Protein AF-A0A4Q6FX32-F1 (afdb_monomer)

pLDDT: mean 88.82, std 11.63, range [29.03, 98.75]

Nearest PDB structures (foldseek):
  6cxu-assembly2_B  TM=7.961E-01  e=1.896E-13  Homo sapiens
  6pz1-assembly1_A  TM=8.467E-01  e=1.592E-12  Homo sapiens
  2d0t-assembly1_A  TM=7.988E-01  e=9.675E-13  Homo sapiens
  8u5i-assembly1_B  TM=7.504E-01  e=4.906E-13  Homo sapiens
  7p0r-assembly2_B  TM=8.102E-01  e=3.285E-12  Homo sapiens

Solvent-accessible surface area (backbone atoms only — not comparable to full-atom values): 36219 Å² total; per-residue (Å²): 108,48,38,36,46,23,47,50,78,50,21,24,67,67,64,39,33,76,73,74,39,70,58,82,43,77,44,35,24,36,32,69,41,21,34,77,42,21,31,33,70,41,96,49,72,86,49,27,10,39,74,32,56,45,85,27,88,88,34,60,34,72,29,24,40,29,33,32,55,65,80,41,54,66,54,51,40,62,73,55,36,52,85,75,51,20,40,82,46,78,45,68,29,32,30,80,88,69,52,76,44,76,20,38,35,70,30,58,35,81,94,47,59,43,86,92,45,27,24,15,60,52,56,49,50,40,28,44,52,16,32,59,77,48,65,44,55,69,69,57,46,51,55,58,73,67,54,74,54,43,83,80,82,88,74,75,65,65,78,80,55,71,79,32,63,75,39,67,32,45,88,92,64,51,50,68,52,22,31,30,44,70,36,39,24,28,40,43,79,79,38,53,82,88,42,50,68,50,36,76,72,44,37,55,37,70,44,40,59,63,54,54,51,63,42,66,85,43,87,65,76,80,46,70,66,39,52,49,72,50,68,62,50,76,66,55,40,51,52,46,46,54,49,46,57,52,45,58,74,57,29,49,75,71,23,19,40,81,34,76,52,88,56,64,82,72,86,84,84,91,84,88,79,91,79,80,85,72,89,71,65,49,32,47,57,44,36,54,49,34,40,53,48,28,61,72,69,69,36,49,76,54,32,39,38,32,64,80,27,14,71,28,58,83,61,80,48,74,90,73,64,60,81,95,50,34,64,58,52,57,50,38,72,43,27,30,56,26,50,75,69,65,45,43,55,69,55,52,67,70,43,71,68,57,74,47,46,78,89,70,39,60,76,77,47,42,70,49,52,43,23,48,38,32,51,53,52,38,45,54,34,61,60,48,96,63,71,56,92,69,75,48,62,42,43,48,53,31,40,50,44,38,28,56,76,59,71,43,87,71,85,53,51,42,43,51,36,65,33,59,56,30,44,42,64,72,50,79,83,50,97,74,36,68,34,45,88,37,42,44,62,67,66,44,56,74,70,48,61,34,52,47,35,58,35,35,30,53,38,20,39,40,44,56,41,4,60,36,54,43,25,54,23,50,26,50,54,22,58,76,71,67,36,61,68,55,30,42,54,25,43,52,50,34,34,52,32,43,48,46,33,52,77,47,41,57,57,39,65,20,77,48,82,90,42,95,43,32,28,53,43,64,60,28,42,72,60,49,52,59,54,48,43,46,87,47,90,94,54,81,23,48,32,81,67,56,43,65,64,61,58,44,51,37,39,48,74,60,67,82,84,42,86,47,70,60,37,43,49,43,61,55,49,49,77,76,45,38,60,49,54,40,52,32,47,58,20,39,58,72,54,62,54,66,57,51,43,62,76,62,73,40,70,65,52,43,49,53,51,51,51,33,47,34,42,43,70,24,73,86,12,41,48,28,47,49,42,57,52,50,41,58,40,42,50,44,20,24,71,75,69,44,45,66,46,36,81,66,56,66,45,53,53,93,68,45,51,44,57,58,53,56,73,61,98

Sequence (665 aa):
MFYYFGYGSNMNALALKAKGVDPLSAEPAILSGWQLTFNIPDFFLIEGGTGNIVPSVKDEVHGMLYSCREEAAEVLDRLEAVGVNYMRTKVAVTSYSGRMVSAHVYVGLSDKIENGYQPSRRYLNILVRGAEISGISGAYVKKLRALEVKTEPVFRSFDLPAPLKSKTFTESTLPEHHTAIAGAVFNVSEARPHHKYLQRFLAGKDMTLFFLQRMDTSDGRETWDDIREGRLNAGQKRYLTQYLHEFDREYQLVGSMDYALDLSLSKAKSKTTLAQLKPRPSAYTVLETAEATNRYLGHENLGFLSFSHGFVPKLPPKQMMPNAFKIWDEVAADLPRLYRTLQLRQTLEQMPVLDASEEALADVYLLRAAALLAMLSHAYNYVETSAATELPLALSQPWTEVRRRLGREQEVLSYIDLIVYNWRMIDPTIADPLRAENLDLLIPTVGNKEERFFYLTQTEILAQASPILGAIARSQEAVKLGDKAAVEVELLIILKALETIVYDSLLKINPNDASHTYVDAVTWAKTVAPFAVPLKQGVQGPSGTSSPLFNLLDVYFGRVKHESFLGKEIKALRSGYPHFWREFLEAVGQVSLAKFVEDSKDPTLSAVFRETFAMYAGPNGFLGRHRTKVYGYLETAFKVGRSVTIGGFTGLFKERTWEQVDLEL

Structure (mmCIF, N/CA/C/O backbone):
data_AF-A0A4Q6FX32-F1
#
_entry.id   AF-A0A4Q6FX32-F1
#
loop_
_atom_site.group_PDB
_atom_site.id
_atom_site.type_symbol
_atom_site.label_atom_id
_atom_site.label_alt_id
_atom_site.label_comp_id
_atom_site.label_asym_id
_atom_site.label_entity_id
_atom_site.label_seq_id
_atom_site.pdbx_PDB_ins_code
_atom_site.Cartn_x
_atom_site.Cartn_y
_atom_site.Cartn_z
_atom_site.occupancy
_atom_site.B_iso_or_equiv
_atom_site.auth_seq_id
_atom_site.auth_comp_id
_atom_site.auth_asym_id
_atom_site.auth_atom_id
_atom_site.pdbx_PDB_model_num
ATOM 1 N N . MET A 1 1 ? -45.276 -16.936 19.198 1.00 86.94 1 MET A N 1
ATOM 2 C CA . MET A 1 1 ? -44.002 -17.003 18.457 1.00 86.94 1 MET A CA 1
ATOM 3 C C . MET A 1 1 ? -44.328 -17.513 17.074 1.00 86.94 1 MET A C 1
ATOM 5 O O . MET A 1 1 ? -45.024 -18.518 16.964 1.00 86.94 1 MET A O 1
ATOM 9 N N . PHE A 1 2 ? -43.810 -16.855 16.044 1.00 94.62 2 PHE A N 1
ATOM 10 C CA . PHE A 1 2 ? -44.004 -17.256 14.656 1.00 94.62 2 PHE A CA 1
ATOM 11 C C . PHE A 1 2 ? -42.658 -17.413 13.949 1.00 94.62 2 PHE A C 1
ATOM 13 O O . PHE A 1 2 ? -41.633 -16.921 14.422 1.00 94.62 2 PHE A O 1
ATOM 20 N N . TYR A 1 3 ? -42.668 -18.098 12.809 1.00 97.25 3 TYR A N 1
ATOM 21 C CA . TYR A 1 3 ? -41.493 -18.237 11.957 1.00 97.25 3 TYR A CA 1
ATOM 22 C C . TYR A 1 3 ? -41.550 -17.263 10.784 1.00 97.25 3 TYR A C 1
ATOM 24 O O . TYR A 1 3 ? -42.605 -17.095 10.169 1.00 97.25 3 TYR A O 1
ATOM 32 N N . TYR A 1 4 ? -40.415 -16.650 10.468 1.00 96.81 4 TYR A N 1
ATOM 33 C CA . TYR A 1 4 ? -40.233 -15.720 9.359 1.00 96.81 4 TYR A CA 1
ATOM 34 C C . TYR A 1 4 ? -39.089 -16.203 8.469 1.00 96.81 4 TYR A C 1
ATOM 36 O O . TYR A 1 4 ? -37.998 -16.471 8.962 1.00 96.81 4 TYR A O 1
ATOM 44 N N . PHE A 1 5 ? -39.332 -16.317 7.166 1.00 97.50 5 PHE A N 1
ATOM 45 C CA . PHE A 1 5 ? -38.303 -16.617 6.182 1.00 97.50 5 PHE A CA 1
ATOM 46 C C . PHE A 1 5 ? -37.797 -15.320 5.544 1.00 97.50 5 PHE A C 1
ATOM 48 O O . PHE A 1 5 ? -38.460 -14.727 4.691 1.00 97.50 5 PHE A O 1
ATOM 55 N N . GLY A 1 6 ? -36.615 -14.881 5.970 1.00 95.31 6 GLY A N 1
ATOM 56 C CA . GLY A 1 6 ? -35.924 -13.729 5.411 1.00 95.31 6 GLY A CA 1
ATOM 57 C C . GLY A 1 6 ? -35.053 -14.129 4.226 1.00 95.31 6 GLY A C 1
ATOM 58 O O . GLY A 1 6 ? -34.060 -14.836 4.383 1.00 95.31 6 GLY A O 1
ATOM 59 N N . TYR A 1 7 ? -35.399 -13.638 3.041 1.00 94.44 7 TYR A N 1
ATOM 60 C CA . TYR A 1 7 ? -34.562 -13.710 1.844 1.00 94.44 7 TYR A CA 1
ATOM 61 C C . TYR A 1 7 ? -34.055 -12.310 1.473 1.00 94.44 7 TYR A C 1
ATOM 63 O O . TYR A 1 7 ? -34.435 -11.304 2.080 1.00 94.44 7 TYR A O 1
ATOM 71 N N . GLY A 1 8 ? -33.164 -12.228 0.485 1.00 90.81 8 GLY A N 1
ATOM 72 C CA . GLY A 1 8 ? -32.670 -10.938 0.012 1.00 90.81 8 GLY A CA 1
ATOM 73 C C . GLY A 1 8 ? -31.898 -10.174 1.099 1.00 90.81 8 GLY A C 1
ATOM 74 O O . GLY A 1 8 ? -31.050 -10.732 1.797 1.00 90.81 8 GLY A O 1
ATOM 75 N N . SER A 1 9 ? -32.214 -8.891 1.280 1.00 86.81 9 SER A N 1
ATOM 76 C CA . SER A 1 9 ? -31.589 -8.037 2.304 1.00 86.81 9 SER A CA 1
ATOM 77 C C . SER A 1 9 ? -31.933 -8.435 3.747 1.00 86.81 9 SER A C 1
ATOM 79 O O . SER A 1 9 ? -31.267 -7.978 4.677 1.00 86.81 9 SER A O 1
ATOM 81 N N . ASN A 1 10 ? -32.924 -9.308 3.948 1.00 90.31 10 ASN A N 1
ATOM 82 C CA . ASN A 1 10 ? -33.330 -9.800 5.264 1.00 90.31 10 ASN A CA 1
ATOM 83 C C . ASN A 1 10 ? -32.651 -11.113 5.664 1.00 90.31 10 ASN A C 1
ATOM 85 O O . ASN A 1 10 ? -33.025 -11.691 6.674 1.00 90.31 10 ASN A O 1
ATOM 89 N N . MET A 1 11 ? -31.640 -11.578 4.922 1.00 93.12 11 MET A N 1
ATOM 90 C CA . MET A 1 11 ? -30.837 -12.736 5.337 1.00 93.12 11 MET A CA 1
ATOM 91 C C . MET A 1 11 ? -29.878 -12.430 6.496 1.00 93.12 11 MET A C 1
ATOM 93 O O . MET A 1 11 ? -29.351 -13.356 7.099 1.00 93.12 11 MET A O 1
ATOM 97 N N . ASN A 1 12 ? -29.611 -11.162 6.820 1.00 88.31 12 ASN A N 1
ATOM 98 C CA . ASN A 1 12 ? -28.691 -10.785 7.894 1.00 88.31 12 ASN A CA 1
ATOM 99 C C . ASN A 1 12 ? -29.443 -10.549 9.219 1.00 88.31 12 ASN A C 1
ATOM 101 O O . ASN A 1 12 ? -30.149 -9.551 9.371 1.00 88.31 12 ASN A O 1
ATOM 105 N N . ALA A 1 13 ? -29.227 -11.427 10.205 1.00 83.12 13 ALA A N 1
ATOM 106 C CA . ALA A 1 13 ? -29.874 -11.342 11.519 1.00 83.12 13 ALA A CA 1
ATOM 107 C C . ALA A 1 13 ? -29.531 -10.049 12.286 1.00 83.12 13 ALA A C 1
ATOM 109 O O . ALA A 1 13 ? -30.393 -9.478 12.952 1.00 83.12 13 ALA A O 1
ATOM 110 N N . LEU A 1 14 ? -28.292 -9.555 12.168 1.00 78.44 14 LEU A N 1
ATOM 111 C CA . LEU A 1 14 ? -27.859 -8.312 12.816 1.00 78.44 14 LEU A CA 1
ATOM 112 C C . LEU A 1 14 ? -28.557 -7.096 12.199 1.00 78.44 14 LEU A C 1
ATOM 114 O O . LEU A 1 14 ? -28.993 -6.202 12.921 1.00 78.44 14 LEU A O 1
ATOM 118 N N . ALA A 1 15 ? -28.722 -7.088 10.873 1.00 77.94 15 ALA A N 1
ATOM 119 C CA . ALA A 1 15 ? -29.466 -6.037 10.184 1.00 77.94 15 ALA A CA 1
ATOM 120 C C . ALA A 1 15 ? -30.954 -6.054 10.569 1.00 77.94 15 ALA A C 1
ATOM 122 O O . ALA A 1 15 ? -31.568 -4.999 10.702 1.00 77.94 15 ALA A O 1
ATOM 123 N N . LEU A 1 16 ? -31.529 -7.240 10.785 1.00 82.38 16 LEU A N 1
ATOM 124 C CA . LEU A 1 16 ? -32.906 -7.394 11.253 1.00 82.38 16 LEU A CA 1
ATOM 125 C C . LEU A 1 16 ? -33.079 -6.854 12.685 1.00 82.38 16 LEU A C 1
ATOM 127 O O . LEU A 1 16 ? -34.000 -6.077 12.947 1.00 82.38 16 LEU A O 1
ATOM 131 N N . LYS A 1 17 ? -32.125 -7.163 13.573 1.00 80.94 17 LYS A N 1
ATOM 132 C CA . LYS A 1 17 ? -32.073 -6.646 14.948 1.00 80.94 17 LYS A CA 1
ATOM 133 C C . LYS A 1 17 ? -31.970 -5.125 14.995 1.00 80.94 17 LYS A C 1
ATOM 135 O O . LYS A 1 17 ? -32.711 -4.490 15.741 1.00 80.94 17 LYS A O 1
ATOM 140 N N . ALA A 1 18 ? -31.118 -4.533 14.158 1.00 71.25 18 ALA A N 1
ATOM 141 C CA . ALA A 1 18 ? -30.977 -3.079 14.050 1.00 71.25 18 ALA A CA 1
ATOM 142 C C . ALA A 1 18 ? -32.276 -2.377 13.605 1.00 71.25 18 ALA A C 1
ATOM 144 O O . ALA A 1 18 ? -32.510 -1.227 13.966 1.00 71.25 18 ALA A O 1
ATOM 145 N N . LYS A 1 19 ? -33.155 -3.076 12.874 1.00 70.31 19 LYS A N 1
ATOM 146 C CA . LYS A 1 19 ? -34.485 -2.585 12.477 1.00 70.31 19 LYS A CA 1
ATOM 147 C C . LYS A 1 19 ? -35.563 -2.785 13.559 1.00 70.31 19 LYS A C 1
ATOM 149 O O . LYS A 1 19 ? -36.742 -2.558 13.294 1.00 70.31 19 LYS A O 1
ATOM 154 N N . GLY A 1 20 ? -35.183 -3.208 14.766 1.00 78.69 20 GLY A N 1
ATOM 155 C CA . GLY A 1 20 ? -36.095 -3.400 15.897 1.00 78.69 20 GLY A CA 1
ATOM 156 C C . GLY A 1 20 ? -36.730 -4.790 15.978 1.00 78.69 20 GLY A C 1
ATOM 157 O O . GLY A 1 20 ? -37.687 -4.970 16.727 1.00 78.69 20 GLY A O 1
ATOM 158 N N . VAL A 1 21 ? -36.217 -5.773 15.230 1.00 84.81 21 VAL A N 1
ATOM 159 C CA . VAL A 1 21 ? -36.703 -7.160 15.262 1.00 84.81 21 VAL A CA 1
ATOM 160 C C . VAL A 1 21 ? -35.578 -8.083 15.717 1.00 84.81 21 VAL A C 1
ATOM 162 O O . VAL A 1 21 ? -34.713 -8.449 14.930 1.00 84.81 21 VAL A O 1
ATOM 165 N N . ASP A 1 22 ? -35.590 -8.464 16.996 1.00 90.00 22 ASP A N 1
ATOM 166 C CA . ASP A 1 22 ? -34.600 -9.372 17.589 1.00 90.00 22 ASP A CA 1
ATOM 167 C C . ASP A 1 22 ? -35.122 -10.824 17.556 1.00 90.00 22 ASP A C 1
ATOM 169 O O . ASP A 1 22 ? -36.011 -11.171 18.347 1.00 90.00 22 ASP A O 1
ATOM 173 N N . PRO A 1 23 ? -34.662 -11.674 16.617 1.00 91.25 23 PRO A N 1
ATOM 174 C CA . PRO A 1 23 ? -35.140 -13.046 16.517 1.00 91.25 23 PRO A CA 1
ATOM 175 C C . PRO A 1 23 ? -34.636 -13.898 17.693 1.00 91.25 23 PRO A C 1
ATOM 177 O O . PRO A 1 23 ? -33.500 -13.772 18.137 1.00 91.25 23 PRO A O 1
ATOM 180 N N . LEU A 1 24 ? -35.476 -14.818 18.169 1.00 92.38 24 LEU A N 1
ATOM 181 C CA . LEU A 1 24 ? -35.138 -15.795 19.211 1.00 92.38 24 LEU A CA 1
ATOM 182 C C . LEU A 1 24 ? -34.171 -16.869 18.693 1.00 92.38 24 LEU A C 1
ATOM 184 O O . LEU A 1 24 ? -33.386 -17.425 19.455 1.00 92.38 24 LEU A O 1
ATOM 188 N N . SER A 1 25 ? -34.241 -17.176 17.397 1.00 93.44 25 SER A N 1
ATOM 189 C CA . SER A 1 25 ? -33.330 -18.093 16.714 1.00 93.44 25 SER A CA 1
ATOM 190 C C . SER A 1 25 ? -33.218 -17.741 15.232 1.00 93.44 25 SER A C 1
ATOM 192 O O . SER A 1 25 ? -34.135 -17.143 14.666 1.00 93.44 25 SER A O 1
ATOM 194 N N . ALA A 1 26 ? -32.109 -18.133 14.604 1.00 95.06 26 ALA A N 1
ATOM 195 C CA . ALA A 1 26 ? -31.859 -17.960 13.177 1.00 95.06 26 ALA A CA 1
ATOM 196 C C . ALA A 1 26 ? -31.128 -19.192 12.629 1.00 95.06 26 ALA A C 1
ATOM 198 O O . ALA A 1 26 ? -30.095 -19.577 13.174 1.00 95.06 26 ALA A O 1
ATOM 199 N N . GLU A 1 27 ? -31.636 -19.801 11.558 1.00 95.94 27 GLU A N 1
ATOM 200 C CA . GLU A 1 27 ? -30.954 -20.900 10.862 1.00 95.94 27 GLU A CA 1
ATOM 201 C C . GLU A 1 27 ? -31.161 -20.829 9.338 1.00 95.94 27 GLU A C 1
ATOM 203 O O . GLU A 1 27 ? -32.212 -20.363 8.893 1.00 95.94 27 GLU A O 1
ATOM 208 N N . PRO A 1 28 ? -30.199 -21.289 8.518 1.00 97.62 28 PRO A N 1
ATOM 209 C CA . PRO A 1 28 ? -30.373 -21.393 7.071 1.00 97.62 28 PRO A CA 1
ATOM 210 C C . PRO A 1 28 ? -31.539 -22.299 6.676 1.00 97.62 28 PRO A C 1
ATOM 212 O O . PRO A 1 28 ? -31.710 -23.394 7.221 1.00 97.62 28 PRO A O 1
ATOM 215 N N . ALA A 1 29 ? -32.311 -21.872 5.680 1.00 97.94 29 ALA A N 1
ATOM 216 C CA . ALA A 1 29 ? -33.409 -22.644 5.117 1.00 97.94 29 ALA A CA 1
ATOM 217 C C . ALA A 1 29 ? -33.544 -22.454 3.602 1.00 97.94 29 ALA A C 1
ATOM 219 O O . ALA A 1 29 ? -33.036 -21.494 3.015 1.00 97.94 29 ALA A O 1
ATOM 220 N N . ILE A 1 30 ? -34.233 -23.405 2.982 1.00 98.12 30 ILE A N 1
ATOM 221 C CA . ILE A 1 30 ? -34.496 -23.493 1.550 1.00 98.12 30 ILE A CA 1
ATOM 222 C C . ILE A 1 30 ? -36.003 -23.381 1.331 1.00 98.12 30 ILE A C 1
ATOM 224 O O . ILE A 1 30 ? -36.793 -24.118 1.930 1.00 98.12 30 ILE A O 1
ATOM 228 N N . LEU A 1 31 ? -36.391 -22.464 0.452 1.00 97.88 31 LEU A N 1
ATOM 229 C CA . LEU A 1 31 ? -37.732 -22.339 -0.094 1.00 97.88 31 LEU A CA 1
ATOM 230 C C . LEU A 1 31 ? -37.738 -22.926 -1.511 1.00 97.88 31 LEU A C 1
ATOM 232 O O . LEU A 1 31 ? -37.339 -22.260 -2.467 1.00 97.88 31 LEU A O 1
ATOM 236 N N . SER A 1 32 ? -38.156 -24.184 -1.639 1.00 96.69 32 SER A N 1
ATOM 237 C CA . SER A 1 32 ? -38.235 -24.888 -2.925 1.00 96.69 32 SER A CA 1
ATOM 238 C C . SER A 1 32 ? -39.496 -24.501 -3.699 1.00 96.69 32 SER A C 1
ATOM 240 O O . SER A 1 32 ? -40.551 -24.286 -3.101 1.00 96.69 32 SER A O 1
ATOM 242 N N . GLY A 1 33 ? -39.413 -24.458 -5.029 1.00 96.00 33 GLY A N 1
ATOM 243 C CA . GLY A 1 33 ? -40.545 -24.086 -5.880 1.00 96.00 33 GLY A CA 1
ATOM 244 C C . GLY A 1 33 ? -40.680 -22.574 -6.093 1.00 96.00 33 GLY A C 1
ATOM 245 O O . GLY A 1 33 ? -41.745 -22.113 -6.507 1.00 96.00 33 GLY A O 1
ATOM 246 N N . TRP A 1 34 ? -39.628 -21.804 -5.798 1.00 96.94 34 TRP A N 1
ATOM 247 C CA . TRP A 1 34 ? -39.601 -20.344 -5.887 1.00 96.94 34 TRP A CA 1
ATOM 248 C C . TRP A 1 34 ? -38.279 -19.859 -6.481 1.00 96.94 34 TRP A C 1
ATOM 250 O O . TRP A 1 34 ? -37.231 -20.460 -6.266 1.00 96.94 34 TRP A O 1
ATOM 260 N N . GLN A 1 35 ? -38.324 -18.733 -7.186 1.00 95.38 35 GLN A N 1
ATOM 261 C CA . GLN A 1 35 ? -37.172 -18.060 -7.775 1.00 95.38 35 GLN A CA 1
ATOM 262 C C . GLN A 1 35 ? -37.015 -16.661 -7.177 1.00 95.38 35 GLN A C 1
ATOM 264 O O . GLN A 1 35 ? -37.993 -15.924 -7.070 1.00 95.38 35 GLN A O 1
ATOM 269 N N . LEU A 1 36 ? -35.778 -16.283 -6.841 1.00 95.88 36 LEU A N 1
ATOM 270 C CA . LEU A 1 36 ? -35.423 -14.911 -6.474 1.00 95.88 36 LEU A CA 1
ATOM 271 C C . LEU A 1 36 ? -35.372 -14.033 -7.733 1.00 95.88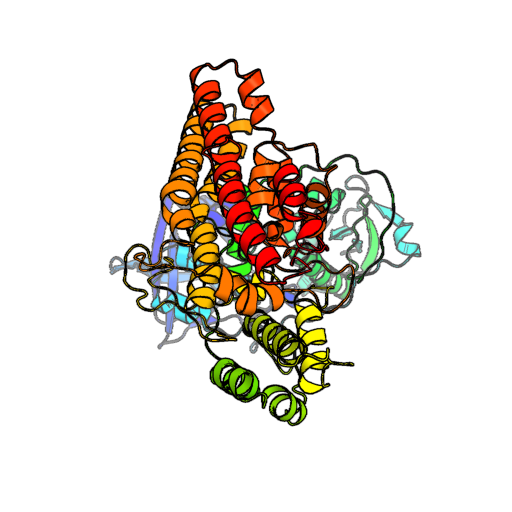 36 LEU A C 1
ATOM 273 O O . LEU A 1 36 ? -34.622 -14.326 -8.665 1.00 95.88 36 LEU A O 1
ATOM 277 N N . THR A 1 37 ? -36.131 -12.945 -7.734 1.00 94.25 37 THR A N 1
ATOM 278 C CA . THR A 1 37 ? -36.198 -11.941 -8.800 1.00 94.25 37 THR A CA 1
ATOM 279 C C . THR A 1 37 ? -35.945 -10.541 -8.241 1.00 94.25 37 THR A C 1
ATOM 281 O O . THR A 1 37 ? -35.921 -10.338 -7.030 1.00 94.25 37 THR A O 1
ATOM 284 N N . PHE A 1 38 ? -35.754 -9.565 -9.129 1.00 94.75 38 PHE A N 1
ATOM 285 C CA . PHE A 1 38 ? -35.565 -8.149 -8.783 1.00 94.75 38 PHE A CA 1
ATOM 286 C C . PHE A 1 38 ? -36.557 -7.283 -9.557 1.00 94.75 38 PHE A C 1
ATOM 288 O O . PHE A 1 38 ? -36.196 -6.301 -10.186 1.00 94.75 38 PHE A O 1
ATOM 295 N N . ASN A 1 39 ? -37.812 -7.724 -9.594 1.00 91.75 39 ASN A N 1
ATOM 296 C CA . ASN A 1 39 ? -38.876 -7.184 -10.441 1.00 91.75 39 ASN A CA 1
ATOM 297 C C . ASN A 1 39 ? -39.816 -6.231 -9.691 1.00 91.75 39 ASN A C 1
ATOM 299 O O . ASN A 1 39 ? -40.927 -5.997 -10.144 1.00 91.75 39 ASN A O 1
ATOM 303 N N . ILE A 1 40 ? -39.398 -5.716 -8.537 1.00 90.25 40 ILE A N 1
ATOM 304 C CA . ILE A 1 40 ? -40.092 -4.640 -7.830 1.00 90.25 40 ILE A CA 1
ATOM 305 C C . ILE A 1 40 ? -39.195 -3.406 -7.944 1.00 90.25 40 ILE A C 1
ATOM 307 O O . ILE A 1 40 ? -38.102 -3.423 -7.378 1.00 90.25 40 ILE A O 1
ATOM 311 N N . PRO A 1 41 ? -39.572 -2.373 -8.712 1.00 85.00 41 PRO A N 1
ATOM 312 C CA . PRO A 1 41 ? -38.761 -1.168 -8.832 1.00 85.00 41 PRO A CA 1
ATOM 313 C C . PRO A 1 41 ? -38.582 -0.492 -7.472 1.00 85.00 41 PRO A C 1
ATOM 315 O O . PRO A 1 41 ? -39.551 -0.313 -6.730 1.00 85.00 41 PRO A O 1
ATOM 318 N N . ASP A 1 42 ? -37.355 -0.091 -7.145 1.00 87.69 42 ASP A N 1
ATOM 319 C CA . ASP A 1 42 ? -37.133 0.792 -6.003 1.00 87.69 42 ASP A CA 1
ATOM 320 C C . ASP A 1 42 ? -37.741 2.179 -6.284 1.00 87.69 42 ASP A C 1
ATOM 322 O O . ASP A 1 42 ? -37.909 2.595 -7.436 1.00 87.69 42 ASP A O 1
ATOM 326 N N . PHE A 1 43 ? -38.059 2.919 -5.222 1.00 83.56 43 PHE A N 1
ATOM 327 C CA . PHE A 1 43 ? -38.548 4.290 -5.342 1.00 83.56 43 PHE A CA 1
ATOM 328 C C . PHE A 1 43 ? -37.521 5.210 -6.022 1.00 83.56 43 PHE A C 1
ATOM 330 O O . PHE A 1 43 ? -37.907 6.140 -6.728 1.00 83.56 43 PHE A O 1
ATOM 337 N N . PHE A 1 44 ? -36.222 4.948 -5.846 1.00 86.25 44 PHE A N 1
ATOM 338 C CA . PHE A 1 44 ? -35.156 5.667 -6.539 1.00 86.25 44 PHE A CA 1
ATOM 339 C C . PHE A 1 44 ? -34.524 4.784 -7.612 1.00 86.25 44 PHE A C 1
ATOM 341 O O . PHE A 1 44 ? -33.999 3.706 -7.335 1.00 86.25 44 PHE A O 1
ATOM 348 N N . LEU A 1 45 ? -34.511 5.260 -8.860 1.00 79.88 45 LEU A N 1
ATOM 349 C CA . LEU A 1 45 ? -34.111 4.448 -10.011 1.00 79.88 45 LEU A CA 1
ATOM 350 C C . LEU A 1 45 ? -32.666 3.961 -9.905 1.00 79.88 45 LEU A C 1
ATOM 352 O O . LEU A 1 45 ? -32.350 2.899 -10.442 1.00 79.88 45 LEU A O 1
ATOM 356 N N . ILE A 1 46 ? -31.779 4.709 -9.239 1.00 82.19 46 ILE A N 1
ATOM 357 C CA . ILE A 1 46 ? -30.380 4.314 -8.996 1.00 82.19 46 ILE A CA 1
ATOM 358 C C . ILE A 1 46 ? -30.253 2.972 -8.266 1.00 82.19 46 ILE A C 1
ATOM 360 O O . ILE A 1 46 ? -29.277 2.264 -8.502 1.00 82.19 46 ILE A O 1
ATOM 364 N N . GLU A 1 47 ? -31.253 2.578 -7.475 1.00 85.25 47 GLU A N 1
ATOM 365 C CA . GLU A 1 47 ? -31.253 1.316 -6.732 1.00 85.25 47 GLU A CA 1
ATOM 366 C C . GLU A 1 47 ? -31.720 0.106 -7.556 1.00 85.25 47 GLU A C 1
ATOM 368 O O . GLU A 1 47 ? -31.476 -1.039 -7.171 1.00 85.25 47 GLU A O 1
ATOM 373 N N . GLY A 1 48 ? -32.295 0.342 -8.738 1.00 88.31 48 GLY A N 1
ATOM 374 C CA . GLY A 1 48 ? -32.754 -0.718 -9.630 1.00 88.31 48 GLY A CA 1
ATOM 375 C C . GLY A 1 48 ? -33.963 -1.458 -9.063 1.00 88.31 48 GLY A C 1
ATOM 376 O O . GLY A 1 48 ? -34.933 -0.834 -8.638 1.00 88.31 48 GLY A O 1
ATOM 377 N N . GLY A 1 49 ? -33.924 -2.787 -9.121 1.00 90.75 49 GLY A N 1
ATOM 378 C CA . GLY A 1 49 ? -34.979 -3.653 -8.600 1.00 90.75 49 GLY A CA 1
ATOM 379 C C . GLY A 1 49 ? -34.670 -4.228 -7.217 1.00 90.75 49 GLY A C 1
ATOM 380 O O . GLY A 1 49 ? -33.569 -4.732 -6.977 1.00 90.75 49 GLY A O 1
ATOM 381 N N . THR A 1 50 ? -35.655 -4.214 -6.320 1.00 90.00 50 THR A N 1
ATOM 382 C CA . THR A 1 50 ? -35.583 -4.846 -4.998 1.00 90.00 50 THR A CA 1
ATOM 383 C C . THR A 1 50 ? -35.932 -6.331 -5.072 1.00 90.00 50 THR A C 1
ATOM 385 O O . THR A 1 50 ? -36.651 -6.791 -5.960 1.00 90.00 50 THR A O 1
ATOM 388 N N . GLY A 1 51 ? -35.396 -7.107 -4.129 1.00 91.69 51 GLY A N 1
ATOM 389 C CA . GLY A 1 51 ? -35.539 -8.557 -4.098 1.00 91.69 51 GLY A CA 1
ATOM 390 C C . GLY A 1 51 ? -36.991 -8.976 -3.901 1.00 91.69 51 GLY A C 1
ATOM 391 O O . GLY A 1 51 ? -37.672 -8.490 -3.003 1.00 91.69 51 GLY A O 1
ATOM 392 N N . ASN A 1 52 ? -37.448 -9.908 -4.720 1.00 94.88 52 ASN A N 1
ATOM 393 C CA . ASN A 1 52 ? -38.770 -10.512 -4.666 1.00 94.88 52 ASN A CA 1
ATOM 394 C C . ASN A 1 52 ? -38.650 -12.020 -4.912 1.00 94.88 52 ASN A C 1
ATOM 396 O O . ASN A 1 52 ? -37.626 -12.492 -5.402 1.00 94.88 52 ASN A O 1
ATOM 400 N N . ILE A 1 53 ? -39.685 -12.785 -4.587 1.00 94.88 53 ILE A N 1
ATOM 401 C CA . ILE A 1 53 ? -39.772 -14.199 -4.936 1.00 94.88 53 ILE A CA 1
ATOM 402 C C . ILE A 1 53 ? -41.021 -14.470 -5.765 1.00 94.88 53 ILE A C 1
ATOM 404 O O . ILE A 1 53 ? -42.104 -13.973 -5.464 1.00 94.88 53 ILE A O 1
ATOM 408 N N . VAL A 1 54 ? -40.878 -15.292 -6.799 1.00 93.88 54 VAL A N 1
ATOM 409 C CA . VAL A 1 54 ? -41.989 -15.736 -7.650 1.00 93.88 54 VAL A CA 1
ATOM 410 C C . VAL A 1 54 ? -42.021 -17.262 -7.723 1.00 93.88 54 VAL A C 1
ATOM 412 O O . VAL A 1 54 ? -40.961 -17.885 -7.630 1.00 93.88 54 VAL A O 1
ATOM 415 N N . PRO A 1 55 ? -43.193 -17.900 -7.880 1.00 94.19 55 PRO A N 1
ATOM 416 C CA . PRO A 1 55 ? -43.264 -19.349 -8.039 1.00 94.19 55 PRO A CA 1
ATOM 417 C C . PRO A 1 55 ? -42.447 -19.839 -9.247 1.00 94.19 55 PRO A C 1
ATOM 419 O O . PRO A 1 55 ? -42.606 -19.334 -10.356 1.00 94.19 55 PRO A O 1
ATOM 422 N N . SER A 1 56 ? -41.597 -20.847 -9.042 1.00 94.94 56 SER A N 1
ATOM 423 C CA . SER A 1 56 ? -40.826 -21.530 -10.091 1.00 94.94 56 SER A CA 1
ATOM 424 C C . SER A 1 56 ? -40.557 -22.978 -9.692 1.00 94.94 56 SER A C 1
ATOM 426 O O . SER A 1 56 ? -39.817 -23.251 -8.754 1.00 94.94 56 SER A O 1
ATOM 428 N N . VAL A 1 57 ? -41.113 -23.931 -10.443 1.00 88.88 57 VAL A N 1
ATOM 429 C CA . VAL A 1 57 ? -41.046 -25.374 -10.131 1.00 88.88 57 VAL A CA 1
ATOM 430 C C . VAL A 1 57 ? -39.609 -25.922 -10.110 1.00 88.88 57 VAL A C 1
ATOM 432 O O . VAL A 1 57 ? -39.361 -26.970 -9.521 1.00 88.88 57 VAL A O 1
ATOM 435 N N . LYS A 1 58 ? -38.661 -25.236 -10.757 1.00 92.25 58 LYS A N 1
ATOM 436 C CA . LYS A 1 58 ? -37.272 -25.695 -10.919 1.00 92.25 58 LYS A CA 1
ATOM 437 C C . LYS A 1 58 ? -36.277 -24.982 -10.010 1.00 92.25 58 LYS A C 1
ATOM 439 O O . LYS A 1 58 ? -35.125 -25.404 -9.953 1.00 92.25 58 LYS A O 1
ATOM 444 N N . ASP A 1 59 ? -36.694 -23.904 -9.355 1.00 95.44 59 ASP A N 1
ATOM 445 C CA . ASP A 1 59 ? -35.807 -23.069 -8.559 1.00 95.44 59 ASP A CA 1
ATOM 446 C C . ASP A 1 59 ? -36.044 -23.247 -7.063 1.00 95.44 59 ASP A C 1
ATOM 448 O O . ASP A 1 59 ? -37.093 -23.693 -6.585 1.00 95.44 59 ASP A O 1
ATOM 452 N N . GLU A 1 60 ? -35.023 -22.849 -6.324 1.00 96.56 60 GLU A N 1
ATOM 453 C CA . GLU A 1 60 ? -35.057 -22.712 -4.886 1.00 96.56 60 GLU A CA 1
ATOM 454 C C . GLU A 1 60 ? -34.431 -21.380 -4.479 1.00 96.56 60 GLU A C 1
ATOM 456 O O . GLU A 1 60 ? -33.506 -20.871 -5.128 1.00 96.56 60 GLU A O 1
ATOM 461 N N . VAL A 1 61 ? -34.943 -20.822 -3.385 1.00 97.69 61 VAL A N 1
ATOM 462 C CA . VAL A 1 61 ? -34.420 -19.613 -2.749 1.00 97.69 61 VAL A CA 1
ATOM 463 C C . VAL A 1 61 ? -33.859 -20.000 -1.396 1.00 97.69 61 VAL A C 1
ATOM 465 O O . VAL A 1 61 ? -34.576 -20.519 -0.544 1.00 97.69 61 VAL A O 1
ATOM 468 N N . HIS A 1 62 ? -32.573 -19.739 -1.184 1.00 97.94 62 HIS A N 1
ATOM 469 C CA . HIS A 1 62 ? -31.964 -19.907 0.127 1.00 97.94 62 HIS A CA 1
ATOM 470 C C . HIS A 1 62 ? -32.079 -18.592 0.896 1.00 97.94 62 HIS A C 1
ATOM 472 O O . HIS A 1 62 ? -31.899 -17.507 0.338 1.00 97.94 62 HIS A O 1
ATOM 478 N N . GLY A 1 63 ? -32.375 -18.707 2.182 1.00 97.31 63 GLY A N 1
ATOM 479 C CA . GLY A 1 63 ? -32.532 -17.584 3.091 1.00 97.31 63 GLY A CA 1
ATOM 480 C C . GLY A 1 63 ? -32.451 -18.044 4.538 1.00 97.31 63 GLY A C 1
ATOM 481 O O . GLY A 1 63 ? -32.004 -19.155 4.826 1.00 97.31 63 GLY A O 1
ATOM 482 N N . MET A 1 64 ? -32.892 -17.188 5.449 1.00 97.38 64 MET A N 1
ATOM 483 C CA . MET A 1 64 ? -32.844 -17.446 6.882 1.00 97.38 64 MET A CA 1
ATOM 484 C C . MET A 1 64 ? -34.230 -17.674 7.457 1.00 97.38 64 MET A C 1
ATOM 486 O O . MET A 1 64 ? -35.134 -16.864 7.283 1.00 97.38 64 MET A O 1
ATOM 490 N N . LEU A 1 65 ? -34.376 -18.775 8.185 1.00 97.19 65 LEU A N 1
ATOM 491 C CA . LEU A 1 65 ? -35.526 -19.062 9.018 1.00 97.19 65 LEU A CA 1
ATOM 492 C C . LEU A 1 65 ? -35.294 -18.464 10.406 1.00 97.19 65 LEU A C 1
ATOM 494 O O . LEU A 1 65 ? -34.507 -18.974 11.205 1.00 97.19 65 LEU A O 1
ATOM 498 N N . TYR A 1 66 ? -36.006 -17.384 10.688 1.00 96.62 66 TYR A N 1
ATOM 499 C CA . TYR A 1 66 ? -36.050 -16.748 11.993 1.00 96.62 66 TYR A CA 1
ATOM 500 C C . TYR A 1 66 ? -37.230 -17.265 12.794 1.00 96.62 66 TYR A C 1
ATOM 502 O O . TYR A 1 66 ? -38.308 -17.488 12.238 1.00 96.62 66 TYR A O 1
ATOM 510 N N . SER A 1 67 ? -37.065 -17.384 14.109 1.00 95.56 67 SER A N 1
ATOM 511 C CA . SER A 1 67 ? -38.219 -17.408 15.003 1.00 95.56 67 SER A CA 1
ATOM 512 C C . SER A 1 67 ? -38.337 -16.108 15.781 1.00 95.56 67 SER A C 1
ATOM 514 O O . SER A 1 67 ? -37.364 -15.602 16.337 1.00 95.56 67 SER A O 1
ATOM 516 N N . CYS A 1 68 ? -39.530 -15.528 15.763 1.00 93.94 68 CYS A N 1
ATOM 517 C CA . CYS A 1 68 ? -39.797 -14.179 16.240 1.00 93.94 68 CYS A CA 1
ATOM 518 C C . CYS A 1 68 ? -40.913 -14.195 17.287 1.00 93.94 68 CYS A C 1
ATOM 520 O O . CYS A 1 68 ? -41.805 -15.053 17.280 1.00 93.94 68 CYS A O 1
ATOM 522 N N . ARG A 1 69 ? -40.877 -13.218 18.195 1.00 92.38 69 ARG A N 1
ATOM 523 C CA . ARG A 1 69 ? -41.999 -12.956 19.102 1.00 92.38 69 ARG A CA 1
ATOM 524 C C . ARG A 1 69 ? -43.168 -12.357 18.310 1.00 92.38 69 ARG A C 1
ATOM 526 O O . ARG A 1 69 ? -42.932 -11.760 17.265 1.00 92.38 69 ARG A O 1
ATOM 533 N N . GLU A 1 70 ? -44.407 -12.529 18.770 1.00 90.56 70 GLU A N 1
ATOM 534 C CA . GLU A 1 70 ? -45.595 -12.077 18.013 1.00 90.56 70 GLU A CA 1
ATOM 535 C C . GLU A 1 70 ? -45.590 -10.564 17.765 1.00 90.56 70 GLU A C 1
ATOM 537 O O . GLU A 1 70 ? -45.990 -10.098 16.703 1.00 90.56 70 GLU A O 1
ATOM 542 N N . GLU A 1 71 ? -45.039 -9.796 18.702 1.00 87.44 71 GLU A N 1
ATOM 543 C CA . GLU A 1 71 ? -44.966 -8.336 18.651 1.00 87.44 71 GLU A CA 1
ATOM 544 C C . GLU A 1 71 ? -44.089 -7.834 17.489 1.00 87.44 71 GLU A C 1
ATOM 546 O O . GLU A 1 71 ? -44.234 -6.700 17.035 1.00 87.44 71 GLU A O 1
ATOM 551 N N . ALA A 1 72 ? -43.196 -8.680 16.961 1.00 88.69 72 ALA A N 1
ATOM 552 C CA . ALA A 1 72 ? -42.356 -8.340 15.816 1.00 88.69 72 ALA A CA 1
ATOM 553 C C . ALA A 1 72 ? -43.126 -8.313 14.484 1.00 88.69 72 ALA A C 1
ATOM 555 O O . ALA A 1 72 ? -42.633 -7.732 13.517 1.00 88.69 72 ALA A O 1
ATOM 556 N N . ALA A 1 73 ? -44.317 -8.921 14.408 1.00 87.19 73 ALA A N 1
ATOM 557 C CA . ALA A 1 73 ? -45.076 -9.041 13.165 1.00 87.19 73 ALA A CA 1
ATOM 558 C C . ALA A 1 73 ? -45.465 -7.670 12.586 1.00 87.19 73 ALA A C 1
ATOM 560 O O . ALA A 1 73 ? -45.263 -7.420 11.400 1.00 87.19 73 ALA A O 1
ATOM 561 N N . GLU A 1 74 ? -45.949 -6.753 13.429 1.00 85.94 74 GLU A N 1
ATOM 562 C CA . GLU A 1 74 ? -46.307 -5.396 12.997 1.00 85.94 74 GLU A CA 1
ATOM 563 C C . GLU A 1 74 ? -45.082 -4.567 12.591 1.00 85.94 74 GLU A C 1
ATOM 565 O O . GLU A 1 74 ? -45.163 -3.721 11.700 1.00 85.94 74 GLU A O 1
ATOM 570 N N . VAL A 1 75 ? -43.937 -4.792 13.244 1.00 85.69 75 VAL A N 1
ATOM 571 C CA . VAL A 1 75 ? -42.679 -4.111 12.910 1.00 85.69 75 VAL A CA 1
ATOM 572 C C . VAL A 1 75 ? -42.199 -4.553 11.529 1.00 85.69 75 VAL A C 1
ATOM 574 O O . VAL A 1 75 ? -41.897 -3.701 10.696 1.00 85.69 75 VAL A O 1
ATOM 577 N N . LEU A 1 76 ? -42.189 -5.863 11.263 1.00 85.88 76 LEU A N 1
ATOM 578 C CA . LEU A 1 76 ? -41.814 -6.414 9.959 1.00 85.88 76 LEU A CA 1
ATOM 579 C C . LEU A 1 76 ? -42.750 -5.926 8.848 1.00 85.88 76 LEU A C 1
ATOM 581 O O . LEU A 1 76 ? -42.272 -5.523 7.792 1.00 85.88 76 LEU A O 1
ATOM 585 N N . ASP A 1 77 ? -44.061 -5.866 9.097 1.00 89.31 77 ASP A N 1
ATOM 586 C CA . ASP A 1 77 ? -45.017 -5.392 8.090 1.00 89.31 77 ASP A CA 1
ATOM 587 C C . ASP A 1 77 ? -44.785 -3.925 7.701 1.00 89.31 77 ASP A C 1
ATOM 589 O O . ASP A 1 77 ? -44.891 -3.564 6.528 1.00 89.31 77 ASP A O 1
ATOM 593 N N . ARG A 1 78 ? -44.413 -3.074 8.666 1.00 81.56 78 ARG A N 1
ATOM 594 C CA . ARG A 1 78 ? -44.032 -1.683 8.379 1.00 81.56 78 ARG A CA 1
ATOM 595 C C . ARG A 1 78 ? -42.715 -1.591 7.610 1.00 81.56 78 ARG A C 1
ATOM 597 O O . ARG A 1 78 ? -42.606 -0.766 6.707 1.00 81.56 78 ARG A O 1
ATOM 604 N N . LEU A 1 79 ? -41.723 -2.411 7.964 1.00 79.19 79 LEU A N 1
ATOM 605 C CA . LEU A 1 79 ? -40.400 -2.407 7.325 1.00 79.19 79 LEU A CA 1
ATOM 606 C C . LEU A 1 79 ? -40.454 -2.851 5.862 1.00 79.19 79 LEU A C 1
ATOM 608 O O . LEU A 1 79 ? -39.779 -2.259 5.025 1.00 79.19 79 LEU A O 1
ATOM 612 N N . GLU A 1 80 ? -41.280 -3.848 5.559 1.00 83.94 80 GLU A N 1
ATOM 613 C CA . GLU A 1 80 ? -41.457 -4.390 4.207 1.00 83.94 80 GLU A CA 1
ATOM 614 C C . GLU A 1 80 ? -42.531 -3.642 3.405 1.00 83.94 80 GLU A C 1
ATOM 616 O O . GLU A 1 80 ? -42.913 -4.069 2.318 1.00 83.94 80 GLU A O 1
ATOM 621 N N . ALA A 1 81 ? -43.024 -2.516 3.938 1.00 80.25 81 ALA A N 1
ATOM 622 C CA . ALA A 1 81 ? -44.045 -1.681 3.316 1.00 80.25 81 ALA A CA 1
ATOM 623 C C . ALA A 1 81 ? -45.246 -2.515 2.827 1.00 80.25 81 ALA A C 1
ATOM 625 O O . ALA A 1 81 ? -45.650 -2.453 1.658 1.00 80.25 81 ALA A O 1
ATOM 626 N N . VAL A 1 82 ? -45.795 -3.337 3.729 1.00 83.25 82 VAL A N 1
ATOM 627 C CA . VAL A 1 82 ? -46.937 -4.201 3.422 1.00 83.25 82 VAL A CA 1
ATOM 628 C C . VAL A 1 82 ? -48.125 -3.362 2.960 1.00 83.25 82 VAL A C 1
ATOM 630 O O . VAL A 1 82 ? -48.497 -2.381 3.600 1.00 83.25 82 VAL A O 1
ATOM 633 N N . GLY A 1 83 ? -48.720 -3.755 1.833 1.00 79.56 83 GLY A N 1
ATOM 634 C CA . GLY A 1 83 ? -49.800 -3.007 1.182 1.00 79.56 83 GLY A CA 1
ATOM 635 C C . GLY A 1 83 ? -49.321 -1.871 0.270 1.00 79.56 83 GLY A C 1
ATOM 636 O O . GLY A 1 83 ? -50.153 -1.216 -0.352 1.00 79.56 83 GLY A O 1
ATOM 637 N N . VAL A 1 84 ? -48.004 -1.656 0.161 1.00 81.12 84 VAL A N 1
ATOM 638 C CA . VAL A 1 84 ? -47.387 -0.729 -0.802 1.00 81.12 84 VAL A CA 1
ATOM 639 C C . VAL A 1 84 ? -46.628 -1.502 -1.876 1.00 81.12 84 VAL A C 1
ATOM 641 O O . VAL A 1 84 ? -46.996 -1.398 -3.042 1.00 81.12 84 VAL A O 1
ATOM 644 N N . ASN A 1 85 ? -45.622 -2.296 -1.483 1.00 83.50 85 ASN A N 1
ATOM 645 C CA . ASN A 1 85 ? -44.779 -3.070 -2.409 1.00 83.50 85 ASN A CA 1
ATOM 646 C C . ASN A 1 85 ? -44.916 -4.580 -2.216 1.00 83.50 85 ASN A C 1
ATOM 648 O O . ASN A 1 85 ? -44.852 -5.325 -3.191 1.00 83.50 85 ASN A O 1
ATOM 652 N N . TYR A 1 86 ? -45.137 -5.032 -0.980 1.00 90.44 86 TYR A N 1
ATOM 653 C CA . TYR A 1 86 ? -45.199 -6.451 -0.642 1.00 90.44 86 TYR A CA 1
ATOM 654 C C . TYR A 1 86 ? -46.505 -6.813 0.073 1.00 90.44 86 TYR A C 1
ATOM 656 O O . TYR A 1 86 ? -47.188 -5.977 0.667 1.00 90.44 86 TYR A O 1
ATOM 664 N N . MET A 1 87 ? -46.841 -8.097 0.045 1.00 92.75 87 MET A N 1
ATOM 665 C CA . MET A 1 87 ? -47.837 -8.738 0.894 1.00 92.75 87 MET A CA 1
ATOM 666 C C . MET A 1 87 ? -47.187 -9.853 1.707 1.00 92.75 87 MET A C 1
ATOM 668 O O . MET A 1 87 ? -46.264 -10.524 1.244 1.00 92.75 87 MET A O 1
ATOM 672 N N . ARG A 1 88 ? -47.693 -10.085 2.919 1.00 94.25 88 ARG A N 1
ATOM 673 C CA . ARG A 1 88 ? -47.261 -11.206 3.755 1.00 94.25 88 ARG A CA 1
ATOM 674 C C . ARG A 1 88 ? -48.073 -12.454 3.420 1.00 94.25 88 ARG A C 1
ATOM 676 O O . ARG A 1 88 ? -49.300 -12.421 3.455 1.00 94.25 88 ARG A O 1
ATOM 683 N N . THR A 1 89 ? -47.397 -13.565 3.160 1.00 94.12 89 THR A N 1
ATOM 684 C CA . THR A 1 89 ? -48.015 -14.885 2.954 1.00 94.12 89 THR A CA 1
ATOM 685 C C . THR A 1 89 ? -47.280 -15.960 3.755 1.00 94.12 89 THR A C 1
ATOM 687 O O . THR A 1 89 ? -46.244 -15.680 4.360 1.00 94.12 89 THR A O 1
ATOM 690 N N . LYS A 1 90 ? -47.817 -17.182 3.805 1.00 96.25 90 LYS A N 1
ATOM 691 C CA . LYS A 1 90 ? -47.171 -18.338 4.441 1.00 96.25 90 LYS A CA 1
ATOM 692 C C . LYS A 1 90 ? -46.635 -19.299 3.389 1.00 96.25 90 LYS A C 1
ATOM 694 O O . LYS A 1 90 ? -47.332 -19.631 2.436 1.00 96.25 90 LYS A O 1
ATOM 699 N N . VAL A 1 91 ? -45.421 -19.783 3.613 1.00 96.25 91 VAL A N 1
ATOM 700 C CA . VAL A 1 91 ? -44.746 -20.786 2.784 1.00 96.25 91 VAL A CA 1
ATOM 701 C C . VAL A 1 91 ? -44.177 -21.901 3.656 1.00 96.25 91 VAL A C 1
ATOM 703 O O . VAL A 1 91 ? -43.898 -21.698 4.840 1.00 96.25 91 VAL A O 1
ATOM 706 N N . ALA A 1 92 ? -44.006 -23.085 3.073 1.00 97.00 92 ALA A N 1
ATOM 707 C CA . ALA A 1 92 ? -43.249 -24.165 3.692 1.00 97.00 92 ALA A CA 1
ATOM 708 C C . ALA A 1 92 ? -41.774 -24.034 3.293 1.00 97.00 92 ALA A C 1
ATOM 710 O O . ALA A 1 92 ? -41.459 -23.985 2.106 1.00 97.00 92 ALA A O 1
ATOM 711 N N . VAL A 1 93 ? -40.883 -23.975 4.280 1.00 97.56 93 VAL A N 1
ATOM 712 C CA . VAL A 1 93 ? -39.428 -23.946 4.078 1.00 97.56 93 VAL A CA 1
ATOM 713 C C . VAL A 1 93 ? -38.779 -25.115 4.794 1.00 97.56 93 VAL A C 1
ATOM 715 O O . VAL A 1 93 ? -39.261 -25.552 5.838 1.00 97.56 93 VAL A O 1
ATOM 718 N N . THR A 1 94 ? -37.673 -25.609 4.253 1.00 98.00 94 THR A N 1
ATOM 719 C CA . THR A 1 94 ? -36.898 -26.699 4.854 1.00 98.00 94 THR A CA 1
ATOM 720 C C . THR A 1 94 ? -35.589 -26.133 5.377 1.00 98.00 94 THR A C 1
ATOM 722 O O . THR A 1 94 ? -34.800 -25.596 4.602 1.00 98.00 94 THR A O 1
ATOM 725 N N . SER A 1 95 ? -35.349 -26.205 6.687 1.00 96.69 95 SER A N 1
ATOM 726 C CA . SER A 1 95 ? -34.053 -25.825 7.257 1.00 96.69 95 SER A CA 1
ATOM 727 C C . SER A 1 95 ? -32.936 -26.714 6.704 1.00 96.69 95 SER A C 1
ATOM 729 O O . SER A 1 95 ? -33.180 -27.838 6.266 1.00 96.69 95 SER A O 1
ATOM 731 N N . TYR A 1 96 ? -31.683 -26.266 6.780 1.00 96.06 96 TYR A N 1
ATOM 732 C CA . TYR A 1 96 ? -30.542 -27.098 6.359 1.00 96.06 96 TYR A CA 1
ATOM 733 C C . TYR A 1 96 ? -30.378 -28.354 7.226 1.00 96.06 96 TYR A C 1
ATOM 735 O O . TYR A 1 96 ? -29.770 -29.330 6.798 1.00 96.06 96 TYR A O 1
ATOM 743 N N . SER A 1 97 ? -30.961 -28.351 8.427 1.00 92.75 97 SER A N 1
ATOM 744 C CA . SER A 1 97 ? -31.078 -29.517 9.306 1.00 92.75 97 SER A CA 1
ATOM 745 C C . SER A 1 97 ? -32.179 -30.508 8.880 1.00 92.75 97 SER A C 1
ATOM 747 O O . SER A 1 97 ? -32.355 -31.533 9.532 1.00 92.75 97 SER A O 1
ATOM 749 N N . GLY A 1 98 ? -32.920 -30.229 7.800 1.00 93.31 98 GLY A N 1
ATOM 750 C CA . GLY A 1 98 ? -33.975 -31.091 7.254 1.00 93.31 98 GLY A CA 1
ATOM 751 C C . GLY A 1 98 ? -35.359 -30.891 7.880 1.00 93.31 98 GLY A C 1
ATOM 752 O O . GLY A 1 98 ? -36.287 -31.637 7.569 1.00 93.31 98 GLY A O 1
ATOM 753 N N . ARG A 1 99 ? -35.540 -29.892 8.755 1.00 95.88 99 ARG A N 1
ATOM 754 C CA . ARG A 1 99 ? -36.828 -29.613 9.405 1.00 95.88 99 ARG A CA 1
ATOM 755 C C . ARG A 1 99 ? -37.698 -28.742 8.505 1.00 95.88 99 ARG A C 1
ATOM 757 O O . ARG A 1 99 ? -37.350 -27.599 8.215 1.00 95.88 99 ARG A O 1
ATOM 764 N N . MET A 1 100 ? -38.870 -29.246 8.134 1.00 97.06 100 MET A N 1
ATOM 765 C CA . MET A 1 100 ? -39.870 -28.461 7.410 1.00 97.06 100 MET A CA 1
ATOM 766 C C . MET A 1 100 ? -40.683 -27.588 8.377 1.00 97.06 100 MET A C 1
ATOM 768 O O . MET A 1 100 ? -41.184 -28.074 9.392 1.00 97.06 100 MET A O 1
ATOM 772 N N . VAL A 1 101 ? -40.811 -26.296 8.074 1.00 97.00 101 VAL A N 1
ATOM 773 C CA . VAL A 1 101 ? -41.478 -25.295 8.919 1.00 97.00 101 VAL A CA 1
ATOM 774 C C . VAL A 1 101 ? -42.363 -24.389 8.065 1.00 97.00 101 VAL A C 1
ATOM 776 O O . VAL A 1 101 ? -41.952 -23.923 7.005 1.00 97.00 101 VAL A O 1
ATOM 779 N N . SER A 1 102 ? -43.579 -24.103 8.539 1.00 97.25 102 SER A N 1
ATOM 780 C CA . SER A 1 102 ? -44.429 -23.059 7.954 1.00 97.25 102 SER A CA 1
ATOM 781 C C . SER A 1 102 ? -43.964 -21.690 8.453 1.00 97.25 102 SER A C 1
ATOM 783 O O . SER A 1 102 ? -44.082 -21.399 9.643 1.00 97.25 102 SER A O 1
ATOM 785 N N . ALA A 1 103 ? -43.487 -20.837 7.549 1.00 97.50 103 ALA A N 1
ATOM 786 C CA . ALA A 1 103 ? -42.971 -19.507 7.859 1.00 97.50 103 ALA A CA 1
ATOM 787 C C . ALA A 1 103 ? -43.704 -18.418 7.067 1.00 97.50 103 ALA A C 1
ATOM 789 O O . ALA A 1 103 ? -44.174 -18.650 5.953 1.00 97.50 103 ALA A O 1
ATOM 790 N N . HIS A 1 104 ? -43.806 -17.223 7.643 1.00 97.06 104 HIS A N 1
ATOM 791 C CA . HIS A 1 104 ? -44.228 -16.036 6.911 1.00 97.06 104 HIS A CA 1
ATOM 792 C C . HIS A 1 104 ? -43.115 -15.578 5.967 1.00 97.06 104 HIS A C 1
ATOM 794 O O . HIS A 1 104 ? -41.937 -15.688 6.299 1.00 97.06 104 HIS A O 1
ATOM 800 N N . VAL A 1 105 ? -43.489 -15.036 4.815 1.00 96.25 105 VAL A N 1
ATOM 801 C CA . VAL A 1 105 ? -42.583 -14.438 3.833 1.00 96.25 105 VAL A CA 1
ATOM 802 C C . VAL A 1 105 ? -43.279 -13.260 3.153 1.00 96.25 105 VAL A C 1
ATOM 804 O O . VAL A 1 105 ? -44.511 -13.220 3.084 1.00 96.25 105 VAL A O 1
ATOM 807 N N . TYR A 1 106 ? -42.497 -12.305 2.660 1.00 95.31 106 TYR A N 1
ATOM 808 C CA . TYR A 1 106 ? -42.996 -11.140 1.935 1.00 95.31 106 TYR A CA 1
ATOM 809 C C . TYR A 1 106 ? -42.851 -11.353 0.431 1.00 95.31 106 TYR A C 1
ATOM 811 O O . TYR A 1 106 ? -41.771 -11.690 -0.040 1.00 95.31 106 TYR A O 1
ATOM 819 N N . VAL A 1 107 ? -43.934 -11.183 -0.321 1.00 94.62 107 VAL A N 1
ATOM 820 C CA . VAL A 1 107 ? -43.981 -11.367 -1.781 1.00 94.62 107 VAL A CA 1
ATOM 821 C C . VAL A 1 107 ? -44.503 -10.089 -2.414 1.00 94.62 107 VAL A C 1
ATOM 823 O O . VAL A 1 107 ? -45.430 -9.484 -1.885 1.00 94.62 107 VAL A O 1
ATOM 826 N N . GLY A 1 108 ? -43.897 -9.657 -3.514 1.00 91.62 108 GLY A N 1
ATOM 827 C CA . GLY A 1 108 ? -44.269 -8.437 -4.216 1.00 91.62 108 GLY A CA 1
ATOM 828 C C . GLY A 1 108 ? -45.730 -8.449 -4.672 1.00 91.62 108 GLY A C 1
ATOM 829 O O . GLY A 1 108 ? -46.237 -9.477 -5.126 1.00 91.62 108 GLY A O 1
ATOM 830 N N . LEU A 1 109 ? -46.413 -7.311 -4.546 1.00 89.31 109 LEU A N 1
ATOM 831 C CA . LEU A 1 109 ? -47.787 -7.144 -5.020 1.00 89.31 109 LEU A CA 1
ATOM 832 C C . LEU A 1 109 ? -47.836 -7.210 -6.550 1.00 89.31 109 LEU A C 1
ATOM 834 O O . LEU A 1 109 ? -46.982 -6.650 -7.235 1.00 89.31 109 LEU A O 1
ATOM 838 N N . SER A 1 110 ? -48.854 -7.871 -7.101 1.00 86.94 110 SER A N 1
ATOM 839 C CA . SER A 1 110 ? -48.948 -8.124 -8.545 1.00 86.94 110 SER A CA 1
ATOM 840 C C . SER A 1 110 ? -48.988 -6.853 -9.398 1.00 86.94 110 SER A C 1
ATOM 842 O O . SER A 1 110 ? -48.496 -6.870 -10.518 1.00 86.94 110 SER A O 1
ATOM 844 N N . ASP A 1 111 ? -49.548 -5.756 -8.880 1.00 86.19 111 ASP A N 1
ATOM 845 C CA . ASP A 1 111 ? -49.609 -4.451 -9.553 1.00 86.19 111 ASP A CA 1
ATOM 846 C C . ASP A 1 111 ? -48.304 -3.640 -9.442 1.00 86.19 111 ASP A C 1
ATOM 848 O O . ASP A 1 111 ? -48.211 -2.556 -10.016 1.00 86.19 111 ASP A O 1
ATOM 852 N N . LYS A 1 112 ? -47.312 -4.144 -8.696 1.00 85.19 112 LYS A N 1
ATOM 853 C CA . LYS A 1 112 ? -45.977 -3.543 -8.520 1.00 85.19 112 LYS A CA 1
ATOM 854 C C . LYS A 1 112 ? -44.872 -4.308 -9.233 1.00 85.19 112 LYS A C 1
ATOM 856 O O . LYS A 1 112 ? -43.735 -3.847 -9.259 1.00 85.19 112 LYS A O 1
ATOM 861 N N . ILE A 1 113 ? -45.190 -5.482 -9.776 1.00 88.88 113 ILE A N 1
ATOM 862 C CA . ILE A 1 113 ? -44.230 -6.308 -10.498 1.00 88.88 113 ILE A CA 1
ATOM 863 C C . ILE A 1 113 ? -44.007 -5.732 -11.897 1.00 88.88 113 ILE A C 1
ATOM 865 O O . ILE A 1 113 ? -44.926 -5.677 -12.712 1.00 88.88 113 ILE A O 1
ATOM 869 N N . GLU A 1 114 ? -42.757 -5.387 -12.193 1.00 85.94 114 GLU A N 1
ATOM 870 C CA . GLU A 1 114 ? -42.300 -4.900 -13.491 1.00 85.94 114 GLU A CA 1
ATOM 871 C C . GLU A 1 114 ? -41.103 -5.721 -13.992 1.00 85.94 114 GLU A C 1
ATOM 873 O O . GLU A 1 114 ? -40.146 -6.000 -13.267 1.00 85.94 114 GLU A O 1
ATOM 878 N N . ASN A 1 115 ? -41.143 -6.131 -15.261 1.00 82.12 115 ASN A N 1
ATOM 879 C CA . ASN A 1 115 ? -40.077 -6.934 -15.862 1.00 82.12 115 ASN A CA 1
ATOM 880 C C . ASN A 1 115 ? -38.890 -6.066 -16.307 1.00 82.12 115 ASN A C 1
ATOM 882 O O . ASN A 1 115 ? -39.054 -4.903 -16.656 1.00 82.12 115 ASN A O 1
ATOM 886 N N . GLY A 1 116 ? -37.697 -6.667 -16.367 1.00 78.75 116 GLY A N 1
ATOM 887 C CA . GLY A 1 116 ? -36.494 -6.026 -16.920 1.00 78.75 116 GLY A CA 1
ATOM 888 C C . GLY A 1 116 ? -35.636 -5.257 -15.911 1.00 78.75 116 GLY A C 1
ATOM 889 O O . GLY A 1 116 ? -34.620 -4.686 -16.297 1.00 78.75 116 GLY A O 1
ATOM 890 N N . TYR A 1 117 ? -35.998 -5.269 -14.628 1.00 85.69 117 TYR A N 1
ATOM 891 C CA . TYR A 1 117 ? -35.187 -4.677 -13.569 1.00 85.69 117 TYR A CA 1
ATOM 892 C C . TYR A 1 117 ? -34.085 -5.631 -13.087 1.00 85.69 117 TYR A C 1
ATOM 894 O O . TYR A 1 117 ? -34.287 -6.834 -12.917 1.00 85.69 117 TYR A O 1
ATOM 902 N N . GLN A 1 118 ? -32.908 -5.054 -12.853 1.00 91.44 118 GLN A N 1
ATOM 903 C CA . GLN A 1 118 ? -31.741 -5.698 -12.254 1.00 91.44 118 GLN A CA 1
ATOM 904 C C . GLN A 1 118 ? -31.427 -5.008 -10.914 1.00 91.44 118 GLN A C 1
ATOM 906 O O . GLN A 1 118 ? -31.702 -3.809 -10.768 1.00 91.44 118 GLN A O 1
ATOM 911 N N . PRO A 1 119 ? -30.835 -5.712 -9.935 1.00 93.12 119 PRO A N 1
ATOM 912 C CA . PRO A 1 119 ? -30.402 -5.093 -8.687 1.00 93.12 119 PRO A CA 1
ATOM 913 C C . PRO A 1 119 ? -29.262 -4.098 -8.924 1.00 93.12 119 PRO A C 1
ATOM 915 O O . PRO A 1 119 ? -28.429 -4.293 -9.815 1.00 93.12 119 PRO A O 1
ATOM 918 N N . SER A 1 120 ? -29.162 -3.063 -8.088 1.00 89.94 120 SER A N 1
ATOM 919 C CA . SER A 1 120 ? -27.927 -2.277 -8.002 1.00 89.94 120 SER A CA 1
ATOM 920 C C . SER A 1 120 ? -26.764 -3.135 -7.486 1.00 89.94 120 SER A C 1
ATOM 922 O O . SER A 1 120 ? -26.959 -4.128 -6.772 1.00 89.94 120 SER A O 1
ATOM 924 N N . ARG A 1 121 ? -25.524 -2.739 -7.806 1.00 88.88 121 ARG A N 1
ATOM 925 C CA . ARG A 1 121 ? -24.322 -3.391 -7.258 1.00 88.88 121 ARG A CA 1
ATOM 926 C C . ARG A 1 121 ? -24.334 -3.371 -5.728 1.00 88.88 121 ARG A C 1
ATOM 928 O O . ARG A 1 121 ? -24.086 -4.403 -5.107 1.00 88.88 121 ARG A O 1
ATOM 935 N N . ARG A 1 122 ? -24.699 -2.224 -5.145 1.00 87.75 122 ARG A N 1
ATOM 936 C CA . ARG A 1 122 ? -24.888 -2.031 -3.702 1.00 87.75 122 ARG A CA 1
ATOM 937 C C . ARG A 1 122 ? -25.866 -3.053 -3.123 1.00 87.75 122 ARG A C 1
ATOM 939 O O . ARG A 1 122 ? -25.546 -3.744 -2.157 1.00 87.75 122 ARG A O 1
ATOM 946 N N . TYR A 1 123 ? -27.051 -3.183 -3.723 1.00 89.44 123 TYR A N 1
ATOM 947 C CA . TYR A 1 123 ? -28.070 -4.113 -3.242 1.00 89.44 123 TYR A CA 1
ATOM 948 C C . TYR A 1 123 ? -27.594 -5.568 -3.336 1.00 89.44 123 TYR A C 1
ATOM 950 O O . TYR A 1 123 ? -27.723 -6.320 -2.370 1.00 89.44 123 TYR A O 1
ATOM 958 N N . LEU A 1 124 ? -26.948 -5.953 -4.441 1.00 92.44 124 LEU A N 1
ATOM 959 C CA . LEU A 1 124 ? -26.396 -7.300 -4.589 1.00 92.44 124 LEU A CA 1
ATOM 960 C C . LEU A 1 124 ? -25.312 -7.610 -3.543 1.00 92.44 124 LEU A C 1
ATOM 962 O O . LEU A 1 124 ? -25.299 -8.705 -2.979 1.00 92.44 124 LEU A O 1
ATOM 966 N N . ASN A 1 125 ? -24.442 -6.648 -3.232 1.00 90.31 125 ASN A N 1
ATOM 967 C CA . ASN A 1 125 ? -23.417 -6.802 -2.198 1.00 90.31 125 ASN A CA 1
ATOM 968 C C . ASN A 1 125 ? -24.037 -7.051 -0.812 1.00 90.31 125 ASN A C 1
ATOM 970 O O . ASN A 1 125 ? -23.546 -7.904 -0.070 1.00 90.31 125 ASN A O 1
ATOM 974 N N . ILE A 1 126 ? -25.153 -6.384 -0.485 1.00 87.88 126 ILE A N 1
ATOM 975 C CA . ILE A 1 126 ? -25.913 -6.624 0.755 1.00 87.88 126 ILE A CA 1
ATOM 976 C C . ILE A 1 126 ? -26.435 -8.066 0.807 1.00 87.88 126 ILE A C 1
ATOM 978 O O . ILE A 1 126 ? -26.303 -8.728 1.837 1.00 87.88 126 ILE A O 1
ATOM 982 N N . LEU A 1 127 ? -26.996 -8.566 -0.299 1.00 93.00 127 LEU A N 1
ATOM 983 C CA . LEU A 1 127 ? -27.513 -9.934 -0.401 1.00 93.00 127 LEU A CA 1
ATOM 984 C C . LEU A 1 127 ? -26.407 -10.972 -0.208 1.00 93.00 127 LEU A C 1
ATOM 986 O O . LEU A 1 127 ? -26.554 -11.902 0.583 1.00 93.00 127 LEU A O 1
ATOM 990 N N . VAL A 1 128 ? -25.294 -10.801 -0.918 1.00 93.56 128 VAL A N 1
ATOM 991 C CA . VAL A 1 128 ? -24.147 -11.711 -0.863 1.00 93.56 128 VAL A CA 1
ATOM 992 C C . VAL A 1 128 ? -23.540 -11.732 0.538 1.00 93.56 128 VAL A C 1
ATOM 994 O O . VAL A 1 128 ? -23.367 -12.807 1.106 1.00 93.56 128 VAL A O 1
ATOM 997 N N . ARG A 1 129 ? -23.297 -10.559 1.137 1.00 88.88 129 ARG A N 1
ATOM 998 C CA . ARG A 1 129 ? -22.764 -10.451 2.503 1.00 88.88 129 ARG A CA 1
ATOM 999 C C . ARG A 1 129 ? -23.713 -11.070 3.529 1.00 88.88 129 ARG A C 1
ATOM 1001 O O . ARG A 1 129 ? -23.265 -11.778 4.427 1.00 88.88 129 ARG A O 1
ATOM 1008 N N . GLY A 1 130 ? -25.017 -10.816 3.393 1.00 90.06 130 GLY A N 1
ATOM 1009 C CA . GLY A 1 130 ? -26.042 -11.409 4.249 1.00 90.06 130 GLY A CA 1
ATOM 1010 C C . GLY A 1 130 ? -26.068 -12.933 4.148 1.00 90.06 130 GLY A C 1
ATOM 1011 O O . GLY A 1 130 ? -26.163 -13.603 5.168 1.00 90.06 130 GLY A O 1
ATOM 1012 N N . ALA A 1 131 ? -25.916 -13.484 2.943 1.00 93.88 131 ALA A N 1
ATOM 1013 C CA . ALA A 1 131 ? -25.848 -14.924 2.726 1.00 93.88 131 ALA A CA 1
ATOM 1014 C C . ALA A 1 131 ? -24.578 -15.552 3.335 1.00 93.88 131 ALA A C 1
ATOM 1016 O O . ALA A 1 131 ? -24.664 -16.588 3.992 1.00 93.88 131 ALA A O 1
ATOM 1017 N N . GLU A 1 132 ? -23.415 -14.917 3.162 1.00 92.81 132 GLU A N 1
ATOM 1018 C CA . GLU A 1 132 ? -22.128 -15.407 3.680 1.00 92.81 132 GLU A CA 1
ATOM 1019 C C . GLU A 1 132 ? -22.081 -15.443 5.209 1.00 92.81 132 GLU A C 1
ATOM 1021 O O . GLU A 1 132 ? -21.741 -16.472 5.790 1.00 92.81 132 GLU A O 1
ATOM 1026 N N . ILE A 1 133 ? -22.462 -14.342 5.865 1.00 89.88 133 ILE A N 1
ATOM 1027 C CA . ILE A 1 133 ? -22.458 -14.247 7.335 1.00 89.88 133 ILE A CA 1
ATOM 1028 C C . ILE A 1 133 ? -23.460 -15.227 7.946 1.00 89.88 133 ILE A C 1
ATOM 1030 O O . ILE A 1 133 ? -23.220 -15.775 9.020 1.00 89.88 133 ILE A O 1
ATOM 1034 N N . SER A 1 134 ? -24.573 -15.467 7.258 1.00 90.06 134 SER A N 1
ATOM 1035 C CA . SER A 1 134 ? -25.637 -16.322 7.767 1.00 90.06 134 SER A CA 1
ATOM 1036 C C . SER A 1 134 ? -25.463 -17.802 7.429 1.00 90.06 134 SER A C 1
ATOM 1038 O O . SER A 1 134 ? -26.351 -18.591 7.729 1.00 90.06 134 SER A O 1
ATOM 1040 N N . GLY A 1 135 ? -24.332 -18.204 6.838 1.00 92.75 135 GLY A N 1
ATOM 1041 C CA . GLY A 1 135 ? -24.027 -19.614 6.582 1.00 92.75 135 GLY A CA 1
ATOM 1042 C C . GLY A 1 135 ? -24.855 -20.246 5.456 1.00 92.75 135 GLY A C 1
ATOM 1043 O O . GLY A 1 135 ? -25.033 -21.465 5.429 1.00 92.75 135 GLY A O 1
ATOM 1044 N N . ILE A 1 136 ? -25.374 -19.441 4.525 1.00 96.38 136 ILE A N 1
ATOM 1045 C CA . ILE A 1 136 ? -26.041 -19.937 3.316 1.00 96.38 136 ILE A CA 1
ATOM 1046 C C . ILE A 1 136 ? -25.027 -20.683 2.438 1.00 96.38 136 ILE A C 1
ATOM 1048 O O . ILE A 1 136 ? -23.860 -20.305 2.351 1.00 96.38 136 ILE A O 1
ATOM 1052 N N . SER A 1 137 ? -25.470 -21.749 1.764 1.00 95.50 137 SER A N 1
ATOM 1053 C CA . SER A 1 137 ? -24.588 -22.617 0.973 1.00 95.50 137 SER A CA 1
ATOM 1054 C C . SER A 1 137 ? -23.717 -21.838 -0.026 1.00 95.50 137 SER A C 1
ATOM 1056 O O . SER A 1 137 ? -24.204 -20.961 -0.748 1.00 95.50 137 SER A O 1
ATOM 1058 N N . GLY A 1 138 ? -22.438 -22.211 -0.132 1.00 95.06 138 GLY A N 1
ATOM 1059 C CA . GLY A 1 138 ? -21.495 -21.553 -1.045 1.00 95.06 138 GLY A CA 1
ATOM 1060 C C . GLY A 1 138 ? -21.922 -21.614 -2.518 1.00 95.06 138 GLY A C 1
ATOM 1061 O O . GLY A 1 138 ? -21.658 -20.682 -3.277 1.00 95.06 138 GLY A O 1
ATOM 1062 N N . ALA A 1 139 ? -22.649 -22.663 -2.920 1.00 96.25 139 ALA A N 1
ATOM 1063 C CA . ALA A 1 139 ? -23.226 -22.774 -4.260 1.00 96.25 139 ALA A CA 1
ATOM 1064 C C . ALA A 1 139 ? -24.267 -21.673 -4.530 1.00 96.25 139 ALA A C 1
ATOM 1066 O O . ALA A 1 139 ? -24.224 -21.025 -5.578 1.00 96.25 139 ALA A O 1
ATOM 1067 N N . TYR A 1 140 ? -25.150 -21.401 -3.566 1.00 96.00 140 TYR A N 1
ATOM 1068 C CA . TYR A 1 140 ? -26.141 -20.333 -3.683 1.00 96.00 140 TYR A CA 1
ATOM 1069 C C . TYR A 1 140 ? -25.499 -18.941 -3.613 1.00 96.00 140 TYR A C 1
ATOM 1071 O O . TYR A 1 140 ? -25.855 -18.065 -4.396 1.00 96.00 140 TYR A O 1
ATOM 1079 N N . VAL A 1 141 ? -24.483 -18.740 -2.764 1.00 96.19 141 VAL A N 1
ATOM 1080 C CA . VAL A 1 141 ? -23.694 -17.491 -2.744 1.00 96.19 141 VAL A CA 1
ATOM 1081 C C . VAL A 1 141 ? -23.040 -17.236 -4.108 1.00 96.19 141 VAL A C 1
ATOM 1083 O O . VAL A 1 141 ? -23.079 -16.114 -4.615 1.00 96.19 141 VAL A O 1
ATOM 1086 N N . LYS A 1 142 ? -22.495 -18.276 -4.754 1.00 95.50 142 LYS A N 1
ATOM 1087 C CA . LYS A 1 142 ? -21.953 -18.181 -6.117 1.00 95.50 142 LYS A CA 1
ATOM 1088 C C . LYS A 1 142 ? -23.040 -17.837 -7.144 1.00 95.50 142 LYS A C 1
ATOM 1090 O O . LYS A 1 142 ? -22.779 -17.008 -8.013 1.00 95.50 142 LYS A O 1
ATOM 1095 N N . LYS A 1 143 ? -24.249 -18.408 -7.021 1.00 95.50 143 LYS A N 1
ATOM 1096 C CA . LYS A 1 143 ? -25.420 -18.052 -7.850 1.00 95.50 143 LYS A CA 1
ATOM 1097 C C . LYS A 1 143 ? -25.778 -16.571 -7.687 1.00 95.50 143 LYS A C 1
ATOM 1099 O O . LYS A 1 143 ? -25.957 -15.896 -8.692 1.00 95.50 143 LYS A O 1
ATOM 1104 N N . LEU A 1 144 ? -25.799 -16.048 -6.455 1.00 95.31 144 LEU A N 1
ATOM 1105 C CA . LEU A 1 144 ? -26.045 -14.625 -6.193 1.00 95.31 144 LEU A CA 1
ATOM 1106 C C . LEU A 1 144 ? -24.971 -13.735 -6.830 1.00 95.31 144 LEU A C 1
ATOM 1108 O O . LEU A 1 144 ? -25.302 -12.795 -7.539 1.00 95.31 144 LEU A O 1
ATOM 1112 N N . ARG A 1 145 ? -23.681 -14.047 -6.645 1.00 94.25 145 ARG A N 1
ATOM 1113 C CA . ARG A 1 145 ? -22.570 -13.259 -7.220 1.00 94.25 145 ARG A CA 1
ATOM 1114 C C . ARG A 1 145 ? -22.576 -13.211 -8.754 1.00 94.25 145 ARG A C 1
ATOM 1116 O O . ARG A 1 145 ? -21.984 -12.296 -9.317 1.00 94.25 145 ARG A O 1
ATOM 1123 N N . ALA A 1 146 ? -23.202 -14.190 -9.406 1.00 94.44 146 ALA A N 1
ATOM 1124 C CA . ALA A 1 146 ? -23.320 -14.275 -10.860 1.00 94.44 146 ALA A CA 1
ATOM 1125 C C . ALA A 1 146 ? -24.542 -13.529 -11.428 1.00 94.44 146 ALA A C 1
ATOM 1127 O O . ALA A 1 146 ? -24.700 -13.489 -12.646 1.00 94.44 146 ALA A O 1
ATOM 1128 N N . LEU A 1 147 ? -25.407 -12.964 -10.578 1.00 93.44 147 LEU A N 1
ATOM 1129 C CA . LEU A 1 147 ? -26.541 -12.165 -11.030 1.00 93.44 147 LEU A CA 1
ATOM 1130 C C . LEU A 1 147 ? -26.057 -10.906 -11.750 1.00 93.44 147 LEU A C 1
ATOM 1132 O O . LEU A 1 147 ? -25.146 -10.214 -11.290 1.00 93.44 147 LEU A O 1
ATOM 1136 N N . GLU A 1 148 ? -26.706 -10.594 -12.868 1.00 90.94 148 GLU A N 1
ATOM 1137 C CA . GLU A 1 148 ? -26.486 -9.330 -13.557 1.00 90.94 148 GLU A CA 1
ATOM 1138 C C . GLU A 1 148 ? -26.944 -8.170 -12.675 1.00 90.94 148 GLU A C 1
ATOM 1140 O O . GLU A 1 148 ? -27.997 -8.228 -12.037 1.00 90.94 148 GLU A O 1
ATOM 1145 N N . VAL A 1 149 ? -26.143 -7.109 -12.648 1.00 91.50 149 VAL A N 1
ATOM 1146 C CA . VAL A 1 149 ? -26.474 -5.869 -11.949 1.00 91.50 149 VAL A CA 1
ATOM 1147 C C . VAL A 1 149 ? -26.787 -4.787 -12.960 1.00 91.50 149 VAL A C 1
ATOM 1149 O O . VAL A 1 149 ? -26.209 -4.753 -14.049 1.00 91.50 149 VAL A O 1
ATOM 1152 N N . LYS A 1 150 ? -27.648 -3.859 -12.558 1.00 83.94 150 LYS A N 1
ATOM 1153 C CA . LYS A 1 150 ? -27.934 -2.661 -13.333 1.00 83.94 150 LYS A CA 1
ATOM 1154 C C . LYS A 1 150 ? -26.642 -1.867 -13.561 1.00 83.94 150 LYS A C 1
ATOM 1156 O O . LYS A 1 150 ? -25.844 -1.688 -12.640 1.00 83.94 150 LYS A O 1
ATOM 1161 N N . THR A 1 151 ? -26.468 -1.329 -14.767 1.00 71.81 151 THR A N 1
ATOM 1162 C CA . THR A 1 151 ? -25.415 -0.348 -15.057 1.00 71.81 151 THR A CA 1
ATOM 1163 C C . THR A 1 151 ? -25.620 0.922 -14.228 1.00 71.81 151 THR A C 1
ATOM 1165 O O . THR A 1 151 ? -26.703 1.516 -14.235 1.00 71.81 151 THR A O 1
ATOM 1168 N N . GLU A 1 152 ? -24.580 1.353 -13.513 1.00 65.25 152 GLU A N 1
ATOM 1169 C CA . GLU A 1 152 ? -24.636 2.587 -12.731 1.00 65.25 152 GLU A CA 1
ATOM 1170 C C . GLU A 1 152 ? -24.644 3.816 -13.655 1.00 65.25 152 GLU A C 1
ATOM 1172 O O . GLU A 1 152 ? -23.760 3.955 -14.505 1.00 65.25 152 GLU A O 1
ATOM 1177 N N . PRO A 1 153 ? -25.625 4.724 -13.515 1.00 54.97 153 PRO A N 1
ATOM 1178 C CA . PRO A 1 153 ? -25.632 5.963 -14.276 1.00 54.97 153 PRO A CA 1
ATOM 1179 C C . PRO A 1 153 ? -24.473 6.876 -13.850 1.00 54.97 153 PRO A C 1
ATOM 1181 O O . PRO A 1 153 ? -24.250 7.128 -12.664 1.00 54.97 153 PRO A O 1
ATOM 1184 N N . VAL A 1 154 ? -23.742 7.406 -14.834 1.00 51.69 154 VAL A N 1
ATOM 1185 C CA . VAL A 1 154 ? -22.688 8.403 -14.612 1.00 51.69 154 VAL A CA 1
ATOM 1186 C C . VAL A 1 154 ? -23.336 9.782 -14.535 1.00 51.69 154 VAL A C 1
ATOM 1188 O O . VAL A 1 154 ? -23.696 10.368 -15.556 1.00 51.69 154 VAL A O 1
ATOM 1191 N N . PHE A 1 155 ? -23.495 10.311 -13.324 1.00 54.88 155 PHE A N 1
ATOM 1192 C CA . PHE A 1 155 ? -24.016 11.663 -13.133 1.00 54.88 155 PHE A CA 1
ATOM 1193 C C . PHE A 1 155 ? -22.902 12.714 -13.123 1.00 54.88 155 PHE A C 1
ATOM 1195 O O . PHE A 1 155 ? -21.778 12.461 -12.685 1.00 54.88 155 PHE A O 1
ATOM 1202 N N . ARG A 1 156 ? -23.238 13.917 -13.600 1.00 56.56 156 ARG A N 1
ATOM 1203 C CA . ARG A 1 156 ? -22.377 15.107 -13.512 1.00 56.56 156 ARG A CA 1
ATOM 1204 C C . ARG A 1 156 ? -22.310 15.607 -12.060 1.00 56.56 156 ARG A C 1
ATOM 1206 O O . ARG A 1 156 ? -23.104 15.177 -11.223 1.00 56.56 156 ARG A O 1
ATOM 1213 N N . SER A 1 157 ? -21.385 16.522 -11.759 1.00 65.81 157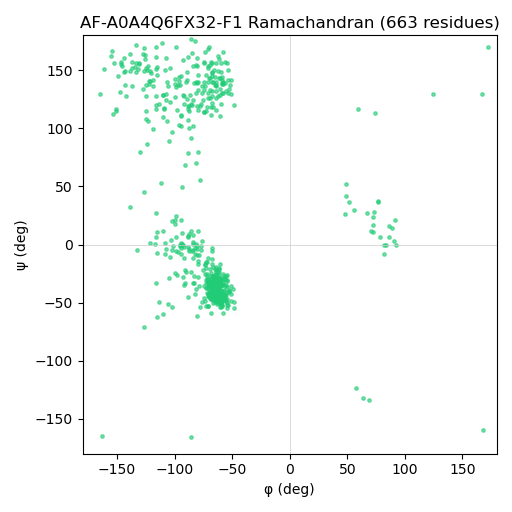 SER A N 1
ATOM 1214 C CA . SER A 1 157 ? -21.394 17.231 -10.471 1.00 65.81 157 SER A CA 1
ATOM 1215 C C . SER A 1 157 ? -22.757 17.880 -10.217 1.00 65.81 157 SER A C 1
ATOM 1217 O O . SER A 1 157 ? -23.468 18.238 -11.158 1.00 65.81 157 SER A O 1
ATOM 1219 N N . PHE A 1 158 ? -23.129 17.998 -8.945 1.00 69.88 158 PHE A N 1
ATOM 1220 C CA . PHE A 1 158 ? -24.371 18.645 -8.540 1.00 69.88 158 PHE A CA 1
ATOM 1221 C C . PHE A 1 158 ? -24.045 20.005 -7.925 1.00 69.88 158 PHE A C 1
ATOM 1223 O O . PHE A 1 158 ? -23.521 20.079 -6.813 1.00 69.88 158 PHE A O 1
ATOM 1230 N N . ASP A 1 159 ? -24.329 21.075 -8.665 1.00 73.06 159 ASP A N 1
ATOM 1231 C CA . ASP A 1 159 ? -24.027 22.447 -8.265 1.00 73.06 159 ASP A CA 1
ATOM 1232 C C . ASP A 1 159 ? -25.317 23.201 -7.924 1.00 73.06 159 ASP A C 1
ATOM 1234 O O . ASP A 1 159 ? -26.169 23.436 -8.779 1.00 73.06 159 ASP A O 1
ATOM 1238 N N . LEU A 1 160 ? -25.446 23.625 -6.664 1.00 74.94 160 LEU A N 1
ATOM 1239 C CA . LEU A 1 160 ? -26.567 24.454 -6.212 1.00 74.94 160 LEU A CA 1
ATOM 1240 C C . LEU A 1 160 ? -26.553 25.826 -6.924 1.00 74.94 160 LEU A C 1
ATOM 1242 O O . LEU A 1 160 ? -25.543 26.541 -6.832 1.00 74.94 160 LEU A O 1
ATOM 1246 N N . PRO A 1 161 ? -27.657 26.250 -7.572 1.00 72.19 161 PRO A N 1
ATOM 1247 C CA . PRO A 1 161 ? -27.763 27.576 -8.175 1.00 72.19 161 PRO A CA 1
ATOM 1248 C C . PRO A 1 161 ? -27.502 28.700 -7.161 1.00 72.19 161 PRO A C 1
ATOM 1250 O O . PRO A 1 161 ? -27.990 28.654 -6.031 1.00 72.19 161 PRO A O 1
ATOM 1253 N N . ALA A 1 162 ? -26.775 29.747 -7.567 1.00 69.38 162 ALA A N 1
ATOM 1254 C CA . ALA A 1 162 ? -26.387 30.852 -6.679 1.00 69.38 162 ALA A CA 1
ATOM 1255 C C . ALA A 1 162 ? -27.558 31.513 -5.906 1.00 69.38 162 ALA A C 1
ATOM 1257 O O . ALA A 1 162 ? -27.390 31.748 -4.710 1.00 69.38 162 ALA A O 1
ATOM 1258 N N . PRO A 1 163 ? -28.751 31.744 -6.497 1.00 65.94 163 PRO A N 1
ATOM 1259 C CA . PRO A 1 163 ? -29.897 32.300 -5.764 1.00 65.94 163 PRO A CA 1
ATOM 1260 C C . PRO A 1 163 ? -30.443 31.375 -4.665 1.00 65.94 163 PRO A C 1
ATOM 1262 O O . PRO A 1 163 ? -31.020 31.838 -3.683 1.00 65.94 163 PRO A O 1
ATOM 1265 N N . LEU A 1 164 ? -30.269 30.060 -4.820 1.00 78.12 164 LEU A N 1
ATOM 1266 C CA . LEU A 1 164 ? -30.724 29.070 -3.843 1.00 78.12 164 LEU A CA 1
ATOM 1267 C C . LEU A 1 164 ? -29.713 28.892 -2.707 1.00 78.12 164 LEU A C 1
ATOM 1269 O O . LEU A 1 164 ? -30.126 28.624 -1.586 1.00 78.12 164 LEU A O 1
ATOM 1273 N N . LYS A 1 165 ? -28.420 29.152 -2.954 1.00 68.56 165 LYS A N 1
ATOM 1274 C CA . LYS A 1 165 ? -27.386 29.207 -1.902 1.00 68.56 165 LYS A CA 1
ATOM 1275 C C . LYS A 1 165 ? -27.619 30.329 -0.886 1.00 68.56 165 LYS A C 1
ATOM 1277 O O . LYS A 1 165 ? -27.182 30.214 0.250 1.00 68.56 165 LYS A O 1
ATOM 1282 N N . SER A 1 166 ? -28.290 31.415 -1.281 1.00 72.50 166 SER A N 1
ATOM 1283 C CA . SER A 1 166 ? -28.668 32.498 -0.360 1.00 72.50 166 SER A CA 1
ATOM 1284 C C . SER A 1 166 ? -29.919 32.201 0.473 1.00 72.50 166 SER A C 1
ATOM 1286 O O . SER A 1 166 ? -30.232 32.967 1.382 1.00 72.50 166 SER A O 1
ATOM 1288 N N . LYS A 1 167 ? -30.650 31.118 0.171 1.00 86.69 167 LYS A N 1
ATOM 1289 C CA . LYS A 1 167 ? -31.840 30.693 0.913 1.00 86.69 167 LYS A CA 1
ATOM 1290 C C . LYS A 1 167 ? -31.490 29.480 1.778 1.00 86.69 167 LYS A C 1
ATOM 1292 O O . LYS A 1 167 ? -31.608 28.335 1.341 1.00 86.69 167 LYS A O 1
ATOM 1297 N N . THR A 1 168 ? -31.040 29.767 2.996 1.00 87.56 168 THR A N 1
ATOM 1298 C CA . THR A 1 168 ? -30.468 28.777 3.917 1.00 87.56 168 THR A CA 1
ATOM 1299 C C . THR A 1 168 ? -31.475 28.305 4.968 1.00 87.56 168 THR A C 1
ATOM 1301 O O . THR A 1 168 ? -32.261 29.101 5.480 1.00 87.56 168 THR A O 1
ATOM 1304 N N . PHE A 1 169 ? -31.418 27.020 5.311 1.00 90.19 169 PHE A N 1
ATOM 1305 C CA . PHE A 1 169 ? -32.222 26.373 6.348 1.00 90.19 169 PHE A CA 1
ATOM 1306 C C . PHE A 1 169 ? -31.330 25.693 7.395 1.00 90.19 169 PHE A C 1
ATOM 1308 O O . PHE A 1 169 ? -30.227 25.252 7.101 1.00 90.19 169 PHE A O 1
ATOM 1315 N N . THR A 1 170 ? -31.825 25.550 8.615 1.00 88.50 170 THR A N 1
ATOM 1316 C CA . THR A 1 170 ? -31.223 24.760 9.700 1.00 88.50 170 THR A CA 1
ATOM 1317 C C . THR A 1 170 ? -32.164 23.618 10.070 1.00 88.50 170 THR A C 1
ATOM 1319 O O . THR A 1 170 ? -33.331 23.618 9.684 1.00 88.50 170 THR A O 1
ATOM 1322 N N . GLU A 1 171 ? -31.703 22.673 10.888 1.00 83.00 171 GLU A N 1
ATOM 1323 C CA . GLU A 1 171 ? -32.565 21.612 11.430 1.00 83.00 171 GLU A CA 1
ATOM 1324 C C . GLU A 1 171 ? -33.803 22.175 12.157 1.00 83.00 171 GLU A C 1
ATOM 1326 O O . GLU A 1 171 ? -34.900 21.648 12.015 1.00 83.00 171 GLU A O 1
ATOM 1331 N N . SER A 1 172 ? -33.657 23.301 12.865 1.00 83.94 172 SER A N 1
ATOM 1332 C CA . SER A 1 172 ? -34.752 23.963 13.586 1.00 83.94 172 SER A CA 1
ATOM 1333 C C . SER A 1 172 ? -35.675 24.820 12.711 1.00 83.94 172 SER A C 1
ATOM 1335 O O . SER A 1 172 ? -36.744 25.213 13.171 1.00 83.94 172 SER A O 1
ATOM 1337 N N . THR A 1 173 ? -35.273 25.143 11.478 1.00 89.75 173 THR A N 1
ATOM 1338 C CA . THR A 1 173 ? -36.025 26.037 10.573 1.00 89.75 173 THR A CA 1
ATOM 1339 C C . THR A 1 173 ? -36.505 25.345 9.299 1.00 89.75 173 THR A C 1
ATOM 1341 O O . THR A 1 173 ? -37.160 25.979 8.470 1.00 89.75 173 THR A O 1
ATOM 1344 N N . LEU A 1 174 ? -36.216 24.049 9.141 1.00 90.12 174 LEU A N 1
ATOM 1345 C CA . LEU A 1 174 ? -36.681 23.239 8.023 1.00 90.12 174 LEU A CA 1
ATOM 1346 C C . LEU A 1 174 ? -38.215 23.087 8.094 1.00 90.12 174 LEU A C 1
ATOM 1348 O O . LEU A 1 174 ? -38.723 22.541 9.075 1.00 90.12 174 LEU A O 1
ATOM 1352 N N . PRO A 1 175 ? -38.981 23.560 7.091 1.00 91.00 175 PRO A N 1
ATOM 1353 C CA . PRO A 1 175 ? -40.437 23.481 7.153 1.00 91.00 175 PRO A CA 1
ATOM 1354 C C . PRO A 1 175 ? -40.952 22.039 7.066 1.00 91.00 175 PRO A C 1
ATOM 1356 O O . PRO A 1 175 ? -40.310 21.169 6.479 1.00 91.00 175 PRO A O 1
ATOM 1359 N N . GLU A 1 176 ? -42.168 21.807 7.567 1.00 86.19 176 GLU A N 1
ATOM 1360 C CA . GLU A 1 176 ? -42.775 20.472 7.693 1.00 86.19 176 GLU A CA 1
ATOM 1361 C C . GLU A 1 176 ? -42.766 19.660 6.387 1.00 86.19 176 GLU A C 1
ATOM 1363 O O . GLU A 1 176 ? -42.483 18.470 6.407 1.00 86.19 176 GLU A O 1
ATOM 1368 N N . HIS A 1 177 ? -43.010 20.287 5.232 1.00 91.75 177 HIS A N 1
ATOM 1369 C CA . HIS A 1 177 ? -43.035 19.604 3.928 1.00 91.75 177 HIS A CA 1
ATOM 1370 C C . HIS A 1 177 ? -41.704 19.644 3.165 1.00 91.75 177 HIS A C 1
ATOM 1372 O O . HIS A 1 177 ? -41.688 19.502 1.943 1.00 91.75 177 HIS A O 1
ATOM 1378 N N . HIS A 1 178 ? -40.589 19.864 3.859 1.00 94.62 178 HIS A N 1
ATOM 1379 C CA . HIS A 1 178 ? -39.261 19.915 3.254 1.00 94.62 178 HIS A CA 1
ATOM 1380 C C . HIS A 1 178 ? -38.382 18.775 3.757 1.00 94.62 178 HIS A C 1
ATOM 1382 O O . HIS A 1 178 ? -38.560 18.267 4.860 1.00 94.62 178 HIS A O 1
ATOM 1388 N N . THR A 1 179 ? -37.420 18.375 2.936 1.00 95.38 179 THR A N 1
ATOM 1389 C CA . THR A 1 179 ? -36.372 17.425 3.307 1.00 95.38 179 THR A CA 1
ATOM 1390 C C . THR A 1 179 ? -35.029 17.955 2.836 1.00 95.38 179 THR A C 1
ATOM 1392 O O . THR A 1 179 ? -34.965 18.710 1.862 1.00 95.38 179 THR A O 1
ATOM 1395 N N . ALA A 1 180 ? -33.961 17.571 3.521 1.00 94.00 180 ALA A N 1
ATOM 1396 C CA . ALA A 1 180 ? -32.609 17.880 3.093 1.00 94.00 180 ALA A CA 1
ATOM 1397 C C . ALA A 1 180 ? -31.843 16.608 2.742 1.00 94.00 180 ALA A C 1
ATOM 1399 O O . ALA A 1 180 ? -32.029 15.561 3.360 1.00 94.00 180 ALA A O 1
ATOM 1400 N N . ILE A 1 181 ? -30.972 16.706 1.746 1.00 93.38 181 ILE A N 1
ATOM 1401 C CA . ILE A 1 181 ? -29.981 15.682 1.451 1.00 93.38 181 ILE A CA 1
ATOM 1402 C C . ILE A 1 181 ? -28.730 16.344 0.889 1.00 93.38 181 ILE A C 1
ATOM 1404 O O . ILE A 1 181 ? -28.798 17.191 0.004 1.00 93.38 181 ILE A O 1
ATOM 1408 N N . ALA A 1 182 ? -27.582 15.965 1.437 1.00 90.50 182 ALA A N 1
ATOM 1409 C CA . ALA A 1 182 ? -26.261 16.400 1.024 1.00 90.50 182 ALA A CA 1
ATOM 1410 C C . ALA A 1 182 ? -26.148 17.934 0.864 1.00 90.50 182 ALA A C 1
ATOM 1412 O O . ALA A 1 182 ? -25.559 18.437 -0.091 1.00 90.50 182 ALA A O 1
ATOM 1413 N N . GLY A 1 183 ? -26.736 18.680 1.806 1.00 89.38 183 GLY A N 1
ATOM 1414 C CA . GLY A 1 183 ? -26.718 20.145 1.831 1.00 89.38 183 GLY A CA 1
ATOM 1415 C C . GLY A 1 183 ? -27.758 20.840 0.943 1.00 89.38 183 GLY A C 1
ATOM 1416 O O . GLY A 1 183 ? -27.920 22.052 1.063 1.00 89.38 183 GLY A O 1
ATOM 1417 N N . ALA A 1 184 ? -28.493 20.121 0.091 1.00 91.06 184 ALA A N 1
ATOM 1418 C CA . ALA A 1 184 ? -29.585 20.666 -0.717 1.00 91.06 184 ALA A CA 1
ATOM 1419 C C . ALA A 1 184 ? -30.945 20.437 -0.039 1.00 91.06 184 ALA A C 1
ATOM 1421 O O . ALA A 1 184 ? -31.185 19.376 0.538 1.00 91.06 184 ALA A O 1
ATOM 1422 N N . VAL A 1 185 ? -31.839 21.426 -0.117 1.00 94.31 185 VAL A N 1
ATOM 1423 C CA . VAL A 1 185 ? -33.182 21.374 0.482 1.00 94.31 185 VAL A CA 1
ATOM 1424 C C . VAL A 1 185 ? -34.236 21.289 -0.611 1.00 94.31 185 VAL A C 1
ATOM 1426 O O . VAL A 1 185 ? -34.273 22.127 -1.514 1.00 94.31 185 VAL A O 1
ATOM 1429 N N . PHE A 1 186 ? -35.125 20.308 -0.482 1.00 94.31 186 PHE A N 1
ATOM 1430 C CA . PHE A 1 186 ? -36.194 20.015 -1.428 1.00 94.31 186 PHE A CA 1
ATOM 1431 C C . PHE A 1 186 ? -37.569 20.146 -0.770 1.00 94.31 186 PHE A C 1
ATOM 1433 O O . PHE A 1 186 ? -37.764 19.729 0.373 1.00 94.31 186 PHE A O 1
ATOM 1440 N N . ASN A 1 187 ? -38.538 20.686 -1.506 1.00 93.12 187 ASN A N 1
ATOM 1441 C CA . ASN A 1 187 ? -39.949 20.646 -1.146 1.00 93.12 187 ASN A CA 1
ATOM 1442 C C . ASN A 1 187 ? -40.576 19.348 -1.682 1.00 93.12 187 ASN A C 1
ATOM 1444 O O . ASN A 1 187 ? -40.604 19.116 -2.892 1.00 93.12 187 ASN A O 1
ATOM 1448 N N . VAL A 1 188 ? -41.098 18.516 -0.777 1.00 92.81 188 VAL A N 1
ATOM 1449 C CA . VAL A 1 188 ? -41.702 17.213 -1.101 1.00 92.81 188 VAL A CA 1
ATOM 1450 C C . VAL A 1 188 ? -43.234 17.266 -1.177 1.00 92.81 188 VAL A C 1
ATOM 1452 O O . VAL A 1 188 ? -43.873 16.221 -1.299 1.00 92.81 188 VAL A O 1
ATOM 1455 N N . SER A 1 189 ? -43.861 18.449 -1.089 1.00 88.56 189 SER A N 1
ATOM 1456 C CA . SER A 1 189 ? -45.327 18.598 -1.074 1.00 88.56 189 SER A CA 1
ATOM 1457 C C . SER A 1 189 ? -46.008 18.068 -2.341 1.00 88.56 189 SER A C 1
ATOM 1459 O O . SER A 1 189 ? -47.088 17.488 -2.258 1.00 88.56 189 SER A O 1
ATOM 1461 N N . GLU A 1 190 ? -45.361 18.225 -3.497 1.00 82.31 190 GLU A N 1
ATOM 1462 C CA . GLU A 1 190 ? -45.897 17.863 -4.820 1.00 82.31 190 GLU A CA 1
ATOM 1463 C C . GLU A 1 190 ? -45.376 16.513 -5.346 1.00 82.31 190 GLU A C 1
ATOM 1465 O O . GLU A 1 190 ? -45.421 16.243 -6.545 1.00 82.31 190 GLU A O 1
ATOM 1470 N N . ALA A 1 191 ? -44.892 15.638 -4.457 1.00 78.88 191 ALA A N 1
ATOM 1471 C CA . ALA A 1 191 ? -44.394 14.318 -4.832 1.00 78.88 191 ALA A CA 1
ATOM 1472 C C . ALA A 1 191 ? -45.421 13.523 -5.669 1.00 78.88 191 ALA A C 1
ATOM 1474 O O . ALA A 1 191 ? -46.600 13.406 -5.305 1.00 78.88 191 ALA A O 1
ATOM 1475 N N . ARG A 1 192 ? -44.963 12.914 -6.773 1.00 80.25 192 ARG A N 1
ATOM 1476 C CA . ARG A 1 192 ? -45.797 12.047 -7.626 1.00 80.25 192 ARG A CA 1
ATOM 1477 C C . ARG A 1 192 ? -46.425 10.899 -6.815 1.00 80.25 192 ARG A C 1
ATOM 1479 O O . ARG A 1 192 ? -45.863 10.502 -5.793 1.00 80.25 192 ARG A O 1
ATOM 1486 N N . PRO A 1 193 ? -47.544 10.292 -7.263 1.00 77.44 193 PRO A N 1
ATOM 1487 C CA . PRO A 1 193 ? -48.285 9.294 -6.482 1.00 77.44 193 PRO A CA 1
ATOM 1488 C C . PRO A 1 193 ? -47.430 8.171 -5.879 1.00 77.44 193 PRO A C 1
ATOM 1490 O O . PRO A 1 193 ? -47.646 7.802 -4.728 1.00 77.44 193 PRO A O 1
ATOM 1493 N N . HIS A 1 194 ? -46.425 7.688 -6.614 1.00 75.38 194 HIS A N 1
ATOM 1494 C CA . HIS A 1 194 ? -45.523 6.628 -6.159 1.00 75.38 194 HIS A CA 1
ATOM 1495 C C . HIS A 1 194 ? -44.629 7.056 -4.971 1.00 75.38 194 HIS A C 1
ATOM 1497 O O . HIS A 1 194 ? -44.293 6.239 -4.124 1.00 75.38 194 HIS A O 1
ATOM 1503 N N . HIS A 1 195 ? -44.310 8.347 -4.837 1.00 82.69 195 HIS A N 1
ATOM 1504 C CA . HIS A 1 195 ? -43.481 8.891 -3.752 1.00 82.69 195 HIS A CA 1
ATOM 1505 C C . HIS A 1 195 ? -44.304 9.433 -2.572 1.00 82.69 195 HIS A C 1
ATOM 1507 O O . HIS A 1 195 ? -43.733 9.846 -1.563 1.00 82.69 195 HIS A O 1
ATOM 1513 N N . LYS A 1 196 ? -45.645 9.387 -2.627 1.00 80.94 196 LYS A N 1
ATOM 1514 C CA . LYS A 1 196 ? -46.506 9.839 -1.515 1.00 80.94 196 LYS A CA 1
ATOM 1515 C C . LYS A 1 196 ? -46.233 9.100 -0.204 1.00 80.94 196 LYS A C 1
ATOM 1517 O O . LYS A 1 196 ? -46.350 9.690 0.865 1.00 80.94 196 LYS A O 1
ATOM 1522 N N . TYR A 1 197 ? -45.850 7.825 -0.273 1.00 78.75 197 TYR A N 1
ATOM 1523 C CA . TYR A 1 197 ? -45.425 7.074 0.909 1.00 78.75 197 TYR A CA 1
ATOM 1524 C C . TYR A 1 197 ? -44.128 7.649 1.505 1.00 78.75 197 TYR A C 1
ATOM 1526 O O . TYR A 1 197 ? -44.058 7.903 2.708 1.00 78.75 197 TYR A O 1
ATOM 1534 N N . LEU A 1 198 ? -43.134 7.931 0.653 1.00 81.88 198 LEU A N 1
ATOM 1535 C CA . LEU A 1 198 ? -41.854 8.512 1.064 1.00 81.88 198 LEU A CA 1
ATOM 1536 C C . LEU A 1 198 ? -41.991 9.931 1.609 1.00 81.88 198 LEU A C 1
ATOM 1538 O O . LEU A 1 198 ? -41.217 10.305 2.483 1.00 81.88 198 LEU A O 1
ATOM 1542 N N . GLN A 1 199 ? -42.986 10.700 1.165 1.00 83.62 199 GLN A N 1
ATOM 1543 C CA . GLN A 1 199 ? -43.240 12.045 1.681 1.00 83.62 199 GLN A CA 1
ATOM 1544 C C . GLN A 1 199 ? -43.317 12.053 3.214 1.00 83.62 199 GLN A C 1
ATOM 1546 O O . GLN A 1 199 ? -42.614 12.827 3.850 1.00 83.62 199 GLN A O 1
ATOM 1551 N N . ARG A 1 200 ? -44.086 11.139 3.821 1.00 81.00 200 ARG A N 1
ATOM 1552 C CA . ARG A 1 200 ? -44.198 11.028 5.290 1.00 81.00 200 ARG A CA 1
ATOM 1553 C C . ARG A 1 200 ? -42.892 10.617 5.969 1.00 81.00 200 ARG A C 1
ATOM 1555 O O . ARG A 1 200 ? -42.693 10.900 7.145 1.00 81.00 200 ARG A O 1
ATOM 1562 N N . PHE A 1 201 ? -42.034 9.902 5.250 1.00 82.75 201 PHE A N 1
ATOM 1563 C CA . PHE A 1 201 ? -40.770 9.401 5.770 1.00 82.75 201 PHE A CA 1
ATOM 1564 C C . PHE A 1 201 ? -39.659 10.464 5.732 1.00 82.75 201 PHE A C 1
ATOM 1566 O O . PHE A 1 201 ? -38.918 10.592 6.710 1.00 82.75 201 PHE A O 1
ATOM 1573 N N . LEU A 1 202 ? -39.577 11.214 4.626 1.00 89.38 202 LEU A N 1
ATOM 1574 C CA . LEU A 1 202 ? -38.543 12.210 4.319 1.00 89.38 202 LEU A CA 1
ATOM 1575 C C . LEU A 1 202 ? -38.834 13.592 4.932 1.00 89.38 202 LEU A C 1
ATOM 1577 O O . LEU A 1 202 ? -37.905 14.320 5.278 1.00 89.38 202 LEU A O 1
ATOM 1581 N N . ALA A 1 203 ? -40.113 13.962 5.037 1.00 89.69 203 ALA A N 1
ATOM 1582 C CA . ALA A 1 203 ? -40.559 15.279 5.484 1.00 89.69 203 ALA A CA 1
ATOM 1583 C C . ALA A 1 203 ? -40.047 15.649 6.889 1.00 89.69 203 ALA A C 1
ATOM 1585 O O . ALA A 1 203 ? -40.042 14.826 7.808 1.00 89.69 203 ALA A O 1
ATOM 1586 N N . GLY A 1 204 ? -39.627 16.907 7.038 1.00 88.19 204 GLY A N 1
ATOM 1587 C CA . GLY A 1 204 ? -39.134 17.503 8.278 1.00 88.19 204 GLY A CA 1
ATOM 1588 C C . GLY A 1 204 ? -37.751 17.018 8.712 1.00 88.19 204 GLY A C 1
ATOM 1589 O O . GLY A 1 204 ? -37.354 17.276 9.845 1.00 88.19 204 GLY A O 1
ATOM 1590 N N . LYS A 1 205 ? -37.024 16.285 7.857 1.00 90.75 205 LYS A N 1
ATOM 1591 C CA . LYS A 1 205 ? -35.739 15.671 8.210 1.00 90.75 205 LYS A CA 1
ATOM 1592 C C . LYS A 1 205 ? -34.666 15.944 7.178 1.00 90.75 205 LYS A C 1
ATOM 1594 O O . LYS A 1 205 ? -34.920 16.026 5.975 1.00 90.75 205 LYS A O 1
ATOM 1599 N N . ASP A 1 206 ? -33.442 15.972 7.676 1.00 92.69 206 ASP A N 1
ATOM 1600 C CA . ASP A 1 206 ? -32.256 15.815 6.861 1.00 92.69 206 ASP A CA 1
ATOM 1601 C C . ASP A 1 206 ? -31.906 14.329 6.744 1.00 92.69 206 ASP A C 1
ATOM 1603 O O . ASP A 1 206 ? -31.620 13.641 7.725 1.00 92.69 206 ASP A O 1
ATOM 1607 N N . MET A 1 207 ? -31.967 13.822 5.521 1.00 93.69 207 MET A N 1
ATOM 1608 C CA . MET A 1 207 ?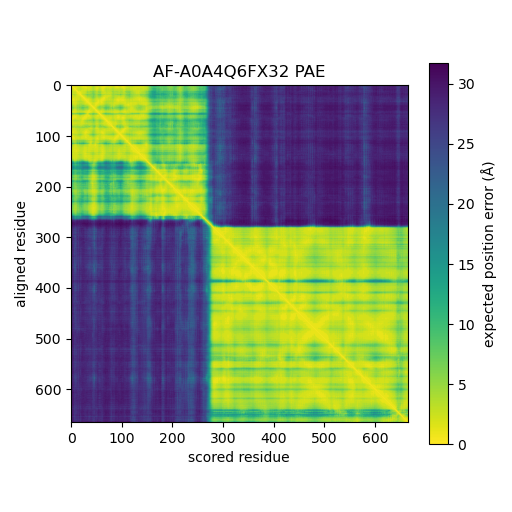 -31.808 12.413 5.199 1.00 93.69 207 MET A CA 1
ATOM 1609 C C . MET A 1 207 ? -30.371 12.060 4.816 1.00 93.69 207 MET A C 1
ATOM 1611 O O . MET A 1 207 ? -30.087 10.896 4.538 1.00 93.69 207 MET A O 1
ATOM 1615 N N . THR A 1 208 ? -29.447 13.026 4.834 1.00 93.31 208 THR A N 1
ATOM 1616 C CA . THR A 1 208 ? -28.050 12.812 4.433 1.00 93.31 208 THR A CA 1
ATOM 1617 C C . THR A 1 208 ? -27.410 11.656 5.194 1.00 93.31 208 THR A C 1
ATOM 1619 O O . THR A 1 208 ? -26.896 10.718 4.583 1.00 93.31 208 THR A O 1
ATOM 1622 N N . LEU A 1 209 ? -27.494 11.685 6.528 1.00 90.75 209 LEU A N 1
ATOM 1623 C CA . LEU A 1 209 ? -26.921 10.635 7.363 1.00 90.75 209 LEU A CA 1
ATOM 1624 C C . LEU A 1 209 ? -27.609 9.287 7.143 1.00 90.75 209 LEU A C 1
ATOM 1626 O O . LEU A 1 209 ? -26.945 8.258 7.041 1.00 90.75 209 LEU A O 1
ATOM 1630 N N . PHE A 1 210 ? -28.935 9.308 7.004 1.00 88.69 210 PHE A N 1
ATOM 1631 C CA . PHE A 1 210 ? -29.725 8.109 6.754 1.00 88.69 210 PHE A CA 1
ATOM 1632 C C . PHE A 1 210 ? -29.284 7.385 5.477 1.00 88.69 210 PHE A C 1
ATOM 1634 O O . PHE A 1 210 ? -29.150 6.162 5.482 1.00 88.69 210 PHE A O 1
ATOM 1641 N N . PHE A 1 211 ? -29.050 8.115 4.383 1.00 90.00 211 PHE A N 1
ATOM 1642 C CA . PHE A 1 211 ? -28.590 7.500 3.140 1.00 90.00 211 PHE A CA 1
ATOM 1643 C C . PHE A 1 211 ? -27.148 7.003 3.250 1.00 90.00 211 PHE A C 1
ATOM 1645 O O . PHE A 1 211 ? -26.880 5.883 2.812 1.00 90.00 211 PHE A O 1
ATOM 1652 N N . LEU A 1 212 ? -26.246 7.769 3.875 1.00 86.69 212 LEU A N 1
ATOM 1653 C CA . LEU A 1 212 ? -24.854 7.351 4.086 1.00 86.69 212 LEU A CA 1
ATOM 1654 C C . LEU A 1 212 ? -24.757 6.021 4.839 1.00 86.69 212 LEU A C 1
ATOM 1656 O O . LEU A 1 212 ? -24.101 5.098 4.363 1.00 86.69 212 LEU A O 1
ATOM 1660 N N . GLN A 1 213 ? -25.501 5.879 5.937 1.00 84.62 213 GLN A N 1
ATOM 1661 C CA . GLN A 1 213 ? -25.513 4.665 6.762 1.00 84.62 213 GLN A CA 1
ATOM 1662 C C . GLN A 1 213 ? -26.129 3.434 6.062 1.00 84.62 213 GLN A C 1
ATOM 1664 O O . GLN A 1 213 ? -26.177 2.340 6.622 1.00 84.62 213 GLN A O 1
ATOM 1669 N N . ARG A 1 214 ? -26.643 3.592 4.834 1.00 80.31 214 ARG A N 1
ATOM 1670 C CA . ARG A 1 214 ? -27.243 2.520 4.017 1.00 80.31 214 ARG A CA 1
ATOM 1671 C C . ARG A 1 214 ? -26.385 2.113 2.826 1.00 80.31 214 ARG A C 1
ATOM 1673 O O . ARG A 1 214 ? -26.795 1.236 2.056 1.00 80.31 214 ARG A O 1
ATOM 1680 N N . MET A 1 215 ? -25.216 2.726 2.661 1.00 83.19 215 MET A N 1
ATOM 1681 C CA . MET A 1 215 ? -24.222 2.227 1.720 1.00 83.19 215 MET A CA 1
ATOM 1682 C C . MET A 1 215 ? -23.834 0.795 2.101 1.00 83.19 215 MET A C 1
ATOM 1684 O O . MET A 1 215 ? -23.748 0.447 3.274 1.00 83.19 215 MET A O 1
ATOM 1688 N N . ASP A 1 216 ? -23.582 -0.053 1.113 1.00 75.44 216 ASP A N 1
ATOM 1689 C CA . ASP A 1 216 ? -23.059 -1.404 1.340 1.00 75.44 216 ASP A CA 1
ATOM 1690 C C . ASP A 1 216 ? -21.651 -1.389 1.960 1.00 75.44 216 ASP A C 1
ATOM 1692 O O . ASP A 1 216 ? -21.273 -2.327 2.667 1.00 75.44 216 ASP A O 1
ATOM 1696 N N . THR A 1 217 ? -20.912 -0.300 1.735 1.00 76.19 217 THR A N 1
ATOM 1697 C CA . THR A 1 217 ? -19.623 0.008 2.364 1.00 76.19 217 THR A CA 1
ATOM 1698 C C . THR A 1 217 ? -19.741 0.675 3.735 1.00 76.19 217 THR A C 1
ATOM 1700 O O . THR A 1 217 ? -18.710 0.929 4.350 1.00 76.19 217 THR A O 1
ATOM 1703 N N . SER A 1 218 ? -20.949 1.007 4.202 1.00 77.88 218 SER A N 1
ATOM 1704 C CA . SER A 1 218 ? -21.138 1.610 5.523 1.00 77.88 218 SER A CA 1
ATOM 1705 C C . SER A 1 218 ? -20.885 0.580 6.626 1.00 77.88 218 SER A C 1
ATOM 1707 O O . SER A 1 218 ? -21.278 -0.589 6.524 1.00 77.88 218 SER A O 1
ATOM 1709 N N . ASP A 1 219 ? -20.234 1.022 7.698 1.00 72.56 219 ASP A N 1
ATOM 1710 C CA . ASP A 1 219 ? -20.094 0.284 8.955 1.00 72.56 219 ASP A CA 1
ATOM 1711 C C . ASP A 1 219 ? -21.034 0.815 10.058 1.00 72.56 219 ASP A C 1
ATOM 1713 O O . ASP A 1 219 ? -21.005 0.319 11.187 1.00 72.56 219 ASP A O 1
ATOM 1717 N N . GLY A 1 220 ? -21.888 1.792 9.722 1.00 72.62 220 GLY A N 1
ATOM 1718 C CA . GLY A 1 220 ? -22.855 2.433 10.610 1.00 72.62 220 GLY A CA 1
ATOM 1719 C C . GLY A 1 220 ? -22.266 3.489 11.547 1.00 72.62 220 GLY A C 1
ATOM 1720 O O . GLY A 1 220 ? -22.987 3.968 12.424 1.00 72.62 220 GLY A O 1
ATOM 1721 N N . ARG A 1 221 ? -20.979 3.844 11.411 1.00 77.94 221 ARG A N 1
ATOM 1722 C CA . ARG A 1 221 ? -20.309 4.835 12.271 1.00 77.94 221 ARG A CA 1
ATOM 1723 C C . ARG A 1 221 ? -20.363 6.260 11.733 1.00 77.94 221 ARG A C 1
ATOM 1725 O O . ARG A 1 221 ? -19.854 7.156 12.399 1.00 77.94 221 ARG A O 1
ATOM 1732 N N . GLU A 1 222 ? -20.949 6.490 10.559 1.00 85.94 222 GLU A N 1
ATOM 1733 C CA . GLU A 1 222 ? -21.110 7.836 10.016 1.00 85.94 222 GLU A CA 1
ATOM 1734 C C . GLU A 1 222 ? -21.915 8.706 10.987 1.00 85.94 222 GLU A C 1
ATOM 1736 O O . GLU A 1 222 ? -22.877 8.247 11.612 1.00 85.94 222 GLU A O 1
ATOM 1741 N N . THR A 1 223 ? -21.529 9.975 11.098 1.00 88.00 223 THR A N 1
ATOM 1742 C CA . THR A 1 223 ? -22.130 10.940 12.022 1.00 88.00 223 THR A CA 1
ATOM 1743 C C . THR A 1 223 ? -22.560 12.224 11.315 1.00 88.00 223 THR A C 1
ATOM 1745 O O . THR A 1 223 ? -22.124 12.540 10.206 1.00 88.00 223 THR A O 1
ATOM 1748 N N . TRP A 1 224 ? -23.400 13.022 11.982 1.00 87.06 224 TRP A N 1
ATOM 1749 C CA . TRP A 1 224 ? -23.719 14.373 11.511 1.00 87.06 224 TRP A CA 1
ATOM 1750 C C . TRP A 1 224 ? -22.493 15.283 11.452 1.00 87.06 224 TRP A C 1
ATOM 1752 O O . TRP A 1 224 ? -22.441 16.165 10.597 1.00 87.06 224 TRP A O 1
ATOM 1762 N N . ASP A 1 225 ? -21.488 15.051 12.295 1.00 82.12 225 ASP A N 1
ATOM 1763 C CA . ASP A 1 225 ? -20.266 15.852 12.279 1.00 82.12 225 ASP A CA 1
ATOM 1764 C C . ASP A 1 225 ? -19.425 15.556 11.027 1.00 82.12 225 ASP A C 1
ATOM 1766 O O . ASP A 1 225 ? -18.810 16.462 10.462 1.00 82.12 225 ASP A O 1
ATOM 1770 N N . ASP A 1 226 ? -19.458 14.316 10.518 1.00 82.62 226 ASP A N 1
ATOM 1771 C CA . ASP A 1 226 ? -18.820 13.970 9.240 1.00 82.62 226 ASP A CA 1
ATOM 1772 C C . ASP A 1 226 ? -19.426 14.755 8.078 1.00 82.62 226 ASP A C 1
ATOM 1774 O O . ASP A 1 226 ? -18.706 15.243 7.206 1.00 82.62 226 ASP A O 1
ATOM 1778 N N . ILE A 1 227 ? -20.748 14.909 8.082 1.00 84.69 227 ILE A N 1
ATOM 1779 C CA . ILE A 1 227 ? -21.483 15.639 7.049 1.00 84.69 227 ILE A CA 1
ATOM 1780 C C . ILE A 1 227 ? -21.215 17.133 7.174 1.00 84.69 227 ILE A C 1
ATOM 1782 O O . ILE A 1 227 ? -20.788 17.756 6.203 1.00 84.69 227 ILE A O 1
ATOM 1786 N N . ARG A 1 228 ? -21.424 17.699 8.369 1.00 81.88 228 ARG A N 1
ATOM 1787 C CA . ARG A 1 228 ? -21.347 19.147 8.604 1.00 81.88 228 ARG A CA 1
ATOM 1788 C C . ARG A 1 228 ? -19.978 19.715 8.299 1.00 81.88 228 ARG A C 1
ATOM 1790 O O . ARG A 1 228 ? -19.860 20.838 7.824 1.00 81.88 228 ARG A O 1
ATOM 1797 N N . GLU A 1 229 ? -18.943 18.928 8.551 1.00 76.12 229 GLU A N 1
ATOM 1798 C CA . GLU A 1 229 ? -17.591 19.366 8.279 1.00 76.12 229 GLU A CA 1
ATOM 1799 C C . GLU A 1 229 ? -17.091 18.913 6.894 1.00 76.12 229 GLU A C 1
ATOM 1801 O O . GLU A 1 229 ? -16.003 19.310 6.480 1.00 76.12 229 GLU A O 1
ATOM 1806 N N . GLY A 1 230 ? -17.824 18.067 6.163 1.00 75.25 230 GLY A N 1
ATOM 1807 C CA . GLY A 1 230 ? -17.444 17.587 4.830 1.00 75.25 230 GLY A CA 1
ATOM 1808 C C . GLY A 1 230 ? -16.360 16.497 4.819 1.00 75.25 230 GLY A C 1
ATOM 1809 O O . GLY A 1 230 ? -15.503 16.489 3.937 1.00 75.25 230 GLY A O 1
ATOM 1810 N N . ARG A 1 231 ? -16.363 15.581 5.798 1.00 80.00 231 ARG A N 1
ATOM 1811 C CA . ARG A 1 231 ? -15.468 14.399 5.917 1.00 80.00 231 ARG A CA 1
ATOM 1812 C C . ARG A 1 231 ? -15.867 13.208 5.045 1.00 80.00 231 ARG A C 1
ATOM 1814 O O . ARG A 1 231 ? -15.340 12.116 5.217 1.00 80.00 231 ARG A O 1
ATOM 1821 N N . LEU A 1 232 ? -16.787 13.404 4.113 1.00 80.19 232 LEU A N 1
ATOM 1822 C CA . LEU A 1 232 ? -17.273 12.325 3.264 1.00 80.19 232 LEU A CA 1
ATOM 1823 C C . LEU A 1 232 ? -16.193 11.896 2.262 1.00 80.19 232 LEU A C 1
ATOM 1825 O O . LEU A 1 232 ? -15.613 12.735 1.566 1.00 80.19 232 LEU A O 1
ATOM 1829 N N . ASN A 1 233 ? -15.934 10.593 2.170 1.00 80.12 233 ASN A N 1
ATOM 1830 C CA . ASN A 1 233 ? -14.994 10.041 1.197 1.00 80.12 233 ASN A CA 1
ATOM 1831 C C . ASN A 1 233 ? -15.549 10.134 -0.242 1.00 80.12 233 ASN A C 1
ATOM 1833 O O . ASN A 1 233 ? -16.718 10.451 -0.463 1.00 80.12 233 ASN A O 1
ATOM 1837 N N . ALA A 1 234 ? -14.720 9.854 -1.253 1.00 75.81 234 ALA A N 1
ATOM 1838 C CA . ALA A 1 234 ? -15.131 9.982 -2.656 1.00 75.81 234 ALA A CA 1
ATOM 1839 C C . ALA A 1 234 ? -16.308 9.061 -3.040 1.00 75.81 234 ALA A C 1
ATOM 1841 O O . ALA A 1 234 ? -17.127 9.440 -3.876 1.00 75.81 234 ALA A O 1
ATOM 1842 N N . GLY A 1 235 ? -16.411 7.874 -2.434 1.00 78.88 235 GLY A N 1
ATOM 1843 C CA . GLY A 1 235 ? -17.539 6.958 -2.623 1.00 78.88 235 GLY A CA 1
ATOM 1844 C C . GLY A 1 235 ? -18.830 7.507 -2.016 1.00 78.88 235 GLY A C 1
ATOM 1845 O O . GLY A 1 235 ? -19.845 7.563 -2.701 1.00 78.88 235 GLY A O 1
ATOM 1846 N N . GLN A 1 236 ? -18.770 7.997 -0.777 1.00 87.81 236 GLN A N 1
ATOM 1847 C CA . GLN A 1 236 ? -19.883 8.636 -0.067 1.00 87.81 236 GLN A CA 1
ATOM 1848 C C . GLN A 1 236 ? -20.375 9.890 -0.791 1.00 87.81 236 GLN A C 1
ATOM 1850 O O . GLN A 1 236 ? -21.576 10.064 -0.980 1.00 87.81 236 GLN A O 1
ATOM 1855 N N . LYS A 1 237 ? -19.453 10.737 -1.264 1.00 85.94 237 LYS A N 1
ATOM 1856 C CA . LYS A 1 237 ? -19.789 11.914 -2.073 1.00 85.94 237 LYS A CA 1
ATOM 1857 C C . LYS A 1 237 ? -20.474 11.512 -3.371 1.00 85.94 237 LYS A C 1
ATOM 1859 O O . LYS A 1 237 ? -21.553 12.012 -3.645 1.00 85.94 237 LYS A O 1
ATOM 1864 N N . ARG A 1 238 ? -19.903 10.568 -4.128 1.00 81.44 238 ARG A N 1
ATOM 1865 C CA . ARG A 1 238 ? -20.500 10.057 -5.374 1.00 81.44 238 ARG A CA 1
ATOM 1866 C C . ARG A 1 238 ? -21.899 9.490 -5.139 1.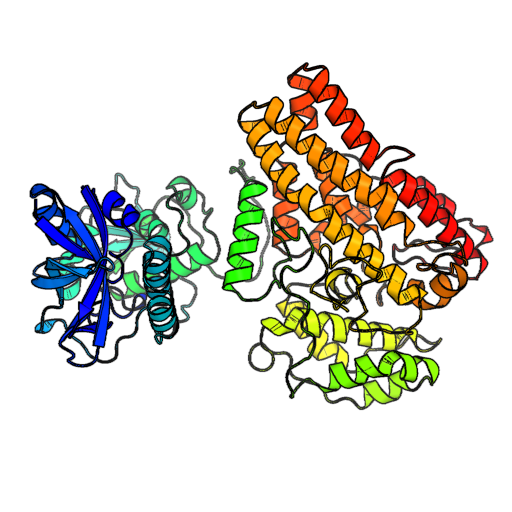00 81.44 238 ARG A C 1
ATOM 1868 O O . ARG A 1 238 ? -22.806 9.794 -5.904 1.00 81.44 238 ARG A O 1
ATOM 1875 N N . TYR A 1 239 ? -22.069 8.706 -4.081 1.00 87.75 239 TYR A N 1
ATOM 1876 C CA . TYR A 1 239 ? -23.344 8.109 -3.700 1.00 87.75 239 TYR A CA 1
ATOM 1877 C C . TYR A 1 239 ? -24.389 9.174 -3.339 1.00 87.75 239 TYR A C 1
ATOM 1879 O O . TYR A 1 239 ? -25.493 9.167 -3.875 1.00 87.75 239 TYR A O 1
ATOM 1887 N N . LEU A 1 240 ? -24.031 10.162 -2.515 1.00 90.81 240 LEU A N 1
ATOM 1888 C CA . LEU A 1 240 ? -24.917 11.290 -2.221 1.00 90.81 240 LEU A CA 1
ATOM 1889 C C . LEU A 1 240 ? -25.213 12.148 -3.455 1.00 90.81 240 LEU A C 1
ATOM 1891 O O . LEU A 1 240 ? -26.341 12.595 -3.615 1.00 90.81 240 LEU A O 1
ATOM 1895 N N . THR A 1 241 ? -24.245 12.347 -4.352 1.00 85.50 241 THR A N 1
ATOM 1896 C CA . THR A 1 241 ? -24.461 13.033 -5.633 1.00 85.50 241 THR A CA 1
ATOM 1897 C C . THR A 1 241 ? -25.474 12.287 -6.499 1.00 85.50 241 THR A C 1
ATOM 1899 O O . THR A 1 241 ? -26.343 12.926 -7.082 1.00 85.50 241 THR A O 1
ATOM 1902 N N . GLN A 1 242 ? -25.422 10.953 -6.563 1.00 84.75 242 GLN A N 1
ATOM 1903 C CA . GLN A 1 242 ? -26.436 10.155 -7.266 1.00 84.75 242 GLN A CA 1
ATOM 1904 C C . GLN A 1 242 ? -27.831 10.399 -6.677 1.00 84.75 242 GLN A C 1
ATOM 1906 O O . GLN A 1 242 ? -28.770 10.686 -7.417 1.00 84.75 242 GLN A O 1
ATOM 1911 N N . TYR A 1 243 ? -27.953 10.361 -5.349 1.00 91.25 243 TYR A N 1
ATOM 1912 C CA . TYR A 1 243 ? -29.217 10.646 -4.677 1.00 91.25 243 TYR A CA 1
ATOM 1913 C C . TYR A 1 243 ? -29.681 12.097 -4.845 1.00 91.25 243 TYR A C 1
ATOM 1915 O O . TYR A 1 243 ? -30.878 12.325 -4.951 1.00 91.25 243 TYR A O 1
ATOM 1923 N N . LEU A 1 244 ? -28.779 13.076 -4.936 1.00 89.62 244 LEU A N 1
ATOM 1924 C CA . LEU A 1 244 ? -29.143 14.462 -5.239 1.00 89.62 244 LEU A CA 1
ATOM 1925 C C . LEU A 1 244 ? -29.827 14.598 -6.598 1.00 89.62 244 LEU A C 1
ATOM 1927 O O . LEU A 1 244 ? -30.857 15.257 -6.685 1.00 89.62 244 LEU A O 1
ATOM 1931 N N . HIS A 1 245 ? -29.297 13.948 -7.638 1.00 82.56 245 HIS A N 1
ATOM 1932 C CA . HIS A 1 245 ? -29.928 13.942 -8.964 1.00 82.56 245 HIS A CA 1
ATOM 1933 C C . HIS A 1 245 ? -31.278 13.217 -8.958 1.00 82.56 245 HIS A C 1
ATOM 1935 O O . HIS A 1 245 ? -32.203 13.626 -9.654 1.00 82.56 245 HIS A O 1
ATOM 1941 N N . GLU A 1 246 ? -31.422 12.163 -8.152 1.00 87.06 246 GLU A N 1
ATOM 1942 C CA . GLU A 1 246 ? -32.717 11.506 -7.958 1.00 87.06 246 GLU A CA 1
ATOM 1943 C C . GLU A 1 246 ? -33.710 12.410 -7.216 1.00 87.06 246 GLU A C 1
ATOM 1945 O O . GLU A 1 246 ? -34.864 12.494 -7.615 1.00 87.06 246 GLU A O 1
ATOM 1950 N N . PHE A 1 247 ? -33.283 13.124 -6.173 1.00 91.25 247 PHE A N 1
ATOM 1951 C CA . PHE A 1 247 ? -34.142 14.061 -5.447 1.00 91.25 247 PHE A CA 1
ATOM 1952 C C . PHE A 1 247 ? -34.546 15.252 -6.318 1.00 91.25 247 PHE A C 1
ATOM 1954 O O . PHE A 1 247 ? -35.710 15.628 -6.296 1.00 91.25 247 PHE A O 1
ATOM 1961 N N . ASP A 1 248 ? -33.632 15.796 -7.122 1.00 86.56 248 ASP A N 1
ATOM 1962 C CA . ASP A 1 248 ? -33.903 16.897 -8.058 1.00 86.56 248 ASP A CA 1
ATOM 1963 C C . ASP A 1 248 ? -34.857 16.496 -9.191 1.00 86.56 248 ASP A C 1
ATOM 1965 O O . ASP A 1 248 ? -35.657 17.303 -9.659 1.00 86.56 248 ASP A O 1
ATOM 1969 N N . ARG A 1 249 ? -34.845 15.219 -9.596 1.00 82.44 249 ARG A N 1
ATOM 1970 C CA . ARG A 1 249 ? -35.834 14.692 -10.546 1.00 82.44 249 ARG A CA 1
ATOM 1971 C C . ARG A 1 249 ? -37.236 14.592 -9.939 1.00 82.44 249 ARG A C 1
ATOM 1973 O O . ARG A 1 249 ? -38.221 14.745 -10.658 1.00 82.44 249 ARG A O 1
ATOM 1980 N N . GLU A 1 250 ? -37.331 14.259 -8.655 1.00 85.56 250 GLU A N 1
ATOM 1981 C CA . GLU A 1 250 ? -38.591 13.876 -8.003 1.00 85.56 250 GLU A CA 1
ATOM 1982 C C . GLU A 1 250 ? -39.241 15.014 -7.201 1.00 85.56 250 GLU A C 1
ATOM 1984 O O . GLU A 1 250 ? -40.456 15.001 -6.990 1.00 85.56 250 GLU A O 1
ATOM 1989 N N . TYR A 1 251 ? -38.450 15.987 -6.744 1.00 91.31 251 TYR A N 1
ATOM 1990 C CA . TYR A 1 251 ? -38.859 17.041 -5.819 1.00 91.31 251 TYR A CA 1
ATOM 1991 C C . TYR A 1 251 ? -38.312 18.403 -6.241 1.00 91.31 251 TYR A C 1
ATOM 1993 O O . TYR A 1 251 ? -37.291 18.517 -6.912 1.00 91.31 251 TYR A O 1
ATOM 2001 N N . GLN A 1 252 ? -38.967 19.472 -5.791 1.00 89.50 252 GLN A N 1
ATOM 2002 C CA . GLN A 1 252 ? -38.547 20.825 -6.137 1.00 89.50 252 GLN A CA 1
ATOM 2003 C C . GLN A 1 252 ? -37.377 21.274 -5.252 1.00 89.50 252 GLN A C 1
ATOM 2005 O O . GLN A 1 252 ? -37.537 21.391 -4.038 1.00 89.50 252 GLN A O 1
ATOM 2010 N N . LEU A 1 253 ? -36.223 21.589 -5.844 1.00 90.75 253 LEU A N 1
ATOM 2011 C CA . LEU A 1 253 ? -35.091 22.203 -5.144 1.00 90.75 253 LEU A CA 1
ATOM 2012 C C . LEU A 1 253 ? -35.417 23.652 -4.732 1.00 90.75 253 LEU A C 1
ATOM 2014 O O . LEU A 1 253 ? -35.790 24.475 -5.569 1.00 90.75 253 LEU A O 1
ATOM 2018 N N . VAL A 1 254 ? -35.270 23.988 -3.447 1.00 92.44 254 VAL A N 1
ATOM 2019 C CA . VAL A 1 254 ? -35.753 25.269 -2.884 1.00 92.44 254 VAL A CA 1
ATOM 2020 C C . VAL A 1 254 ? -34.754 26.021 -2.004 1.00 92.44 254 VAL A C 1
ATOM 2022 O O . VAL A 1 254 ? -35.062 27.143 -1.592 1.00 92.44 254 VAL A O 1
ATOM 2025 N N . GLY A 1 255 ? -33.581 25.452 -1.724 1.00 91.12 255 GLY A N 1
ATOM 2026 C CA . GLY A 1 255 ? -32.509 26.123 -0.984 1.00 91.12 255 GLY A CA 1
ATOM 2027 C C . GLY A 1 255 ? -31.399 25.173 -0.548 1.00 91.12 255 GLY A C 1
ATOM 2028 O O . GLY A 1 255 ? -31.254 24.082 -1.104 1.00 91.12 255 GLY A O 1
ATOM 2029 N N . SER A 1 256 ? -30.630 25.583 0.457 1.00 90.75 256 SER A N 1
ATOM 2030 C CA . SER A 1 256 ? -29.532 24.795 1.029 1.00 90.75 256 SER A CA 1
ATOM 2031 C C . SER A 1 256 ? -29.597 24.725 2.550 1.00 90.75 256 SER A C 1
ATOM 2033 O O . SER A 1 256 ? -30.167 25.599 3.196 1.00 90.75 256 SER A O 1
ATOM 2035 N N . MET A 1 257 ? -28.989 23.701 3.137 1.00 90.12 257 MET A N 1
ATOM 2036 C CA . MET A 1 257 ? -28.803 23.628 4.584 1.00 90.12 257 MET A CA 1
ATOM 2037 C C . MET A 1 257 ? -27.604 24.466 5.041 1.00 90.12 257 MET A C 1
ATOM 2039 O O . MET A 1 257 ? -26.644 24.655 4.293 1.00 90.12 257 MET A O 1
ATOM 2043 N N . ASP A 1 258 ? -27.639 24.925 6.293 1.00 83.94 258 ASP A N 1
ATOM 2044 C CA . ASP A 1 258 ? -26.565 25.646 6.986 1.00 83.94 258 ASP A CA 1
ATOM 2045 C C . ASP A 1 258 ? -25.463 24.688 7.463 1.00 83.94 258 ASP A C 1
ATOM 2047 O O . ASP A 1 258 ? -25.150 24.551 8.645 1.00 83.94 258 ASP A O 1
ATOM 2051 N N . TYR A 1 259 ? -24.929 23.935 6.511 1.00 78.69 259 TYR A N 1
ATOM 2052 C CA . TYR A 1 259 ? -23.671 23.223 6.619 1.00 78.69 259 TYR A CA 1
ATOM 2053 C C . TYR A 1 259 ? -23.128 23.078 5.193 1.00 78.69 259 TYR A C 1
ATOM 2055 O O . TYR A 1 259 ? -23.733 22.449 4.323 1.00 78.69 259 TYR A O 1
ATOM 2063 N N . ALA A 1 260 ? -22.024 23.764 4.897 1.00 61.31 260 ALA A N 1
ATOM 2064 C CA . ALA A 1 260 ? -21.508 23.826 3.534 1.00 61.31 260 ALA A CA 1
ATOM 2065 C C . ALA A 1 260 ? -20.887 22.478 3.135 1.00 61.31 260 ALA A C 1
ATOM 2067 O O . ALA A 1 260 ? -19.861 22.076 3.684 1.00 61.31 260 ALA A O 1
ATOM 2068 N N . LEU A 1 261 ? -21.484 21.801 2.151 1.00 65.38 261 LEU A N 1
ATOM 2069 C CA . LEU A 1 261 ? -20.985 20.539 1.606 1.00 65.38 261 LEU A CA 1
ATOM 2070 C C . LEU A 1 261 ? -20.585 20.710 0.131 1.00 65.38 261 LEU A C 1
ATOM 2072 O O . LEU A 1 261 ? -21.418 21.055 -0.704 1.00 65.38 261 LEU A O 1
ATOM 2076 N N . ASP A 1 262 ? -19.309 20.467 -0.196 1.00 63.50 262 ASP A N 1
ATOM 2077 C CA . ASP A 1 262 ? -18.808 20.473 -1.580 1.00 63.50 262 ASP A CA 1
ATOM 2078 C C . ASP A 1 262 ? -18.817 19.054 -2.174 1.00 63.50 262 ASP A C 1
ATOM 2080 O O . ASP A 1 262 ? -18.045 18.169 -1.770 1.00 63.50 262 ASP A O 1
ATOM 2084 N N . LEU A 1 263 ? -19.717 18.864 -3.140 1.00 63.78 263 LEU A N 1
ATOM 2085 C CA . LEU A 1 263 ? -19.938 17.626 -3.892 1.00 63.78 263 LEU A CA 1
ATOM 2086 C C . LEU A 1 263 ? -19.482 17.744 -5.352 1.00 63.78 263 LEU A C 1
ATOM 2088 O O . LEU A 1 263 ? -19.782 16.873 -6.173 1.00 63.78 263 LEU A O 1
ATOM 2092 N N . SER A 1 264 ? -18.756 18.812 -5.693 1.00 56.59 264 SER A N 1
ATOM 2093 C CA . SER A 1 264 ? -18.172 18.966 -7.017 1.00 56.59 264 SER A CA 1
ATOM 2094 C C . SER A 1 264 ? -17.041 17.951 -7.222 1.00 56.59 264 SER A C 1
ATOM 2096 O O . SER A 1 264 ? -16.160 17.760 -6.381 1.00 56.59 264 SER A O 1
ATOM 2098 N N . LEU A 1 265 ? -17.047 17.275 -8.370 1.00 47.06 265 LEU A N 1
ATOM 2099 C CA . LEU A 1 265 ? -15.936 16.430 -8.808 1.00 47.06 265 LEU A CA 1
ATOM 2100 C C . LEU A 1 265 ? -14.980 17.285 -9.646 1.00 47.06 265 LEU A C 1
ATOM 2102 O O . LEU A 1 265 ? -14.892 17.126 -10.861 1.00 47.06 265 LEU A O 1
ATOM 2106 N N . SER A 1 266 ? -14.297 18.243 -9.015 1.00 42.31 266 SER A N 1
ATOM 2107 C CA . SER A 1 266 ? -13.293 19.057 -9.705 1.00 42.31 266 SER A CA 1
ATOM 2108 C C . SER A 1 266 ? -11.889 18.452 -9.572 1.00 42.31 266 SER A C 1
ATOM 2110 O O . SER A 1 266 ? -11.404 18.145 -8.481 1.00 42.31 266 SER A O 1
ATOM 2112 N N . LYS A 1 267 ? -11.200 18.284 -10.711 1.00 41.06 267 LYS A N 1
ATOM 2113 C CA . LYS A 1 267 ? -9.742 18.114 -10.743 1.00 41.06 267 LYS A CA 1
ATOM 2114 C C . LYS A 1 267 ? -9.104 19.481 -10.467 1.00 41.06 267 LYS A C 1
ATOM 2116 O O . LYS A 1 267 ? -9.205 20.379 -11.291 1.00 41.06 267 LYS A O 1
ATOM 2121 N N . ALA A 1 268 ? -8.423 19.567 -9.325 1.00 40.78 268 ALA A N 1
ATOM 2122 C CA . ALA A 1 268 ? -7.485 20.605 -8.890 1.00 40.78 268 ALA A CA 1
ATOM 2123 C C . ALA A 1 268 ? -7.996 22.061 -8.780 1.00 40.78 268 ALA A C 1
ATOM 2125 O O . ALA A 1 268 ? -8.183 22.752 -9.777 1.00 40.78 268 ALA A O 1
ATOM 2126 N N . LYS A 1 269 ? -7.976 22.596 -7.547 1.00 35.97 269 LYS A N 1
ATOM 2127 C CA . LYS A 1 269 ? -7.161 23.777 -7.191 1.00 35.97 269 LYS A CA 1
ATOM 2128 C C . LYS A 1 269 ? -7.035 23.951 -5.672 1.00 35.97 269 LYS A C 1
ATOM 2130 O O . LYS A 1 269 ? -8.009 23.964 -4.934 1.00 35.97 269 LYS A O 1
ATOM 2135 N N . SER A 1 270 ? -5.789 24.105 -5.236 1.00 35.94 270 SER A N 1
ATOM 2136 C CA . SER A 1 270 ? -5.373 24.478 -3.883 1.00 35.94 270 SER A CA 1
ATOM 2137 C C . SER A 1 270 ? -5.505 25.992 -3.677 1.00 35.94 270 SER A C 1
ATOM 2139 O O . SER A 1 270 ? -5.016 26.739 -4.525 1.00 35.94 270 SER A O 1
ATOM 2141 N N . LYS A 1 271 ? -6.108 26.443 -2.562 1.00 33.34 271 LYS A N 1
ATOM 2142 C CA . LYS A 1 271 ? -5.430 27.206 -1.484 1.00 33.34 271 LYS A CA 1
ATOM 2143 C C . LYS A 1 271 ? -6.399 27.874 -0.483 1.00 33.34 271 LYS A C 1
ATOM 2145 O O . LYS A 1 271 ? -7.204 28.718 -0.852 1.00 33.34 271 LYS A O 1
ATOM 2150 N N . THR A 1 272 ? -6.104 27.619 0.800 1.00 31.42 272 THR A N 1
ATOM 2151 C CA . THR A 1 272 ? -6.354 28.420 2.029 1.00 31.42 272 THR A CA 1
ATOM 2152 C C . THR A 1 272 ? -7.774 28.521 2.597 1.00 31.42 272 THR A C 1
ATOM 2154 O O . THR A 1 272 ? -8.590 29.258 2.068 1.00 31.42 272 THR A O 1
ATOM 2157 N N . THR A 1 273 ? -8.007 27.956 3.792 1.00 29.03 273 THR A N 1
ATOM 2158 C CA . THR A 1 273 ? -8.160 28.710 5.066 1.00 29.03 273 THR A CA 1
ATOM 2159 C C . THR A 1 273 ? -7.945 27.760 6.265 1.00 29.03 273 THR A C 1
ATOM 2161 O O . THR A 1 273 ? -8.126 26.554 6.124 1.00 29.03 273 THR A O 1
ATOM 2164 N N . LEU A 1 274 ? -7.463 28.282 7.401 1.00 32.56 274 LEU A N 1
ATOM 2165 C CA . LEU A 1 274 ? -6.977 27.545 8.580 1.00 32.56 274 LEU A CA 1
ATOM 2166 C C . LEU A 1 274 ? -7.930 26.437 9.073 1.00 32.56 274 LEU A C 1
ATOM 2168 O O . LEU A 1 274 ? -9.046 26.708 9.505 1.00 32.56 274 LEU A O 1
ATOM 2172 N N . ALA A 1 275 ? -7.428 25.201 9.086 1.00 30.53 275 ALA A N 1
ATOM 2173 C CA . ALA A 1 275 ? -8.089 24.045 9.675 1.00 30.53 275 ALA A CA 1
ATOM 2174 C C . ALA A 1 275 ? -7.948 24.048 11.205 1.00 30.53 275 ALA A C 1
ATOM 2176 O O . ALA A 1 275 ? -6.841 23.937 11.735 1.00 30.53 275 ALA A O 1
ATOM 2177 N N . GLN A 1 276 ? -9.078 24.098 11.909 1.00 30.17 276 GLN A N 1
ATOM 2178 C CA . GLN A 1 276 ? -9.199 23.438 13.206 1.00 30.17 276 GLN A CA 1
ATOM 2179 C C . GLN A 1 276 ? -9.356 21.927 12.947 1.00 30.17 276 GLN A C 1
ATOM 2181 O O . GLN A 1 276 ? -10.082 21.507 12.047 1.00 30.17 276 GLN A O 1
ATOM 2186 N N . LEU A 1 277 ? -8.550 21.125 13.648 1.00 31.80 277 LEU A N 1
ATOM 2187 C CA . LEU A 1 277 ? -8.269 19.713 13.368 1.00 31.80 277 LEU A CA 1
ATOM 2188 C C . LEU A 1 277 ? -9.482 18.800 13.593 1.00 31.80 277 LEU A C 1
ATOM 2190 O O . LEU A 1 277 ? -9.923 18.604 14.721 1.00 31.80 277 LEU A O 1
ATOM 2194 N N . LYS A 1 278 ? -9.924 18.150 12.516 1.00 35.66 278 LYS A N 1
ATOM 2195 C CA . LYS A 1 278 ? -10.685 16.896 12.557 1.00 35.66 278 LYS A CA 1
ATOM 2196 C C . LYS A 1 278 ? -9.830 15.743 13.075 1.00 35.66 278 LYS A C 1
ATOM 2198 O O . LYS A 1 278 ? -8.637 15.712 12.748 1.00 35.66 278 LYS A O 1
ATOM 2203 N N . PRO A 1 279 ? -10.418 14.755 13.774 1.00 42.62 279 PRO A N 1
ATOM 2204 C CA . PRO A 1 279 ? -9.723 13.515 14.071 1.00 42.62 279 PRO A CA 1
ATOM 2205 C C . PRO A 1 279 ? -9.443 12.803 12.748 1.00 42.62 279 PRO A C 1
ATOM 2207 O O . PRO A 1 279 ? -10.344 12.472 11.980 1.00 42.62 279 PRO A O 1
ATOM 2210 N N . ARG A 1 280 ? -8.164 12.653 12.437 1.00 58.31 280 ARG A N 1
ATOM 2211 C CA . ARG A 1 280 ? -7.707 11.921 11.261 1.00 58.31 280 ARG A CA 1
ATOM 2212 C C . ARG A 1 280 ? -7.869 10.403 11.522 1.00 58.31 280 ARG A C 1
ATOM 2214 O O . ARG A 1 280 ? -7.907 9.996 12.687 1.00 58.31 280 ARG A O 1
ATOM 2221 N N . PRO A 1 281 ? -7.991 9.559 10.478 1.00 61.28 281 PRO A N 1
ATOM 2222 C CA . PRO A 1 281 ? -8.180 8.118 10.659 1.00 61.28 281 PRO A CA 1
ATOM 2223 C C . PRO A 1 281 ? -6.984 7.484 11.382 1.00 61.28 281 PRO A C 1
ATOM 2225 O O . PRO A 1 281 ? -5.846 7.947 11.247 1.00 61.28 281 PRO A O 1
ATOM 2228 N N . SER A 1 282 ? -7.245 6.424 12.156 1.00 84.19 282 SER A N 1
ATOM 2229 C CA . SER A 1 282 ? -6.190 5.648 12.815 1.00 84.19 282 SER A CA 1
ATOM 2230 C C . SER A 1 282 ? -5.451 4.763 11.815 1.00 84.19 282 SER A C 1
ATOM 2232 O O . SER A 1 282 ? -5.997 4.377 10.780 1.00 84.19 282 SER A O 1
ATOM 2234 N N . ALA A 1 283 ? -4.214 4.387 12.144 1.00 89.69 283 ALA A N 1
ATOM 2235 C CA . ALA A 1 283 ? -3.414 3.500 11.302 1.00 89.69 283 ALA A CA 1
ATOM 2236 C C . ALA A 1 283 ? -4.116 2.150 11.051 1.00 89.69 283 ALA A C 1
ATOM 2238 O O . ALA A 1 283 ? -4.028 1.603 9.952 1.00 89.69 283 ALA A O 1
ATOM 2239 N N . TYR A 1 284 ? -4.870 1.651 12.038 1.00 85.25 284 TYR A N 1
ATOM 2240 C CA . TYR A 1 284 ? -5.666 0.429 11.913 1.00 85.25 284 TYR A CA 1
ATOM 2241 C C . TYR A 1 284 ? -6.766 0.565 10.855 1.00 85.25 284 TYR A C 1
ATOM 2243 O O . TYR A 1 284 ? -6.874 -0.277 9.965 1.00 85.25 284 TYR A O 1
ATOM 2251 N N . THR A 1 285 ? -7.550 1.644 10.913 1.00 73.06 285 THR A N 1
ATOM 2252 C CA . THR A 1 285 ? -8.628 1.895 9.949 1.00 73.06 285 THR A CA 1
ATOM 2253 C C . THR A 1 285 ? -8.088 2.072 8.534 1.00 73.06 285 THR A C 1
ATOM 2255 O O . THR A 1 285 ? -8.703 1.580 7.590 1.00 73.06 285 THR A O 1
ATOM 2258 N N . VAL A 1 286 ? -6.925 2.711 8.365 1.00 79.94 286 VAL A N 1
ATOM 2259 C CA . VAL A 1 286 ? -6.291 2.840 7.043 1.00 79.94 286 VAL A CA 1
ATOM 2260 C C . VAL A 1 286 ? -5.885 1.472 6.482 1.00 79.94 286 VAL A C 1
ATOM 2262 O O . VAL A 1 286 ? -6.170 1.193 5.320 1.00 79.94 286 VAL A O 1
ATOM 2265 N N . LEU A 1 287 ? -5.280 0.593 7.294 1.00 81.88 287 LEU A N 1
ATOM 2266 C CA . LEU A 1 287 ? -4.942 -0.782 6.887 1.00 81.88 287 LEU A CA 1
ATOM 2267 C C . LEU A 1 287 ? -6.182 -1.577 6.456 1.00 81.88 287 LEU A C 1
ATOM 2269 O O . LEU A 1 287 ? -6.180 -2.203 5.396 1.00 81.88 287 LEU A O 1
ATOM 2273 N N . GLU A 1 288 ? -7.244 -1.534 7.261 1.00 74.00 288 GLU A N 1
ATOM 2274 C CA . GLU A 1 288 ? -8.506 -2.224 6.975 1.00 74.00 288 GLU A CA 1
ATOM 2275 C C . GLU A 1 288 ? -9.168 -1.692 5.694 1.00 74.00 288 GLU A C 1
ATOM 2277 O O . GLU A 1 288 ? -9.573 -2.469 4.824 1.00 74.00 288 GLU A O 1
ATOM 2282 N N . THR A 1 289 ? -9.207 -0.366 5.538 1.00 64.44 289 THR A N 1
ATOM 2283 C CA . THR A 1 289 ? -9.781 0.312 4.367 1.00 64.44 289 THR A CA 1
ATOM 2284 C C . THR A 1 289 ? -9.005 -0.014 3.099 1.00 64.44 289 THR A C 1
ATOM 2286 O O . THR A 1 289 ? -9.614 -0.305 2.066 1.00 64.44 289 THR A O 1
ATOM 2289 N N . ALA A 1 290 ? -7.673 -0.002 3.160 1.00 78.50 290 ALA A N 1
ATOM 2290 C CA . ALA A 1 290 ? -6.834 -0.330 2.018 1.00 78.50 290 ALA A CA 1
ATOM 2291 C C . ALA A 1 290 ? -7.048 -1.778 1.568 1.00 78.50 290 ALA A C 1
ATOM 2293 O O . ALA A 1 290 ? -7.272 -2.028 0.383 1.00 78.50 290 ALA A O 1
ATOM 2294 N N . GLU A 1 291 ? -7.071 -2.731 2.505 1.00 78.56 291 GLU A N 1
ATOM 2295 C CA . GLU A 1 291 ? -7.285 -4.139 2.178 1.00 78.56 291 GLU A CA 1
ATOM 2296 C C . GLU A 1 291 ? -8.687 -4.390 1.594 1.00 78.56 291 GLU A C 1
ATOM 2298 O O . GLU A 1 291 ? -8.827 -5.123 0.608 1.00 78.56 291 GLU A O 1
ATOM 2303 N N . ALA A 1 292 ? -9.724 -3.766 2.160 1.00 56.94 292 ALA A N 1
ATOM 2304 C CA . ALA A 1 292 ? -11.087 -3.855 1.641 1.00 56.94 292 ALA A CA 1
ATOM 2305 C C . ALA A 1 292 ? -11.210 -3.235 0.240 1.00 56.94 292 ALA A C 1
ATOM 2307 O O . ALA A 1 292 ? -11.786 -3.850 -0.661 1.00 56.94 292 ALA A O 1
ATOM 2308 N N . THR A 1 293 ? -10.618 -2.056 0.033 1.00 61.19 293 THR A N 1
ATOM 2309 C CA . THR A 1 293 ? -10.650 -1.341 -1.251 1.00 61.19 293 THR A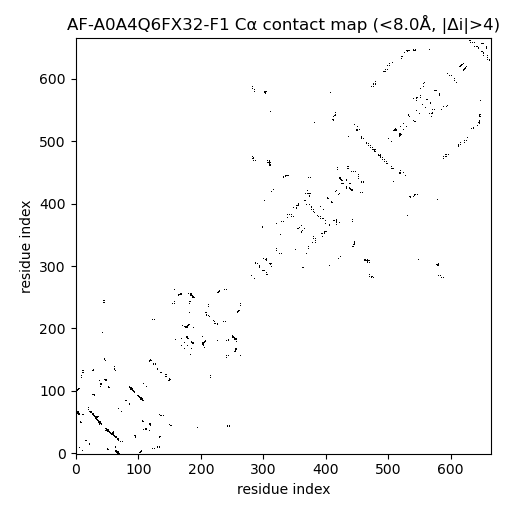 CA 1
ATOM 2310 C C . THR A 1 293 ? -9.905 -2.115 -2.331 1.00 61.19 293 THR A C 1
ATOM 2312 O 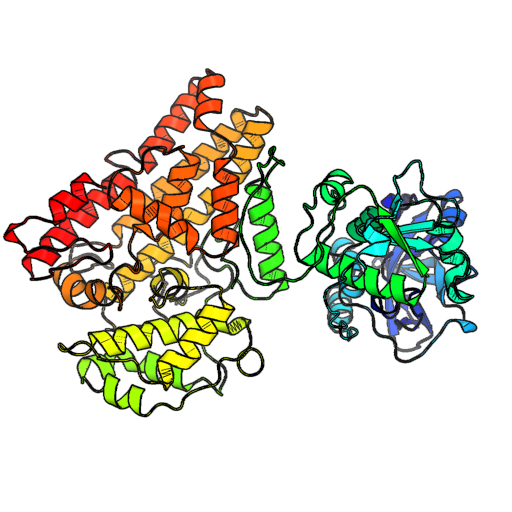O . THR A 1 293 ? -10.447 -2.351 -3.408 1.00 61.19 293 THR A O 1
ATOM 2315 N N . ASN A 1 294 ? -8.691 -2.581 -2.041 1.00 77.44 294 ASN A N 1
ATOM 2316 C CA . ASN A 1 294 ? -7.895 -3.362 -2.985 1.00 77.44 294 ASN A CA 1
ATOM 2317 C C . ASN A 1 294 ? -8.594 -4.677 -3.369 1.00 77.44 294 ASN A C 1
ATOM 2319 O O . ASN A 1 294 ? -8.593 -5.073 -4.536 1.00 77.44 294 ASN A O 1
ATOM 2323 N N . ARG A 1 295 ? -9.258 -5.336 -2.407 1.00 75.75 295 ARG A N 1
ATOM 2324 C CA . ARG A 1 295 ? -10.075 -6.531 -2.669 1.00 75.75 295 ARG A CA 1
ATOM 2325 C C . ARG A 1 295 ? -11.269 -6.224 -3.572 1.00 75.75 295 ARG A C 1
ATOM 2327 O O . ARG A 1 295 ? -11.556 -7.015 -4.464 1.00 75.75 295 ARG A O 1
ATOM 2334 N N . TYR A 1 296 ? -11.948 -5.102 -3.342 1.00 58.56 296 TYR A N 1
ATOM 2335 C CA . TYR A 1 296 ? -13.082 -4.659 -4.154 1.00 58.56 296 TYR A CA 1
ATOM 2336 C C . TYR A 1 296 ? -12.670 -4.340 -5.597 1.00 58.56 296 TYR A C 1
ATOM 2338 O O . TYR A 1 296 ? -13.331 -4.779 -6.535 1.00 58.56 296 TYR A O 1
ATOM 2346 N N . LEU A 1 297 ? -11.555 -3.626 -5.776 1.00 65.38 297 LEU A N 1
ATOM 2347 C CA . LEU A 1 297 ? -11.035 -3.243 -7.091 1.00 65.38 297 LEU A CA 1
ATOM 2348 C C . LEU A 1 297 ? -10.412 -4.421 -7.860 1.00 65.38 297 LEU A C 1
ATOM 2350 O O . LEU A 1 297 ? -10.253 -4.357 -9.076 1.00 65.38 297 LEU A O 1
ATOM 2354 N N . GLY A 1 298 ? -10.029 -5.498 -7.165 1.00 76.12 298 GLY A N 1
ATOM 2355 C CA . GLY A 1 298 ? -9.324 -6.636 -7.763 1.00 76.12 298 GLY A CA 1
ATOM 2356 C C . GLY A 1 298 ? -7.874 -6.325 -8.162 1.00 76.12 298 GLY A C 1
ATOM 2357 O O . GLY A 1 298 ? -7.244 -7.117 -8.865 1.00 76.12 298 GLY A O 1
ATOM 2358 N N . HIS A 1 299 ? -7.346 -5.181 -7.724 1.00 89.44 299 HIS A N 1
ATOM 2359 C CA . HIS A 1 299 ? -5.981 -4.715 -7.951 1.00 89.44 299 HIS A CA 1
ATOM 2360 C C . HIS A 1 299 ? -5.546 -3.750 -6.841 1.00 89.44 299 HIS A C 1
ATOM 2362 O O . HIS A 1 299 ? -6.372 -3.186 -6.129 1.00 89.44 299 HIS A O 1
ATOM 2368 N N . GLU A 1 300 ? -4.247 -3.470 -6.758 1.00 93.00 300 GLU A N 1
ATOM 2369 C CA . GLU A 1 300 ? -3.643 -2.703 -5.656 1.00 93.00 300 GLU A CA 1
ATOM 2370 C C . GLU A 1 300 ? -3.028 -1.364 -6.121 1.00 93.00 300 GLU A C 1
ATOM 2372 O O . GLU A 1 300 ? -2.102 -0.837 -5.510 1.00 93.00 300 GLU A O 1
ATOM 2377 N N . ASN A 1 301 ? -3.547 -0.791 -7.215 1.00 93.00 301 ASN A N 1
ATOM 2378 C CA . ASN A 1 301 ? -3.043 0.443 -7.842 1.00 93.00 301 ASN A CA 1
ATOM 2379 C C . ASN A 1 301 ? -2.967 1.660 -6.894 1.00 93.00 301 ASN A C 1
ATOM 2381 O O . ASN A 1 301 ? -2.128 2.535 -7.094 1.00 93.00 301 ASN A O 1
ATOM 2385 N N . LEU A 1 302 ? -3.811 1.715 -5.856 1.00 87.00 302 LEU A N 1
ATOM 2386 C CA . LEU A 1 302 ? -3.812 2.784 -4.845 1.00 87.00 302 LEU A CA 1
ATOM 2387 C C . LEU A 1 302 ? -2.759 2.582 -3.737 1.00 87.00 302 LEU A C 1
ATOM 2389 O O . LEU A 1 302 ? -2.592 3.455 -2.883 1.00 87.00 302 LEU A O 1
ATOM 2393 N N . GLY A 1 303 ? -2.026 1.468 -3.767 1.00 92.69 303 GLY A N 1
ATOM 2394 C CA . GLY A 1 303 ? -0.980 1.100 -2.818 1.00 92.69 303 GLY A CA 1
ATOM 2395 C C . GLY A 1 303 ? -1.234 -0.263 -2.187 1.00 92.69 303 GLY A C 1
ATOM 2396 O O . GLY A 1 303 ? -2.314 -0.512 -1.651 1.00 92.69 303 GLY A O 1
ATOM 2397 N N . PHE A 1 304 ? -0.218 -1.127 -2.208 1.00 93.31 304 PHE A N 1
ATOM 2398 C CA . PHE A 1 304 ? -0.226 -2.405 -1.492 1.00 93.31 304 PHE A CA 1
ATOM 2399 C C . PHE A 1 304 ? -0.182 -2.128 0.008 1.00 93.31 304 PHE A C 1
ATOM 2401 O O . PHE A 1 304 ? 0.807 -1.588 0.503 1.00 93.31 304 PHE A O 1
ATOM 2408 N N . LEU A 1 305 ? -1.258 -2.420 0.724 1.00 93.88 305 LEU A N 1
ATOM 2409 C CA . LEU A 1 305 ? -1.303 -2.225 2.165 1.00 93.88 305 LEU A CA 1
ATOM 2410 C C . LEU A 1 305 ? -2.267 -3.242 2.773 1.00 93.88 305 LEU A C 1
ATOM 2412 O O . LEU A 1 305 ? -3.453 -3.249 2.444 1.00 93.88 305 LEU A O 1
ATOM 2416 N N . SER A 1 306 ? -1.755 -4.132 3.622 1.00 91.00 306 SER A N 1
ATOM 2417 C CA . SER A 1 306 ? -2.571 -5.130 4.322 1.00 91.00 306 SER A CA 1
ATOM 2418 C C . SER A 1 306 ? -1.913 -5.597 5.617 1.00 91.00 306 SER A C 1
ATOM 2420 O O . SER A 1 306 ? -0.701 -5.474 5.791 1.00 91.00 306 SER A O 1
ATOM 2422 N N . PHE A 1 307 ? -2.697 -6.214 6.503 1.00 84.56 307 PHE A N 1
ATOM 2423 C CA . PHE A 1 307 ? -2.160 -6.811 7.731 1.00 84.56 307 PHE A CA 1
ATOM 2424 C C . PHE A 1 307 ? -1.218 -7.992 7.468 1.00 84.56 307 PHE A C 1
ATOM 2426 O O . PHE A 1 307 ? -0.327 -8.256 8.267 1.00 84.56 307 PHE A O 1
ATOM 2433 N N . SER A 1 308 ? -1.436 -8.717 6.369 1.00 88.06 308 SER A N 1
ATOM 2434 C CA . SER A 1 308 ? -0.720 -9.964 6.074 1.00 88.06 308 SER A CA 1
ATOM 2435 C C . SER A 1 308 ? 0.550 -9.761 5.250 1.00 88.06 308 SER A C 1
ATOM 2437 O O . SER A 1 308 ? 1.500 -10.508 5.440 1.00 88.06 308 SER A O 1
ATOM 2439 N N . HIS A 1 309 ? 0.567 -8.770 4.353 1.00 93.81 309 HIS A N 1
ATOM 2440 C CA . HIS A 1 309 ? 1.665 -8.556 3.396 1.00 93.81 309 HIS A CA 1
ATOM 2441 C C . HIS A 1 309 ? 2.318 -7.172 3.525 1.00 93.81 309 HIS A C 1
ATOM 2443 O O . HIS A 1 309 ? 3.225 -6.837 2.767 1.00 93.81 309 HIS A O 1
ATOM 2449 N N . GLY A 1 310 ? 1.870 -6.343 4.473 1.00 95.88 310 GLY A N 1
ATOM 2450 C CA . GLY A 1 310 ? 2.464 -5.034 4.710 1.00 95.88 310 GLY A CA 1
ATOM 2451 C C . GLY A 1 310 ? 2.435 -4.161 3.454 1.00 95.88 310 GLY A C 1
ATOM 2452 O O . GLY A 1 310 ? 1.370 -3.949 2.881 1.00 95.88 310 GLY A O 1
ATOM 2453 N N . PHE A 1 311 ? 3.610 -3.689 3.026 1.00 97.25 311 PHE A N 1
ATOM 2454 C CA . PHE A 1 311 ? 3.806 -2.906 1.797 1.00 97.25 311 PHE A CA 1
ATOM 2455 C C . PHE A 1 311 ? 4.064 -3.754 0.533 1.00 97.25 311 PHE A C 1
ATOM 2457 O O . PHE A 1 311 ? 4.396 -3.205 -0.519 1.00 97.25 311 PHE A O 1
ATOM 2464 N N . VAL A 1 312 ? 3.947 -5.080 0.620 1.00 96.25 312 VAL A N 1
ATOM 2465 C CA . VAL A 1 312 ? 4.095 -6.013 -0.506 1.00 96.25 312 VAL A CA 1
ATOM 2466 C C . VAL A 1 312 ? 2.708 -6.345 -1.080 1.00 96.25 312 VAL A C 1
ATOM 2468 O O . VAL A 1 312 ? 1.746 -6.432 -0.311 1.00 96.25 312 VAL A O 1
ATOM 2471 N N . PRO A 1 313 ? 2.569 -6.526 -2.410 1.00 95.19 313 PRO A N 1
ATOM 2472 C CA . PRO A 1 313 ? 1.316 -6.947 -3.023 1.00 95.19 313 PRO A CA 1
ATOM 2473 C C . PRO A 1 313 ? 0.788 -8.228 -2.381 1.00 95.19 313 PRO A C 1
ATOM 2475 O O . PRO A 1 313 ? 1.522 -9.212 -2.258 1.00 95.19 313 PRO A O 1
ATOM 2478 N N . LYS A 1 314 ? -0.491 -8.233 -2.000 1.00 89.94 314 LYS A N 1
ATOM 2479 C CA . LYS A 1 314 ? -1.146 -9.443 -1.484 1.00 89.94 314 LYS A CA 1
ATOM 2480 C C . LYS A 1 314 ? -1.368 -10.468 -2.594 1.00 89.94 314 LYS A C 1
ATOM 2482 O O . LYS A 1 314 ? -1.351 -11.673 -2.350 1.00 89.94 314 LYS A O 1
ATOM 2487 N N . LEU A 1 315 ? -1.620 -9.993 -3.812 1.00 87.75 315 LEU A N 1
ATOM 2488 C CA . LEU A 1 315 ? -1.697 -10.843 -4.994 1.00 87.75 315 LEU A CA 1
ATOM 2489 C C . LEU A 1 315 ? -0.341 -10.842 -5.707 1.00 87.75 315 LEU A C 1
ATOM 2491 O O . LEU A 1 315 ? 0.230 -9.765 -5.890 1.00 87.75 315 LEU A O 1
ATOM 2495 N N . PRO A 1 316 ? 0.160 -12.003 -6.173 1.00 93.12 316 PRO A N 1
ATOM 2496 C CA . PRO A 1 316 ? 1.391 -12.041 -6.950 1.00 93.12 316 PRO A CA 1
ATOM 2497 C C . PRO A 1 316 ? 1.319 -11.080 -8.147 1.00 93.12 316 PRO A C 1
ATOM 2499 O O . PRO A 1 316 ? 0.259 -10.994 -8.788 1.00 93.12 316 PRO A O 1
ATOM 2502 N N . PRO A 1 317 ? 2.420 -10.382 -8.483 1.00 97.06 317 PRO A N 1
ATOM 2503 C CA . PRO A 1 317 ? 2.459 -9.513 -9.646 1.00 97.06 317 PRO A CA 1
ATOM 2504 C C . PRO A 1 317 ? 1.974 -10.236 -10.904 1.00 97.06 317 PRO A C 1
ATOM 2506 O O . PRO A 1 317 ? 2.252 -11.427 -11.110 1.00 97.06 317 PRO A O 1
ATOM 2509 N N . LYS A 1 318 ? 1.229 -9.525 -11.759 1.00 96.81 318 LYS A N 1
ATOM 2510 C CA . LYS A 1 318 ? 0.757 -10.096 -13.028 1.00 96.81 318 LYS A CA 1
ATOM 2511 C C . LYS A 1 318 ? 1.952 -10.604 -13.823 1.00 96.81 318 LYS A C 1
ATOM 2513 O O . LYS A 1 318 ? 2.928 -9.880 -13.966 1.00 96.81 318 LYS A O 1
ATOM 2518 N N . GLN A 1 319 ? 1.852 -11.826 -14.342 1.00 95.38 319 GLN A N 1
ATOM 2519 C CA . GLN A 1 319 ? 2.951 -12.511 -15.033 1.00 95.38 319 GLN A CA 1
ATOM 2520 C C . GLN A 1 319 ? 2.982 -12.241 -16.542 1.00 95.38 319 GLN A C 1
ATOM 2522 O O . GLN A 1 319 ? 4.035 -12.369 -17.152 1.00 95.38 319 GLN A O 1
ATOM 2527 N N . MET A 1 320 ? 1.843 -11.871 -17.135 1.00 96.56 320 MET A N 1
ATOM 2528 C CA . MET A 1 320 ? 1.694 -11.601 -18.568 1.00 96.56 320 MET A CA 1
ATOM 2529 C C . MET A 1 320 ? 0.703 -10.456 -18.782 1.00 96.56 320 MET A C 1
ATOM 2531 O O . MET A 1 320 ? -0.244 -10.290 -18.003 1.00 96.56 320 MET A O 1
ATOM 2535 N N . MET A 1 321 ? 0.919 -9.687 -19.839 1.00 98.38 321 MET A N 1
ATOM 2536 C CA . MET A 1 321 ? -0.005 -8.706 -20.387 1.00 98.38 321 MET A CA 1
ATOM 2537 C C . MET A 1 321 ? -1.065 -9.389 -21.272 1.00 98.38 321 MET A C 1
ATOM 2539 O O . MET A 1 321 ? -0.867 -10.516 -21.733 1.00 98.38 321 MET A O 1
ATOM 2543 N N . PRO A 1 322 ? -2.209 -8.732 -21.540 1.00 97.75 322 PRO A N 1
ATOM 2544 C CA . PRO A 1 322 ? -3.161 -9.207 -22.541 1.00 97.75 322 PRO A CA 1
ATOM 2545 C C . PRO A 1 322 ? -2.516 -9.297 -23.930 1.00 97.75 322 PRO A C 1
ATOM 2547 O O . PRO A 1 322 ? -1.587 -8.551 -24.231 1.00 97.75 322 PRO A O 1
ATOM 2550 N N . ASN A 1 323 ? -3.064 -10.139 -24.814 1.00 97.31 323 ASN A N 1
ATOM 2551 C CA . ASN A 1 323 ? -2.503 -10.395 -26.151 1.00 97.31 323 ASN A CA 1
ATOM 2552 C C . ASN A 1 323 ? -2.201 -9.128 -26.970 1.00 97.31 323 ASN A C 1
ATOM 2554 O O . ASN A 1 323 ? -1.207 -9.107 -27.690 1.00 97.31 323 ASN A O 1
ATOM 2558 N N . ALA A 1 324 ? -3.016 -8.074 -26.849 1.00 97.38 324 ALA A N 1
ATOM 2559 C CA . ALA A 1 324 ? -2.796 -6.801 -27.544 1.00 97.38 324 ALA A CA 1
ATOM 2560 C C . ALA A 1 324 ? -1.506 -6.071 -27.108 1.00 97.38 324 ALA A C 1
ATOM 2562 O O . ALA A 1 324 ? -0.967 -5.272 -27.864 1.00 97.38 324 ALA A O 1
ATOM 2563 N N . PHE A 1 325 ? -0.990 -6.379 -25.916 1.00 98.50 325 PHE A N 1
ATOM 2564 C CA . PHE A 1 325 ? 0.177 -5.745 -25.295 1.00 98.50 325 PHE A CA 1
ATOM 2565 C C . PHE A 1 325 ? 1.355 -6.708 -25.098 1.00 98.50 325 PHE A C 1
ATOM 2567 O O . PHE A 1 325 ? 2.358 -6.339 -24.488 1.00 98.50 325 PHE A O 1
ATOM 2574 N N . LYS A 1 326 ? 1.262 -7.940 -25.618 1.00 97.38 326 LYS A N 1
ATOM 2575 C CA . LYS A 1 326 ? 2.260 -9.001 -25.401 1.00 97.38 326 LYS A CA 1
ATOM 2576 C C . LYS A 1 326 ? 3.676 -8.629 -25.853 1.00 97.38 326 LYS A C 1
ATOM 2578 O O . LYS A 1 326 ? 4.636 -9.160 -25.316 1.00 97.38 326 LYS A O 1
ATOM 2583 N N . ILE A 1 327 ? 3.814 -7.700 -26.804 1.00 98.19 327 ILE A N 1
ATOM 2584 C CA . ILE A 1 327 ? 5.120 -7.247 -27.299 1.00 98.19 327 ILE A CA 1
ATOM 2585 C C . ILE A 1 327 ? 5.975 -6.628 -26.183 1.00 98.19 327 ILE A C 1
ATOM 2587 O O . ILE A 1 327 ? 7.193 -6.779 -26.195 1.00 98.19 327 ILE A O 1
ATOM 2591 N N . TRP A 1 328 ? 5.360 -5.987 -25.178 1.00 98.44 328 TRP A N 1
ATOM 2592 C CA . TRP A 1 328 ? 6.097 -5.502 -24.007 1.00 98.44 328 TRP A CA 1
ATOM 2593 C C . TRP A 1 328 ? 6.710 -6.656 -23.210 1.00 98.44 328 TRP A C 1
ATOM 2595 O O . TRP A 1 328 ? 7.855 -6.545 -22.783 1.00 98.44 328 TRP A O 1
ATOM 2605 N N . ASP A 1 329 ? 5.986 -7.769 -23.049 1.00 98.06 329 ASP A N 1
ATOM 2606 C CA . ASP A 1 329 ? 6.506 -8.965 -22.379 1.00 98.06 329 ASP A CA 1
ATOM 2607 C C . ASP A 1 329 ? 7.597 -9.648 -23.211 1.00 98.06 329 ASP A C 1
ATOM 2609 O O . ASP A 1 329 ? 8.622 -10.045 -22.664 1.00 98.06 329 ASP A O 1
ATOM 2613 N N . GLU A 1 330 ? 7.386 -9.774 -24.525 1.00 97.75 330 GLU A N 1
ATOM 2614 C CA . GLU A 1 330 ? 8.327 -10.416 -25.450 1.00 97.75 330 GLU A CA 1
ATOM 2615 C C . GLU A 1 330 ? 9.683 -9.692 -25.448 1.00 97.75 330 GLU A C 1
ATOM 2617 O O . GLU A 1 330 ? 10.724 -10.335 -25.308 1.00 97.75 330 GLU A O 1
ATOM 2622 N N . VAL A 1 331 ? 9.682 -8.355 -25.519 1.00 97.75 331 VAL A N 1
ATOM 2623 C CA . VAL A 1 331 ? 10.922 -7.566 -25.450 1.00 97.75 331 VAL A CA 1
ATOM 2624 C C . VAL A 1 331 ? 11.534 -7.607 -24.051 1.00 97.75 331 VAL A C 1
ATOM 2626 O O . VAL A 1 331 ? 12.747 -7.763 -23.929 1.00 97.75 331 VAL A O 1
ATOM 2629 N N . ALA A 1 332 ? 10.722 -7.511 -22.992 1.00 97.19 332 ALA A N 1
ATOM 2630 C CA . ALA A 1 332 ? 11.207 -7.585 -21.615 1.00 97.19 332 ALA A CA 1
ATOM 2631 C C . ALA A 1 332 ? 11.884 -8.927 -21.294 1.00 97.19 332 ALA A C 1
ATOM 2633 O O . ALA A 1 332 ? 12.900 -8.950 -20.607 1.00 97.19 332 ALA A O 1
ATOM 2634 N N . ALA A 1 333 ? 11.366 -10.040 -21.816 1.00 96.62 333 ALA A N 1
ATOM 2635 C CA . ALA A 1 333 ? 11.967 -11.359 -21.639 1.00 96.62 333 ALA A CA 1
ATOM 2636 C C . ALA A 1 333 ? 13.317 -11.503 -22.369 1.00 96.62 333 ALA A C 1
ATOM 2638 O O . ALA A 1 333 ? 14.196 -12.228 -21.903 1.00 96.62 333 ALA A O 1
ATOM 2639 N N . ASP A 1 334 ? 13.496 -10.806 -23.495 1.00 97.38 334 ASP A N 1
ATOM 2640 C CA . ASP A 1 334 ? 14.723 -10.829 -24.301 1.00 97.38 334 ASP A CA 1
ATOM 2641 C C . ASP A 1 334 ? 15.719 -9.708 -23.932 1.00 97.38 334 ASP A C 1
ATOM 2643 O O . ASP A 1 334 ? 16.818 -9.632 -24.492 1.00 97.38 334 ASP A O 1
ATOM 2647 N N . LEU A 1 335 ? 15.375 -8.855 -22.954 1.00 96.31 335 LEU A N 1
ATOM 2648 C CA . LEU A 1 335 ? 16.200 -7.726 -22.506 1.00 96.31 335 LEU A CA 1
ATOM 2649 C C . LEU A 1 335 ? 17.660 -8.116 -22.236 1.00 96.31 335 LEU A C 1
ATOM 2651 O O . LEU A 1 335 ? 18.532 -7.469 -22.819 1.00 96.31 335 LEU A O 1
ATOM 2655 N N . PRO A 1 336 ? 17.981 -9.181 -21.468 1.00 96.19 336 PRO A N 1
ATOM 2656 C CA . PRO A 1 336 ? 19.372 -9.539 -21.191 1.00 96.19 336 PRO A CA 1
ATOM 2657 C C . PRO A 1 336 ? 20.195 -9.822 -22.447 1.00 96.19 336 PRO A C 1
ATOM 2659 O O . PRO A 1 336 ? 21.392 -9.528 -22.490 1.00 96.19 336 PRO A O 1
ATOM 2662 N N . ARG A 1 337 ? 19.581 -10.412 -23.480 1.00 97.12 337 ARG A N 1
ATOM 2663 C CA . ARG A 1 337 ? 20.252 -10.661 -24.759 1.00 97.12 337 ARG A CA 1
ATOM 2664 C C . ARG A 1 337 ? 20.418 -9.356 -25.529 1.00 97.12 337 ARG A C 1
ATOM 2666 O O . ARG A 1 337 ? 21.529 -9.075 -25.966 1.00 97.12 337 ARG A O 1
ATOM 2673 N N . LEU A 1 338 ? 19.349 -8.567 -25.653 1.00 96.50 338 LEU A N 1
ATOM 2674 C CA . LEU A 1 338 ? 19.349 -7.280 -26.358 1.00 96.50 338 LEU A CA 1
ATOM 2675 C C . LEU A 1 338 ? 20.344 -6.280 -25.756 1.00 96.50 338 LEU A C 1
ATOM 2677 O O . LEU A 1 338 ? 20.975 -5.529 -26.499 1.00 96.50 338 LEU A O 1
ATOM 2681 N N . TYR A 1 339 ? 20.526 -6.305 -24.433 1.00 91.19 339 TYR A N 1
ATOM 2682 C CA . TYR A 1 339 ? 21.515 -5.497 -23.722 1.00 91.19 339 TYR A CA 1
ATOM 2683 C C . TYR A 1 339 ? 22.942 -5.928 -24.076 1.00 91.19 339 TYR A C 1
ATOM 2685 O O . TYR A 1 339 ? 23.793 -5.097 -24.378 1.00 91.19 339 TYR A O 1
ATOM 2693 N N . ARG A 1 340 ? 23.205 -7.242 -24.100 1.00 92.19 340 ARG A N 1
ATOM 2694 C CA . ARG A 1 340 ? 24.521 -7.802 -24.454 1.00 92.19 340 ARG A CA 1
ATOM 2695 C C . ARG A 1 340 ? 24.891 -7.595 -25.922 1.00 92.19 340 ARG A C 1
ATOM 2697 O O . ARG A 1 340 ? 26.073 -7.471 -26.224 1.00 92.19 340 ARG A O 1
ATOM 2704 N N . THR A 1 341 ? 23.913 -7.583 -26.827 1.00 95.19 341 THR A N 1
ATOM 2705 C CA . THR A 1 341 ? 24.148 -7.399 -28.269 1.00 95.19 341 THR A CA 1
ATOM 2706 C C . THR A 1 341 ? 24.021 -5.949 -28.732 1.00 95.19 341 THR A C 1
ATOM 2708 O O . THR A 1 341 ? 24.252 -5.690 -29.910 1.00 95.19 341 THR A O 1
ATOM 2711 N N . LEU A 1 342 ? 23.663 -5.016 -27.837 1.00 93.69 342 LEU A N 1
ATOM 2712 C CA . LEU A 1 342 ? 23.383 -3.607 -28.149 1.00 93.69 342 LEU A CA 1
ATOM 2713 C C . LEU A 1 342 ? 22.297 -3.422 -29.229 1.00 93.69 342 LEU A C 1
ATOM 2715 O O . LEU A 1 342 ? 22.296 -2.449 -29.973 1.00 93.69 342 LEU A O 1
ATOM 2719 N N . GLN A 1 343 ? 21.350 -4.359 -29.322 1.00 96.50 343 GLN A N 1
ATOM 2720 C CA . GLN A 1 343 ? 20.248 -4.321 -30.299 1.00 96.50 343 GLN A CA 1
ATOM 2721 C C . GLN A 1 343 ? 18.959 -3.711 -29.730 1.00 96.50 343 GLN A C 1
ATOM 2723 O O . GLN A 1 343 ? 17.938 -3.636 -30.419 1.00 96.50 343 GLN A O 1
ATOM 2728 N N . LEU A 1 344 ? 18.978 -3.298 -28.460 1.00 95.94 344 LEU A N 1
ATOM 2729 C CA . LEU A 1 344 ? 17.781 -2.864 -27.749 1.00 95.94 344 LEU A CA 1
ATOM 2730 C C . LEU A 1 344 ? 17.143 -1.610 -28.361 1.00 95.94 344 LEU A C 1
ATOM 2732 O O . LEU A 1 344 ? 15.932 -1.608 -28.566 1.00 95.94 344 LEU A O 1
ATOM 2736 N N . ARG A 1 345 ? 17.931 -0.571 -28.685 1.00 96.00 345 ARG A N 1
ATOM 2737 C CA . ARG A 1 345 ? 17.392 0.675 -29.263 1.00 96.00 345 ARG A CA 1
ATOM 2738 C C . ARG A 1 345 ? 16.655 0.411 -30.568 1.00 96.00 345 ARG A C 1
ATOM 2740 O O . ARG A 1 345 ? 15.469 0.706 -30.660 1.00 96.00 345 ARG A O 1
ATOM 2747 N N . GLN A 1 346 ? 17.318 -0.276 -31.499 1.00 96.06 346 GLN A N 1
ATOM 2748 C CA . GLN A 1 346 ? 16.736 -0.673 -32.781 1.00 96.06 346 GLN A CA 1
ATOM 2749 C C . GLN A 1 346 ? 15.430 -1.466 -32.609 1.00 96.06 346 GLN A C 1
ATOM 2751 O O . GLN A 1 346 ? 14.477 -1.259 -33.355 1.00 96.06 346 GLN A O 1
ATOM 2756 N N . THR A 1 347 ? 15.380 -2.371 -31.628 1.00 97.50 347 THR A N 1
ATOM 2757 C CA . THR A 1 347 ? 14.185 -3.185 -31.358 1.00 97.50 347 THR A CA 1
ATOM 2758 C C . THR A 1 347 ? 13.028 -2.322 -30.847 1.00 97.50 347 THR A C 1
ATOM 2760 O O . THR A 1 347 ? 11.910 -2.441 -31.340 1.00 97.50 347 THR A O 1
ATOM 2763 N N . LEU A 1 348 ? 13.293 -1.426 -29.890 1.00 97.25 348 LEU A N 1
ATOM 2764 C CA . LEU A 1 348 ? 12.282 -0.558 -29.276 1.00 97.25 348 LEU A CA 1
ATOM 2765 C C . LEU A 1 348 ? 11.775 0.537 -30.227 1.00 97.25 348 LEU A C 1
ATOM 2767 O O . LEU A 1 348 ? 10.598 0.884 -30.184 1.00 97.25 348 LEU A O 1
ATOM 2771 N N . GLU A 1 349 ? 12.627 1.051 -31.113 1.00 96.31 349 GLU A N 1
ATOM 2772 C CA . GLU A 1 349 ? 12.255 2.039 -32.138 1.00 96.31 349 GLU A CA 1
ATOM 2773 C C . GLU A 1 349 ? 11.294 1.475 -33.194 1.00 96.31 349 GLU A C 1
ATOM 2775 O O . GLU A 1 349 ? 10.511 2.221 -33.779 1.00 96.31 349 GLU A O 1
ATOM 2780 N N . GLN A 1 350 ? 11.329 0.161 -33.430 1.00 96.88 350 GLN A N 1
ATOM 2781 C CA . GLN A 1 350 ? 10.444 -0.528 -34.376 1.00 96.88 350 GLN A CA 1
ATOM 2782 C C . GLN A 1 350 ? 9.120 -0.975 -33.744 1.00 96.88 350 GLN A C 1
ATOM 2784 O O . GLN A 1 350 ? 8.243 -1.484 -34.448 1.00 96.88 350 GLN A O 1
ATOM 2789 N N . MET A 1 351 ? 8.955 -0.813 -32.428 1.00 97.69 351 MET A N 1
ATOM 2790 C CA . MET A 1 351 ? 7.726 -1.211 -31.752 1.00 97.69 351 MET A CA 1
ATOM 2791 C C . MET A 1 351 ? 6.545 -0.317 -32.148 1.00 97.69 351 MET A C 1
ATOM 2793 O O . MET A 1 351 ? 6.701 0.898 -32.289 1.00 97.69 351 MET A O 1
ATOM 2797 N N . PRO A 1 352 ? 5.332 -0.885 -32.268 1.00 97.56 352 PRO A N 1
ATOM 2798 C CA . PRO A 1 352 ? 4.137 -0.080 -32.451 1.00 97.56 352 PRO A CA 1
ATOM 2799 C C . PRO A 1 352 ? 3.837 0.730 -31.185 1.00 97.56 352 PRO A C 1
ATOM 2801 O O . PRO A 1 352 ? 4.057 0.274 -30.061 1.00 97.56 352 PRO A O 1
ATOM 2804 N N . VAL A 1 353 ? 3.262 1.917 -31.370 1.00 98.38 353 VAL A N 1
ATOM 2805 C CA . VAL A 1 353 ? 2.658 2.666 -30.267 1.00 98.38 353 VAL A CA 1
ATOM 2806 C C . VAL A 1 353 ? 1.364 1.963 -29.867 1.00 98.38 353 VAL A C 1
ATOM 2808 O O . VAL A 1 353 ? 0.454 1.828 -30.682 1.00 98.38 353 VAL A O 1
ATOM 2811 N N . LEU A 1 354 ? 1.294 1.499 -28.621 1.00 98.19 354 LEU A N 1
ATOM 2812 C CA . LEU A 1 354 ? 0.111 0.838 -28.079 1.00 98.19 354 LEU A CA 1
ATOM 2813 C C . LEU A 1 354 ? -0.744 1.826 -27.286 1.00 98.19 354 LEU A C 1
ATOM 2815 O O . LEU A 1 354 ? -0.217 2.614 -26.501 1.00 98.19 354 LEU A O 1
ATOM 2819 N N . ASP A 1 355 ? -2.061 1.751 -27.471 1.00 97.12 355 ASP A N 1
ATOM 2820 C CA . ASP A 1 355 ? -3.015 2.557 -26.713 1.00 97.12 355 ASP A CA 1
ATOM 2821 C C . ASP A 1 355 ? -3.154 2.013 -25.285 1.00 97.12 355 ASP A C 1
ATOM 2823 O O . ASP A 1 355 ? -3.622 0.897 -25.081 1.00 97.12 355 ASP A O 1
ATOM 2827 N N . ALA A 1 356 ? -2.730 2.799 -24.296 1.00 96.38 356 ALA A N 1
ATOM 2828 C CA . ALA A 1 356 ? -2.831 2.461 -22.878 1.00 96.38 356 ALA A CA 1
ATOM 2829 C C . ALA A 1 356 ? -3.994 3.186 -22.170 1.00 96.38 356 ALA A C 1
ATOM 2831 O O . ALA A 1 356 ? -3.976 3.307 -20.941 1.00 96.38 356 ALA A O 1
ATOM 2832 N N . SER A 1 357 ? -4.982 3.674 -22.928 1.00 92.19 357 SER A N 1
ATOM 2833 C CA . SER A 1 357 ? -6.226 4.269 -22.425 1.00 92.19 357 SER A CA 1
ATOM 2834 C C . SER A 1 357 ? -7.032 3.313 -21.538 1.00 92.19 357 SER A C 1
ATOM 2836 O O . SER A 1 357 ? -6.780 2.102 -21.476 1.00 92.19 357 SER A O 1
ATOM 2838 N N . GLU A 1 358 ? -8.006 3.867 -20.813 1.00 78.88 358 GLU A N 1
ATOM 2839 C CA . GLU A 1 358 ? -8.916 3.103 -19.949 1.00 78.88 358 GLU A CA 1
ATOM 2840 C C . GLU A 1 358 ? -9.760 2.103 -20.758 1.00 78.88 358 GLU A C 1
ATOM 2842 O O . GLU A 1 358 ? -10.052 1.010 -20.273 1.00 78.88 358 GLU A O 1
ATOM 2847 N N . GLU A 1 359 ? -10.064 2.432 -22.014 1.00 87.38 359 GLU A N 1
ATOM 2848 C CA . GLU A 1 359 ? -10.793 1.584 -22.952 1.00 87.38 359 GLU A CA 1
ATOM 2849 C C . GLU A 1 359 ? -9.955 0.401 -23.461 1.00 87.38 359 GLU A C 1
ATOM 2851 O O . GLU A 1 359 ? -10.484 -0.698 -23.641 1.00 87.38 359 GLU A O 1
ATOM 2856 N N . ALA A 1 360 ? -8.654 0.606 -23.691 1.00 91.56 360 ALA A N 1
ATOM 2857 C CA . ALA A 1 360 ? -7.777 -0.394 -24.301 1.00 91.56 360 ALA A CA 1
ATOM 2858 C C . ALA A 1 360 ? -7.064 -1.301 -23.281 1.00 91.56 360 ALA A C 1
ATOM 2860 O O . ALA A 1 360 ? -6.855 -2.489 -23.545 1.00 91.56 360 ALA A O 1
ATOM 2861 N N . LEU A 1 361 ? -6.695 -0.770 -22.110 1.00 96.44 361 LEU A N 1
ATOM 2862 C CA . LEU A 1 361 ? -5.947 -1.493 -21.079 1.00 96.44 361 LEU A CA 1
ATOM 2863 C C . LEU A 1 361 ? -6.681 -1.447 -19.737 1.00 96.44 361 LEU A C 1
ATOM 2865 O O . LEU A 1 361 ? -6.780 -0.393 -19.119 1.00 96.44 361 LEU A O 1
ATOM 2869 N N . ALA A 1 362 ? -7.131 -2.596 -19.231 1.00 92.50 362 ALA A N 1
ATOM 2870 C CA . ALA A 1 362 ? -7.820 -2.671 -17.941 1.00 92.50 362 ALA A CA 1
ATOM 2871 C C . ALA A 1 362 ? -6.901 -2.340 -16.745 1.00 92.50 362 ALA A C 1
ATOM 2873 O O . ALA A 1 362 ? -5.738 -2.753 -16.709 1.00 92.50 362 ALA A O 1
ATOM 2874 N N . ASP A 1 363 ? -7.457 -1.686 -15.715 1.00 92.50 363 ASP A N 1
ATOM 2875 C CA . ASP A 1 363 ? -6.722 -1.207 -14.529 1.00 92.50 363 ASP A CA 1
ATOM 2876 C C . ASP A 1 363 ? -5.913 -2.296 -13.809 1.00 92.50 363 ASP A C 1
ATOM 2878 O O . ASP A 1 363 ? -4.835 -2.036 -13.272 1.00 92.50 363 ASP A O 1
ATOM 2882 N N . VAL A 1 364 ? -6.392 -3.541 -13.842 1.00 95.38 364 VAL A N 1
ATOM 2883 C CA . VAL A 1 364 ? -5.737 -4.699 -13.216 1.00 95.38 364 VAL A CA 1
ATOM 2884 C C . VAL A 1 364 ? -4.329 -4.991 -13.772 1.00 95.38 364 VAL A C 1
ATOM 2886 O O . VAL A 1 364 ? -3.560 -5.719 -13.143 1.00 95.38 364 VAL A O 1
ATOM 2889 N N . TYR A 1 365 ? -3.975 -4.434 -14.935 1.00 98.31 365 TYR A N 1
ATOM 2890 C CA . TYR A 1 365 ? -2.661 -4.582 -15.569 1.00 98.31 365 TYR A CA 1
ATOM 2891 C C . TYR A 1 365 ? -1.744 -3.363 -15.397 1.00 98.31 365 TYR A C 1
ATOM 2893 O O . TYR A 1 365 ? -0.579 -3.436 -15.788 1.00 98.31 365 TYR A O 1
ATOM 2901 N N . LEU A 1 366 ? -2.217 -2.260 -14.802 1.00 98.12 366 LEU A N 1
ATOM 2902 C CA . LEU A 1 366 ? -1.474 -0.993 -14.787 1.00 98.12 366 LEU A CA 1
ATOM 2903 C C . LEU A 1 366 ? -0.117 -1.081 -14.094 1.00 98.12 366 LEU A C 1
ATOM 2905 O O . LEU A 1 366 ? 0.858 -0.549 -14.614 1.00 98.12 366 LEU A O 1
ATOM 2909 N N . LEU A 1 367 ? -0.019 -1.772 -12.958 1.00 98.25 367 LEU A N 1
ATOM 2910 C CA . LEU A 1 367 ? 1.256 -1.930 -12.250 1.00 98.25 367 LEU A CA 1
ATOM 2911 C C . LEU A 1 367 ? 2.283 -2.733 -13.062 1.00 98.25 367 LEU A C 1
ATOM 2913 O O . LEU A 1 367 ? 3.459 -2.377 -13.072 1.00 98.25 367 LEU A O 1
ATOM 2917 N N . ARG A 1 368 ? 1.846 -3.765 -13.801 1.00 98.25 368 ARG A N 1
ATOM 2918 C CA . ARG A 1 368 ? 2.731 -4.513 -14.711 1.00 98.25 368 ARG A CA 1
ATOM 2919 C C . ARG A 1 368 ? 3.155 -3.647 -15.891 1.00 98.25 368 ARG A C 1
ATOM 2921 O O . ARG A 1 368 ? 4.339 -3.598 -16.204 1.00 98.25 368 ARG A O 1
ATOM 2928 N N . ALA A 1 369 ? 2.206 -2.953 -16.520 1.00 98.75 369 ALA A N 1
ATOM 2929 C CA . ALA A 1 369 ? 2.495 -2.047 -17.627 1.00 98.75 369 ALA A CA 1
ATOM 2930 C C . ALA A 1 369 ? 3.484 -0.950 -17.205 1.00 98.75 369 ALA A C 1
ATOM 2932 O O . ALA A 1 369 ? 4.437 -0.676 -17.927 1.00 98.75 369 ALA A O 1
ATOM 2933 N N . ALA A 1 370 ? 3.309 -0.376 -16.011 1.00 98.50 370 ALA A N 1
ATOM 2934 C CA . ALA A 1 370 ? 4.217 0.619 -15.453 1.00 98.50 370 ALA A CA 1
ATOM 2935 C C . ALA A 1 370 ? 5.628 0.057 -15.260 1.00 98.50 370 ALA A C 1
ATOM 2937 O O . ALA A 1 370 ? 6.585 0.697 -15.690 1.00 98.50 370 ALA A O 1
ATOM 2938 N N . ALA A 1 371 ? 5.748 -1.142 -14.678 1.00 98.44 371 ALA A N 1
ATOM 2939 C CA . ALA A 1 371 ? 7.035 -1.795 -14.472 1.00 98.44 371 ALA A CA 1
ATOM 2940 C C . ALA A 1 371 ? 7.754 -2.086 -15.798 1.00 98.44 371 ALA A C 1
ATOM 2942 O O . ALA A 1 371 ? 8.919 -1.724 -15.950 1.00 98.44 371 ALA A O 1
ATOM 2943 N N . LEU A 1 372 ? 7.049 -2.656 -16.784 1.00 98.69 372 LEU A N 1
ATOM 2944 C CA . LEU A 1 372 ? 7.591 -2.928 -18.120 1.00 98.69 372 LEU A CA 1
ATOM 2945 C C . LEU A 1 372 ? 8.045 -1.642 -18.814 1.00 98.69 372 LEU A C 1
ATOM 2947 O O . LEU A 1 372 ? 9.193 -1.539 -19.230 1.00 98.69 372 LEU A O 1
ATOM 2951 N N . LEU A 1 373 ? 7.173 -0.639 -18.909 1.00 98.56 373 LEU A N 1
ATOM 2952 C CA . LEU A 1 373 ? 7.469 0.600 -19.629 1.00 98.56 373 LEU A CA 1
ATOM 2953 C C . LEU A 1 373 ? 8.588 1.406 -18.965 1.00 98.56 373 LEU A C 1
ATOM 2955 O O . LEU A 1 373 ? 9.443 1.947 -19.666 1.00 98.56 373 LEU A O 1
ATOM 2959 N N . ALA A 1 374 ? 8.630 1.448 -17.631 1.00 97.62 374 ALA A N 1
ATOM 2960 C CA . ALA A 1 374 ? 9.718 2.088 -16.902 1.00 97.62 374 ALA A CA 1
ATOM 2961 C C . ALA A 1 374 ? 11.048 1.343 -17.097 1.00 97.62 374 ALA A C 1
ATOM 2963 O O . ALA A 1 374 ? 12.065 1.984 -17.367 1.00 97.62 374 ALA A O 1
ATOM 2964 N N . MET A 1 375 ? 11.035 0.003 -17.025 1.00 97.50 375 MET A N 1
ATOM 2965 C CA . MET A 1 375 ? 12.213 -0.831 -17.289 1.00 97.50 375 MET A CA 1
ATOM 2966 C C . MET A 1 375 ? 12.756 -0.636 -18.696 1.00 97.50 375 MET A C 1
ATOM 2968 O O . MET A 1 375 ? 13.942 -0.357 -18.861 1.00 97.50 375 MET A O 1
ATOM 2972 N N . LEU A 1 376 ? 11.890 -0.729 -19.704 1.00 97.44 376 LEU A N 1
ATOM 2973 C CA . LEU A 1 376 ? 12.269 -0.568 -21.104 1.00 97.44 376 LEU A CA 1
ATOM 2974 C C . LEU A 1 376 ? 12.781 0.851 -21.388 1.00 97.44 376 LEU A C 1
ATOM 2976 O O . LEU A 1 376 ? 13.773 1.001 -22.094 1.00 97.44 376 LEU A O 1
ATOM 2980 N N . SER A 1 377 ? 12.171 1.883 -20.795 1.00 96.50 377 SER A N 1
ATOM 2981 C CA . SER A 1 377 ? 12.614 3.277 -20.958 1.00 96.50 377 SER A CA 1
ATOM 2982 C C . SER A 1 377 ? 13.992 3.529 -20.344 1.00 96.50 377 SER A C 1
ATOM 2984 O O . SER A 1 377 ? 14.846 4.156 -20.971 1.00 96.50 377 SER A O 1
ATOM 2986 N N . HIS A 1 378 ? 14.248 3.007 -19.141 1.00 95.62 378 HIS A N 1
ATOM 2987 C CA . HIS A 1 378 ? 15.572 3.092 -18.522 1.00 95.62 378 HIS A CA 1
ATOM 2988 C C . HIS A 1 378 ? 16.612 2.269 -19.292 1.00 95.62 378 HIS A C 1
ATOM 2990 O O . HIS A 1 378 ? 17.717 2.752 -19.537 1.00 95.62 378 HIS A O 1
ATOM 2996 N N . ALA A 1 379 ? 16.255 1.065 -19.746 1.00 95.00 379 ALA A N 1
ATOM 2997 C CA . ALA A 1 379 ? 17.153 0.216 -20.523 1.00 95.00 379 ALA A CA 1
ATOM 2998 C C . ALA A 1 379 ? 17.523 0.868 -21.860 1.00 95.00 379 ALA A C 1
ATOM 3000 O O . ALA A 1 379 ? 18.695 0.902 -22.217 1.00 95.00 379 ALA A O 1
ATOM 3001 N N . TYR A 1 380 ? 16.560 1.476 -22.555 1.00 95.25 380 TYR A N 1
ATOM 3002 C CA . TYR A 1 380 ? 16.800 2.235 -23.783 1.00 95.25 380 TYR A CA 1
ATOM 3003 C C . TYR A 1 380 ? 17.806 3.382 -23.589 1.00 95.25 380 TYR A C 1
ATOM 3005 O O . TYR A 1 380 ? 18.676 3.615 -24.437 1.00 95.25 380 TYR A O 1
ATOM 3013 N N . ASN A 1 381 ? 17.718 4.090 -22.459 1.00 92.50 381 ASN A N 1
ATOM 3014 C CA . ASN A 1 381 ? 18.635 5.181 -22.153 1.00 92.50 381 ASN A CA 1
ATOM 3015 C C . ASN A 1 381 ? 20.052 4.683 -21.822 1.00 92.50 381 ASN A C 1
ATOM 3017 O O . ASN A 1 381 ? 21.016 5.259 -22.317 1.00 92.50 381 ASN A O 1
ATOM 3021 N N . TYR A 1 382 ? 20.171 3.625 -21.012 1.00 91.69 382 TYR A N 1
ATOM 3022 C CA . TYR A 1 382 ? 21.445 3.185 -20.424 1.00 91.69 382 TYR A CA 1
ATOM 3023 C C . TYR A 1 382 ? 22.150 2.028 -21.149 1.00 91.69 382 TYR A C 1
ATOM 3025 O O . TYR A 1 382 ? 23.264 1.671 -20.760 1.00 91.69 382 TYR A O 1
ATOM 3033 N N . VAL A 1 383 ? 21.543 1.427 -22.178 1.00 91.69 383 VAL A N 1
ATOM 3034 C CA . VAL A 1 383 ? 22.165 0.327 -22.943 1.00 91.69 383 VAL A CA 1
ATOM 3035 C C . VAL A 1 383 ? 23.430 0.759 -23.690 1.00 91.69 383 VAL A C 1
ATOM 3037 O O . VAL A 1 383 ? 24.352 -0.034 -23.853 1.00 91.69 383 VAL A O 1
ATOM 3040 N N . GLU A 1 384 ? 23.510 2.025 -24.095 1.00 89.88 384 GLU A N 1
ATOM 3041 C CA . GLU A 1 384 ? 24.654 2.601 -24.804 1.00 89.88 384 GLU A CA 1
ATOM 3042 C C . GLU A 1 384 ? 25.328 3.705 -23.979 1.00 89.88 384 GLU A C 1
ATOM 3044 O O . GLU A 1 384 ? 24.751 4.265 -23.049 1.00 89.88 384 GLU A O 1
ATOM 3049 N N . THR A 1 385 ? 26.574 4.035 -24.327 1.00 83.44 385 THR A N 1
ATOM 3050 C CA . THR A 1 385 ? 27.368 5.052 -23.617 1.00 83.44 385 THR A CA 1
ATOM 3051 C C . THR A 1 385 ? 26.885 6.479 -23.870 1.00 83.44 385 THR A C 1
ATOM 3053 O O . THR A 1 385 ? 27.079 7.350 -23.021 1.00 83.44 385 THR A O 1
ATOM 3056 N N . SER A 1 386 ? 26.263 6.734 -25.022 1.00 84.56 386 SER A N 1
ATOM 3057 C CA . SER A 1 386 ? 25.577 7.988 -25.317 1.00 84.56 386 SER A CA 1
ATOM 3058 C C . SER A 1 386 ? 24.160 7.935 -24.755 1.00 84.56 386 SER A C 1
ATOM 3060 O O . SER A 1 386 ? 23.389 7.037 -25.092 1.00 84.56 386 SER A O 1
ATOM 3062 N N . ALA A 1 387 ? 23.793 8.907 -23.919 1.00 79.12 387 ALA A N 1
ATOM 3063 C CA . ALA A 1 387 ? 22.412 9.042 -23.466 1.00 79.12 387 ALA A CA 1
ATOM 3064 C C . ALA A 1 387 ? 21.481 9.263 -24.667 1.00 79.12 387 ALA A C 1
ATOM 3066 O O . ALA A 1 387 ? 21.848 9.945 -25.630 1.00 79.12 387 ALA A O 1
ATOM 3067 N N . ALA A 1 388 ? 20.282 8.684 -24.611 1.00 83.19 388 ALA A N 1
ATOM 3068 C CA . ALA A 1 388 ? 19.287 8.919 -25.644 1.00 83.19 388 ALA A CA 1
ATOM 3069 C C . ALA A 1 388 ? 18.814 10.378 -25.590 1.00 83.19 388 ALA A C 1
ATOM 3071 O O . ALA A 1 388 ? 18.619 10.930 -24.508 1.00 83.19 388 ALA A O 1
ATOM 3072 N N . THR A 1 389 ? 18.612 11.006 -26.751 1.00 80.19 389 THR A N 1
ATOM 3073 C CA . THR A 1 389 ? 18.078 12.376 -26.802 1.00 80.19 389 THR A CA 1
ATOM 3074 C C . THR A 1 389 ? 16.621 12.408 -26.350 1.00 80.19 389 THR A C 1
ATOM 3076 O O . THR A 1 389 ? 16.246 13.258 -25.548 1.00 80.19 389 THR A O 1
ATOM 3079 N N . GLU A 1 390 ? 15.817 11.452 -26.825 1.00 89.50 390 GLU A N 1
ATOM 3080 C CA . GLU A 1 390 ? 14.407 11.292 -26.473 1.00 89.50 390 GLU A CA 1
ATOM 3081 C C . GLU A 1 390 ? 14.020 9.807 -26.463 1.00 89.50 390 GLU A C 1
ATOM 3083 O O . GLU A 1 390 ? 14.660 8.973 -27.110 1.00 89.50 390 GLU A O 1
ATOM 3088 N N . LEU A 1 391 ? 12.958 9.476 -25.726 1.00 94.25 391 LEU A N 1
ATOM 3089 C CA . LEU A 1 391 ? 12.361 8.141 -25.743 1.00 94.25 391 LEU A CA 1
ATOM 3090 C C . LEU A 1 391 ? 11.463 7.974 -26.983 1.00 94.25 391 LEU A C 1
ATOM 3092 O O . LEU A 1 391 ? 10.686 8.887 -27.282 1.00 94.25 391 LEU A O 1
ATOM 3096 N N . PRO A 1 392 ? 11.475 6.807 -27.657 1.00 96.62 392 PRO A N 1
ATOM 3097 C CA . PRO A 1 392 ? 10.574 6.544 -28.774 1.00 96.62 392 PRO A CA 1
ATOM 3098 C C . PRO A 1 392 ? 9.111 6.632 -28.324 1.00 96.62 392 PRO A C 1
ATOM 3100 O O . PRO A 1 392 ? 8.772 6.282 -27.189 1.00 96.62 392 PRO A O 1
ATOM 3103 N N . LEU A 1 393 ? 8.223 7.058 -29.230 1.00 97.56 393 LEU A N 1
ATOM 3104 C CA . LEU A 1 393 ? 6.788 7.212 -28.938 1.00 97.56 393 LEU A CA 1
ATOM 3105 C C . LEU A 1 393 ? 6.142 5.916 -28.436 1.00 97.56 393 LEU A C 1
ATOM 3107 O O . LEU A 1 393 ? 5.229 5.969 -27.614 1.00 97.56 393 LEU A O 1
ATOM 3111 N N . ALA A 1 394 ? 6.661 4.765 -28.874 1.00 97.81 394 ALA A N 1
ATOM 3112 C CA . ALA A 1 394 ? 6.227 3.443 -28.431 1.00 97.81 394 ALA A CA 1
ATOM 3113 C C . ALA A 1 394 ? 6.427 3.199 -26.923 1.00 97.81 394 ALA A C 1
ATOM 3115 O O . ALA A 1 394 ? 5.767 2.332 -26.353 1.00 97.81 394 ALA A O 1
ATOM 3116 N N . LEU A 1 395 ? 7.301 3.974 -26.272 1.00 98.06 395 LEU A N 1
ATOM 3117 C CA . LEU A 1 395 ? 7.505 3.963 -24.824 1.00 98.06 395 LEU A CA 1
ATOM 3118 C C . LEU A 1 395 ? 6.884 5.193 -24.162 1.00 98.06 395 LEU A C 1
ATOM 3120 O O . LEU A 1 395 ? 6.112 5.060 -23.214 1.00 98.06 395 LEU A O 1
ATOM 3124 N N . SER A 1 396 ? 7.197 6.396 -24.654 1.00 96.94 396 SER A N 1
ATOM 3125 C CA . SER A 1 396 ? 6.865 7.643 -23.955 1.00 96.94 396 SER A CA 1
ATOM 3126 C C . SER A 1 396 ? 5.361 7.906 -23.854 1.00 96.94 396 SER A C 1
ATOM 3128 O O . SER A 1 396 ? 4.891 8.333 -22.795 1.00 96.94 396 SER A O 1
ATOM 3130 N N . GLN A 1 397 ? 4.586 7.610 -24.903 1.00 97.88 397 GLN A N 1
ATOM 3131 C CA . GLN A 1 397 ? 3.134 7.811 -24.895 1.00 97.88 397 GLN A CA 1
ATOM 3132 C C . GLN A 1 397 ? 2.409 6.858 -23.933 1.00 97.88 397 GLN A C 1
ATOM 3134 O O . GLN A 1 397 ? 1.786 7.355 -22.987 1.00 97.88 397 GLN A O 1
ATOM 3139 N N . PRO A 1 398 ? 2.511 5.519 -24.076 1.00 98.44 398 PRO A N 1
ATOM 3140 C CA . PRO A 1 398 ? 1.829 4.613 -23.158 1.00 98.44 398 PRO A CA 1
ATOM 3141 C C . PRO A 1 398 ? 2.333 4.766 -21.723 1.00 98.44 398 PRO A C 1
ATOM 3143 O O . PRO A 1 398 ? 1.541 4.674 -20.787 1.00 98.44 398 PRO A O 1
ATOM 3146 N N . TRP A 1 399 ? 3.622 5.067 -21.513 1.00 98.12 399 TRP A N 1
ATOM 3147 C CA . TRP A 1 399 ? 4.138 5.260 -20.158 1.00 98.12 399 TRP A CA 1
ATOM 3148 C C . TRP A 1 399 ? 3.558 6.506 -19.494 1.00 98.12 399 TRP A C 1
ATOM 3150 O O . TRP A 1 399 ? 3.231 6.475 -18.310 1.00 98.12 399 TRP A O 1
ATOM 3160 N N . THR A 1 400 ? 3.382 7.594 -20.243 1.00 97.69 400 THR A N 1
ATOM 3161 C CA . THR A 1 400 ? 2.728 8.808 -19.738 1.00 97.69 400 THR A CA 1
ATOM 3162 C C . THR A 1 400 ? 1.280 8.538 -19.340 1.00 97.69 400 THR A C 1
ATOM 3164 O O . THR A 1 400 ? 0.865 8.947 -18.255 1.00 97.69 400 THR A O 1
ATOM 3167 N N . GLU A 1 401 ? 0.535 7.790 -20.154 1.00 97.44 401 GLU A N 1
ATOM 3168 C CA . GLU A 1 401 ? -0.856 7.448 -19.849 1.00 97.44 401 GLU A CA 1
ATOM 3169 C C . GLU A 1 401 ? -0.973 6.514 -18.633 1.00 97.44 401 GLU A C 1
ATOM 3171 O O . GLU A 1 401 ? -1.729 6.792 -17.701 1.00 97.44 401 GLU A O 1
ATOM 3176 N N . VAL A 1 402 ? -0.154 5.459 -18.561 1.00 98.31 402 VAL A N 1
ATOM 3177 C CA . VAL A 1 402 ? -0.121 4.548 -17.403 1.00 98.31 402 VAL A CA 1
ATOM 3178 C C . VAL A 1 402 ? 0.248 5.294 -16.117 1.00 98.31 402 VAL A C 1
ATOM 3180 O O . VAL A 1 402 ? -0.389 5.097 -15.080 1.00 98.31 402 VAL A O 1
ATOM 3183 N N . ARG A 1 403 ? 1.238 6.195 -16.167 1.00 95.88 403 ARG A N 1
ATOM 3184 C CA . ARG A 1 403 ? 1.616 7.037 -15.022 1.00 95.88 403 ARG A CA 1
ATOM 3185 C C . ARG A 1 403 ? 0.472 7.949 -14.587 1.00 95.88 403 ARG A C 1
ATOM 3187 O O . ARG A 1 403 ? 0.165 7.990 -13.396 1.00 95.88 403 ARG A O 1
ATOM 3194 N N . ARG A 1 404 ? -0.204 8.612 -15.532 1.00 95.38 404 ARG A N 1
ATOM 3195 C CA . ARG A 1 404 ? -1.386 9.448 -15.265 1.00 95.38 404 ARG A CA 1
ATOM 3196 C C . ARG A 1 404 ? -2.481 8.652 -14.551 1.00 95.38 404 ARG A C 1
ATOM 3198 O O . ARG A 1 404 ? -3.035 9.138 -13.567 1.00 95.38 404 ARG A O 1
ATOM 3205 N N . ARG A 1 405 ? -2.780 7.439 -15.024 1.00 94.31 405 ARG A N 1
ATOM 3206 C CA . ARG A 1 405 ? -3.802 6.549 -14.445 1.00 94.31 405 ARG A CA 1
ATOM 3207 C C . ARG A 1 405 ? -3.429 6.046 -13.047 1.00 94.31 405 ARG A C 1
ATOM 3209 O O . ARG A 1 405 ? -4.297 5.943 -12.189 1.00 94.31 405 ARG A O 1
ATOM 3216 N N . LEU A 1 406 ? -2.141 5.822 -12.784 1.00 92.38 406 LEU A N 1
ATOM 3217 C CA . LEU A 1 406 ? -1.616 5.477 -11.454 1.00 92.38 406 LEU A CA 1
ATOM 3218 C C . LEU A 1 406 ? -1.421 6.689 -10.522 1.00 92.38 406 LEU A C 1
ATOM 3220 O O . LEU A 1 406 ? -0.979 6.515 -9.387 1.00 92.38 406 LEU A O 1
ATOM 3224 N N . GLY A 1 407 ? -1.700 7.914 -10.981 1.00 87.88 407 GLY A N 1
ATOM 3225 C CA . GLY A 1 407 ? -1.466 9.136 -10.205 1.00 87.88 407 GLY A CA 1
ATOM 3226 C C . GLY A 1 407 ? 0.017 9.434 -9.950 1.00 87.88 407 GLY A C 1
ATOM 3227 O O . GLY A 1 407 ? 0.355 10.053 -8.943 1.00 87.88 407 GLY A O 1
ATOM 3228 N N . ARG A 1 408 ? 0.911 8.975 -10.834 1.00 90.50 408 ARG A N 1
ATOM 3229 C CA . ARG A 1 408 ? 2.360 9.194 -10.753 1.00 90.50 408 ARG A CA 1
ATOM 3230 C C . ARG A 1 408 ? 2.761 10.363 -11.648 1.00 90.50 408 ARG A C 1
ATOM 3232 O O . ARG A 1 408 ? 2.639 10.285 -12.864 1.00 90.50 408 ARG A O 1
ATOM 3239 N N . GLU A 1 409 ? 3.271 11.436 -11.057 1.00 86.00 409 GLU A N 1
ATOM 3240 C CA . GLU A 1 409 ? 3.639 12.646 -11.811 1.00 86.00 409 GLU A CA 1
ATOM 3241 C C . GLU A 1 409 ? 5.039 12.550 -12.443 1.00 86.00 409 GLU A C 1
ATOM 3243 O O . GLU A 1 409 ? 5.279 13.068 -13.534 1.00 86.00 409 GLU A O 1
ATOM 3248 N N . GLN A 1 410 ? 5.970 11.856 -11.783 1.00 87.38 410 GLN A N 1
ATOM 3249 C CA . GLN A 1 410 ? 7.373 11.794 -12.202 1.00 87.38 410 GLN A CA 1
ATOM 3250 C C . GLN A 1 410 ? 7.597 10.770 -13.321 1.00 87.38 410 GLN A C 1
ATOM 3252 O O . GLN A 1 410 ? 7.020 9.684 -13.318 1.00 87.38 410 GLN A O 1
ATOM 3257 N N . GLU A 1 411 ? 8.440 11.116 -14.296 1.00 91.25 411 GLU A N 1
ATOM 3258 C CA . GLU A 1 411 ? 8.896 10.213 -15.362 1.00 91.25 411 GLU A CA 1
ATOM 3259 C C . GLU A 1 411 ? 10.143 9.476 -14.888 1.00 91.25 411 GLU A C 1
ATOM 3261 O O . GLU A 1 411 ? 11.272 9.875 -15.169 1.00 91.25 411 GLU A O 1
ATOM 3266 N N . VAL A 1 412 ? 9.923 8.455 -14.063 1.00 92.31 412 VAL A N 1
ATOM 3267 C CA . VAL A 1 412 ? 11.001 7.735 -13.393 1.00 92.31 412 VAL A CA 1
ATOM 3268 C C . VAL A 1 412 ? 10.628 6.285 -13.169 1.00 92.31 412 VAL A C 1
ATOM 3270 O O . VAL A 1 412 ? 9.475 5.966 -12.867 1.00 92.31 412 VAL A O 1
ATOM 3273 N N . LEU A 1 413 ? 11.623 5.411 -13.272 1.00 95.19 413 LEU A N 1
ATOM 3274 C CA . LEU A 1 413 ? 11.554 4.082 -12.697 1.00 95.19 413 LEU A CA 1
ATOM 3275 C C . LEU A 1 413 ? 11.379 4.172 -11.180 1.00 95.19 413 LEU A C 1
ATOM 3277 O O . LEU A 1 413 ? 12.292 4.578 -10.465 1.00 95.19 413 LEU A O 1
ATOM 3281 N N . SER A 1 414 ? 10.206 3.796 -10.678 1.00 94.81 414 SER A N 1
ATOM 3282 C CA . SER A 1 414 ? 9.928 3.879 -9.246 1.00 94.81 414 SER A CA 1
ATOM 3283 C C . SER A 1 414 ? 10.422 2.648 -8.485 1.00 94.81 414 SER A C 1
ATOM 3285 O O . SER A 1 414 ? 10.683 1.585 -9.049 1.00 94.81 414 SER A O 1
ATOM 3287 N N . TYR A 1 415 ? 10.500 2.773 -7.158 1.00 95.75 415 TYR A N 1
ATOM 3288 C CA . TYR A 1 415 ? 10.839 1.650 -6.279 1.00 95.75 415 TYR A CA 1
ATOM 3289 C C . TYR A 1 415 ? 9.808 0.518 -6.390 1.00 95.75 415 TYR A C 1
ATOM 3291 O O . TYR A 1 415 ? 10.145 -0.658 -6.274 1.00 95.75 415 TYR A O 1
ATOM 3299 N N . ILE A 1 416 ? 8.550 0.866 -6.682 1.00 96.56 416 ILE A N 1
ATOM 3300 C CA . ILE A 1 416 ? 7.495 -0.118 -6.921 1.00 96.56 416 ILE A CA 1
ATOM 3301 C C . ILE A 1 416 ? 7.786 -0.927 -8.182 1.00 96.56 416 ILE A C 1
ATOM 3303 O O . ILE A 1 416 ? 7.682 -2.148 -8.157 1.00 96.56 416 ILE A O 1
ATOM 3307 N N . ASP A 1 417 ? 8.173 -0.246 -9.255 1.00 97.31 417 ASP A N 1
ATOM 3308 C CA . ASP A 1 417 ? 8.428 -0.860 -10.557 1.00 97.31 417 ASP A CA 1
ATOM 3309 C C . ASP A 1 417 ? 9.649 -1.781 -10.516 1.00 97.31 417 ASP A C 1
ATOM 3311 O O . ASP A 1 417 ? 9.613 -2.873 -11.072 1.00 97.31 417 ASP A O 1
ATOM 3315 N N . LEU A 1 418 ? 10.716 -1.345 -9.838 1.00 96.69 418 LEU A N 1
ATOM 3316 C CA . LEU A 1 418 ? 11.990 -2.060 -9.795 1.00 96.69 418 LEU A CA 1
ATOM 3317 C C . LEU A 1 418 ? 12.012 -3.209 -8.782 1.00 96.69 418 LEU A C 1
ATOM 3319 O O . LEU A 1 418 ? 12.617 -4.244 -9.049 1.00 96.69 418 LEU A O 1
ATOM 3323 N N . ILE A 1 419 ? 11.386 -3.012 -7.618 1.00 96.56 419 ILE A N 1
ATOM 3324 C CA . ILE A 1 419 ? 11.521 -3.903 -6.458 1.00 96.56 419 ILE A CA 1
ATOM 3325 C C . ILE A 1 419 ? 10.187 -4.583 -6.138 1.00 96.56 419 ILE A C 1
ATOM 3327 O O . ILE A 1 419 ? 10.052 -5.802 -6.228 1.00 96.56 419 ILE A O 1
ATOM 3331 N N . VAL A 1 420 ? 9.172 -3.792 -5.785 1.00 96.81 420 VAL A N 1
ATOM 3332 C CA . VAL A 1 420 ? 7.951 -4.301 -5.130 1.00 96.81 420 VAL A CA 1
ATOM 3333 C C . VAL A 1 420 ? 7.056 -5.109 -6.075 1.00 96.81 420 VAL A C 1
ATOM 3335 O O . VAL A 1 420 ? 6.366 -6.024 -5.629 1.00 96.81 420 VAL A O 1
ATOM 3338 N N . TYR A 1 421 ? 7.072 -4.796 -7.373 1.00 97.50 421 TYR A N 1
ATOM 3339 C CA . TYR A 1 421 ? 6.228 -5.429 -8.391 1.00 97.50 421 TYR A CA 1
ATOM 3340 C C . TYR A 1 421 ? 7.017 -6.234 -9.443 1.00 97.50 421 TYR A C 1
ATOM 3342 O O . TYR A 1 421 ? 6.443 -6.666 -10.441 1.00 97.50 421 TYR A O 1
ATOM 3350 N N . ASN A 1 422 ? 8.317 -6.472 -9.220 1.00 97.56 422 ASN A N 1
ATOM 3351 C CA . ASN A 1 422 ? 9.207 -7.178 -10.152 1.00 97.56 422 ASN A CA 1
ATOM 3352 C C . ASN A 1 422 ? 9.665 -8.549 -9.622 1.00 97.56 422 ASN A C 1
ATOM 3354 O O . ASN A 1 422 ? 10.857 -8.840 -9.543 1.00 97.56 422 ASN A O 1
ATOM 3358 N N . TRP A 1 423 ? 8.724 -9.406 -9.227 1.00 97.75 423 TRP A N 1
ATOM 3359 C CA . TRP A 1 423 ? 9.051 -10.731 -8.698 1.00 97.75 423 TRP A CA 1
ATOM 3360 C C . TRP A 1 423 ? 8.003 -11.783 -9.060 1.00 97.75 423 TRP A C 1
ATOM 3362 O O . TRP A 1 423 ? 6.827 -11.487 -9.285 1.00 97.75 423 TRP A O 1
ATOM 3372 N N . ARG A 1 424 ? 8.439 -13.041 -9.078 1.00 96.81 424 ARG A N 1
ATOM 3373 C CA . ARG A 1 424 ? 7.600 -14.243 -9.121 1.00 96.81 424 ARG A CA 1
ATOM 3374 C C . ARG A 1 424 ? 8.143 -15.286 -8.148 1.00 96.81 424 ARG A C 1
ATOM 3376 O O . ARG A 1 424 ? 9.342 -15.311 -7.884 1.00 96.81 424 ARG A O 1
ATOM 3383 N N . MET A 1 425 ? 7.268 -16.140 -7.628 1.00 96.31 425 MET A N 1
ATOM 3384 C CA . MET A 1 425 ? 7.670 -17.284 -6.803 1.00 96.31 425 MET A CA 1
ATOM 3385 C C . MET A 1 425 ? 8.127 -18.440 -7.689 1.00 96.31 425 MET A C 1
ATOM 3387 O O . MET A 1 425 ? 7.497 -18.717 -8.710 1.00 96.31 425 MET A O 1
ATOM 3391 N N . ILE A 1 426 ? 9.198 -19.112 -7.273 1.00 96.38 426 ILE A N 1
ATOM 3392 C CA . ILE A 1 426 ? 9.662 -20.369 -7.864 1.00 96.38 426 ILE A CA 1
ATOM 3393 C C . ILE A 1 426 ? 8.776 -21.510 -7.353 1.00 96.38 426 ILE A C 1
ATOM 3395 O O . ILE A 1 426 ? 8.171 -22.215 -8.157 1.00 96.38 426 ILE A O 1
ATOM 3399 N N . ASP A 1 427 ? 8.638 -21.639 -6.030 1.00 95.81 427 ASP A N 1
ATOM 3400 C CA . ASP A 1 427 ? 7.729 -22.588 -5.384 1.00 95.81 427 ASP A CA 1
ATOM 3401 C C . ASP A 1 427 ? 6.778 -21.859 -4.413 1.00 95.81 427 ASP A C 1
ATOM 3403 O O . ASP A 1 427 ? 7.209 -21.391 -3.356 1.00 95.81 427 ASP A O 1
ATOM 3407 N N . PRO A 1 428 ? 5.478 -21.728 -4.737 1.00 93.06 428 PRO A N 1
ATOM 3408 C CA . PRO A 1 428 ? 4.513 -21.054 -3.871 1.00 93.06 428 PRO A CA 1
ATOM 3409 C C . PRO A 1 428 ? 4.053 -21.913 -2.680 1.00 93.06 428 PRO A C 1
ATOM 3411 O O . PRO A 1 428 ? 3.267 -21.433 -1.868 1.00 93.06 428 PRO A O 1
ATOM 3414 N N . THR A 1 429 ? 4.467 -23.181 -2.592 1.00 93.12 429 THR A N 1
ATOM 3415 C CA . THR A 1 429 ? 3.972 -24.129 -1.579 1.00 93.12 429 THR A CA 1
ATOM 3416 C C . THR A 1 429 ? 4.813 -24.167 -0.304 1.00 93.12 429 THR A C 1
ATOM 3418 O O . THR A 1 429 ? 4.375 -24.733 0.700 1.00 93.12 429 THR A O 1
ATOM 3421 N N . ILE A 1 430 ? 5.999 -23.550 -0.311 1.00 94.19 430 ILE A N 1
ATOM 3422 C CA . ILE A 1 430 ? 6.859 -23.474 0.872 1.00 94.19 430 ILE A CA 1
ATOM 3423 C C . ILE A 1 430 ? 6.271 -22.526 1.929 1.00 94.19 430 ILE A C 1
ATOM 3425 O O . ILE A 1 430 ? 5.568 -21.571 1.607 1.00 94.19 430 ILE A O 1
ATOM 3429 N N . ALA A 1 431 ? 6.577 -22.780 3.205 1.00 88.06 431 ALA A N 1
ATOM 3430 C CA . ALA A 1 431 ? 5.950 -22.087 4.337 1.00 88.06 431 ALA A CA 1
ATOM 3431 C C . ALA A 1 431 ? 6.221 -20.569 4.385 1.00 88.06 431 ALA A C 1
ATOM 3433 O O . ALA A 1 431 ? 5.352 -19.810 4.806 1.00 88.06 431 ALA A O 1
ATOM 3434 N N . ASP A 1 432 ? 7.404 -20.135 3.944 1.00 91.31 432 ASP A N 1
ATOM 3435 C CA . ASP A 1 432 ? 7.775 -18.725 3.792 1.00 91.31 432 ASP A CA 1
ATOM 3436 C C . ASP A 1 432 ? 8.210 -18.497 2.334 1.00 91.31 432 ASP A C 1
ATOM 3438 O O . ASP A 1 432 ? 9.381 -18.682 1.996 1.00 91.31 432 ASP A O 1
ATOM 3442 N N . PRO A 1 433 ? 7.262 -18.217 1.420 1.00 92.75 433 PRO A N 1
ATOM 3443 C CA . PRO A 1 433 ? 7.541 -18.228 -0.012 1.00 92.75 433 PRO A CA 1
ATOM 3444 C C . PRO A 1 433 ? 8.228 -16.954 -0.513 1.00 92.75 433 PRO A C 1
ATOM 3446 O O . PRO A 1 433 ? 8.823 -16.976 -1.592 1.00 92.75 433 PRO A O 1
ATOM 3449 N N . LEU A 1 434 ? 8.201 -15.858 0.254 1.00 95.75 434 LEU A N 1
ATOM 3450 C CA . LEU A 1 434 ? 8.768 -14.560 -0.131 1.00 95.75 434 LEU A CA 1
ATOM 3451 C C . LEU A 1 434 ? 10.209 -14.391 0.367 1.00 95.75 434 LEU A C 1
ATOM 3453 O O . LEU A 1 434 ? 10.571 -13.369 0.953 1.00 95.75 434 LEU A O 1
ATOM 3457 N N . ARG A 1 435 ? 11.039 -15.406 0.110 1.00 97.00 435 ARG A N 1
ATOM 3458 C CA . ARG A 1 435 ? 12.482 -15.403 0.389 1.00 97.00 435 ARG A CA 1
ATOM 3459 C C . ARG A 1 435 ? 13.274 -15.266 -0.900 1.00 97.00 435 ARG A C 1
ATOM 3461 O O . ARG A 1 435 ? 12.930 -15.893 -1.896 1.00 97.00 435 ARG A O 1
ATOM 3468 N N . ALA A 1 436 ? 14.348 -14.484 -0.891 1.00 96.94 436 ALA A N 1
ATOM 3469 C CA . ALA A 1 436 ? 15.146 -14.153 -2.071 1.00 96.94 436 ALA A CA 1
ATOM 3470 C C . ALA A 1 436 ? 15.649 -15.391 -2.840 1.00 96.94 436 ALA A C 1
ATOM 3472 O O . ALA A 1 436 ? 15.795 -15.352 -4.059 1.00 96.94 436 ALA A O 1
ATOM 3473 N N . GLU A 1 437 ? 15.884 -16.510 -2.155 1.00 96.00 437 GLU A N 1
ATOM 3474 C CA . GLU A 1 437 ? 16.258 -17.789 -2.759 1.00 96.00 437 GLU A CA 1
ATOM 3475 C C . GLU A 1 437 ? 15.119 -18.404 -3.584 1.00 96.00 437 GLU A C 1
ATOM 3477 O O . GLU A 1 437 ? 15.391 -18.976 -4.639 1.00 96.00 437 GLU A O 1
ATOM 3482 N N . ASN A 1 438 ? 13.870 -18.240 -3.135 1.00 97.50 438 ASN A N 1
ATOM 3483 C CA . ASN A 1 438 ? 12.649 -18.760 -3.756 1.00 97.50 438 ASN A CA 1
ATOM 3484 C C . ASN A 1 438 ? 11.963 -17.764 -4.711 1.00 97.50 438 ASN A C 1
ATOM 3486 O O . ASN A 1 438 ? 10.920 -18.063 -5.291 1.00 97.50 438 ASN A O 1
ATOM 3490 N N . LEU A 1 439 ? 12.520 -16.569 -4.882 1.00 97.69 439 LEU A N 1
ATOM 3491 C CA . LEU A 1 439 ? 11.985 -15.561 -5.789 1.00 97.69 439 LEU A CA 1
ATOM 3492 C C . LEU A 1 439 ? 12.814 -15.483 -7.069 1.00 97.69 439 LEU A C 1
ATOM 3494 O O . LEU A 1 439 ? 14.014 -15.732 -7.067 1.00 97.69 439 LEU A O 1
ATOM 3498 N N . ASP A 1 440 ? 12.194 -15.091 -8.172 1.00 97.69 440 ASP A N 1
ATOM 3499 C CA . ASP A 1 440 ? 12.887 -14.758 -9.415 1.00 97.69 440 ASP A CA 1
ATOM 3500 C C . ASP A 1 440 ? 12.354 -13.445 -9.999 1.00 97.69 440 ASP A C 1
ATOM 3502 O O . ASP A 1 440 ? 11.232 -13.038 -9.687 1.00 97.69 440 ASP A O 1
ATOM 3506 N N . LEU A 1 441 ? 13.159 -12.765 -10.818 1.00 97.88 441 LEU A N 1
ATOM 3507 C CA . LEU A 1 441 ? 12.753 -11.497 -11.428 1.00 97.88 441 LEU A CA 1
ATOM 3508 C C . LEU A 1 441 ? 11.742 -11.740 -12.548 1.00 97.88 441 LEU A C 1
ATOM 3510 O O . LEU A 1 441 ? 11.876 -12.664 -13.350 1.00 97.88 441 LEU A O 1
ATOM 3514 N N . LEU A 1 442 ? 10.733 -10.873 -12.616 1.00 97.06 442 LEU A N 1
ATOM 3515 C CA . LEU A 1 442 ? 9.777 -10.861 -13.722 1.00 97.06 442 LEU A CA 1
ATOM 3516 C C . LEU A 1 442 ? 10.348 -10.183 -14.968 1.00 97.06 442 LEU A C 1
ATOM 3518 O O . LEU A 1 442 ? 10.037 -10.586 -16.086 1.00 97.06 442 LEU A O 1
ATOM 3522 N N . ILE A 1 443 ? 11.148 -9.142 -14.754 1.00 97.31 443 ILE A N 1
ATOM 3523 C CA . ILE A 1 443 ? 11.753 -8.293 -15.773 1.00 97.31 443 ILE A CA 1
ATOM 3524 C C . ILE A 1 443 ? 13.253 -8.195 -15.448 1.00 97.31 443 ILE A C 1
ATOM 3526 O O . ILE A 1 443 ? 13.675 -7.236 -14.796 1.00 97.31 443 ILE A O 1
ATOM 3530 N N . PRO A 1 444 ? 14.058 -9.214 -15.806 1.00 95.94 444 PRO A N 1
ATOM 3531 C CA . PRO A 1 444 ? 15.510 -9.130 -15.714 1.00 95.94 444 PRO A CA 1
ATOM 3532 C C . PRO A 1 444 ? 16.051 -8.229 -16.830 1.00 95.94 444 PRO A C 1
ATOM 3534 O O . PRO A 1 444 ? 15.639 -8.339 -17.983 1.00 95.94 444 PRO A O 1
ATOM 3537 N N . THR A 1 445 ? 16.997 -7.356 -16.506 1.00 92.19 445 THR A N 1
ATOM 3538 C CA . THR A 1 445 ? 17.556 -6.385 -17.457 1.00 92.19 445 THR A CA 1
ATOM 3539 C C . THR A 1 445 ? 18.912 -6.832 -17.971 1.00 92.19 445 THR A C 1
ATOM 3541 O O . THR A 1 445 ? 19.091 -6.980 -19.177 1.00 92.19 445 THR A O 1
ATOM 3544 N N . VAL A 1 446 ? 19.849 -7.124 -17.069 1.00 91.81 446 VAL A N 1
ATOM 3545 C CA . VAL A 1 446 ? 21.165 -7.693 -17.395 1.00 91.81 446 VAL A CA 1
ATOM 3546 C C . VAL A 1 446 ? 21.176 -9.209 -17.206 1.00 91.81 446 VAL A C 1
ATOM 3548 O O . VAL A 1 446 ? 21.925 -9.910 -17.888 1.00 91.81 446 VAL A O 1
ATOM 3551 N N . GLY A 1 447 ? 20.311 -9.726 -16.328 1.00 94.06 447 GLY A N 1
ATOM 3552 C CA . GLY A 1 447 ? 20.123 -11.152 -16.083 1.00 94.06 447 GLY A CA 1
ATOM 3553 C C . GLY A 1 447 ? 21.273 -11.801 -15.314 1.00 94.06 447 GLY A C 1
ATOM 3554 O O . GLY A 1 447 ? 21.537 -12.987 -15.507 1.00 94.06 447 GLY A O 1
ATOM 3555 N N . ASN A 1 448 ? 21.984 -11.036 -14.480 1.00 94.62 448 ASN A N 1
ATOM 3556 C CA . ASN A 1 448 ? 23.045 -11.558 -13.619 1.00 94.62 448 ASN A CA 1
ATOM 3557 C C . ASN A 1 448 ? 22.553 -11.801 -12.182 1.00 94.62 448 ASN A C 1
ATOM 3559 O O . ASN A 1 448 ? 21.440 -11.442 -11.787 1.00 94.62 448 ASN A O 1
ATOM 3563 N N . LYS A 1 449 ? 23.401 -12.464 -11.395 1.00 94.31 449 LYS A N 1
ATOM 3564 C CA . LYS A 1 449 ? 23.094 -12.848 -10.016 1.00 94.31 449 LYS A CA 1
ATOM 3565 C C . LYS A 1 449 ? 22.952 -11.621 -9.110 1.00 94.31 449 LYS A C 1
ATOM 3567 O O . LYS A 1 449 ? 22.085 -11.612 -8.235 1.00 94.31 449 LYS A O 1
ATOM 3572 N N . GLU A 1 450 ? 23.769 -10.597 -9.347 1.00 95.88 450 GLU A N 1
ATOM 3573 C CA . GLU A 1 450 ? 23.775 -9.338 -8.607 1.00 95.88 450 GLU A CA 1
ATOM 3574 C C . GLU A 1 450 ? 22.428 -8.634 -8.727 1.00 95.88 450 GLU A C 1
ATOM 3576 O O . GLU A 1 450 ? 21.877 -8.221 -7.713 1.00 95.88 450 GLU A O 1
ATOM 3581 N N . GLU A 1 451 ? 21.874 -8.544 -9.937 1.00 96.12 451 GLU A N 1
ATOM 3582 C CA . GLU A 1 451 ? 20.557 -7.962 -10.196 1.00 96.12 451 GLU A CA 1
ATOM 3583 C C . GLU A 1 451 ? 19.471 -8.703 -9.410 1.00 96.12 451 GLU A C 1
ATOM 3585 O O . GLU A 1 451 ? 18.730 -8.095 -8.633 1.00 96.12 451 GLU A O 1
ATOM 3590 N N . ARG A 1 452 ? 19.431 -10.035 -9.550 1.00 96.38 452 ARG A N 1
ATOM 3591 C CA . ARG A 1 452 ? 18.431 -10.890 -8.901 1.00 96.38 452 ARG A CA 1
ATOM 3592 C C . ARG A 1 452 ? 18.453 -10.734 -7.384 1.00 96.38 452 ARG A C 1
ATOM 3594 O O . ARG A 1 452 ? 17.439 -10.370 -6.790 1.00 96.38 452 ARG A O 1
ATOM 3601 N N . PHE A 1 453 ? 19.588 -10.997 -6.738 1.00 97.06 453 PHE A N 1
ATOM 3602 C CA . PHE A 1 453 ? 19.645 -10.984 -5.275 1.00 97.06 453 PHE A CA 1
ATOM 3603 C C . PHE A 1 453 ? 19.589 -9.572 -4.692 1.00 97.06 453 PHE A C 1
ATOM 3605 O O . PHE A 1 453 ? 18.995 -9.397 -3.627 1.00 97.06 453 PHE A O 1
ATOM 3612 N N . PHE A 1 454 ? 20.134 -8.555 -5.365 1.00 96.00 454 PHE A N 1
ATOM 3613 C CA . PHE A 1 454 ? 20.061 -7.181 -4.866 1.00 96.00 454 PHE A CA 1
ATOM 3614 C C . PHE A 1 454 ? 18.623 -6.649 -4.842 1.00 96.00 454 PHE A C 1
ATOM 3616 O O . PHE A 1 454 ? 18.224 -6.011 -3.863 1.00 96.00 454 PHE A O 1
ATOM 3623 N N . TYR A 1 455 ? 17.826 -6.915 -5.880 1.00 97.06 455 TYR A N 1
ATOM 3624 C CA . TYR A 1 455 ? 16.428 -6.483 -5.916 1.00 97.06 455 TYR A CA 1
ATOM 3625 C C . TYR A 1 455 ? 15.536 -7.351 -5.024 1.00 97.06 455 TYR A C 1
ATOM 3627 O O . TYR A 1 455 ? 14.828 -6.823 -4.168 1.00 97.06 455 TYR A O 1
ATOM 3635 N N . LEU A 1 456 ? 15.617 -8.679 -5.136 1.00 97.88 456 LEU A N 1
ATOM 3636 C CA . LEU A 1 456 ? 14.701 -9.576 -4.421 1.00 97.88 456 LEU A CA 1
ATOM 3637 C C . LEU A 1 456 ? 14.955 -9.635 -2.912 1.00 97.88 456 LEU A C 1
ATOM 3639 O O . LEU A 1 456 ? 14.015 -9.869 -2.157 1.00 97.88 456 LEU A O 1
ATOM 3643 N N . THR A 1 457 ? 16.177 -9.353 -2.445 1.00 97.62 457 THR A N 1
ATOM 3644 C CA . THR A 1 457 ? 16.423 -9.197 -0.999 1.00 97.62 457 THR A CA 1
ATOM 3645 C C . THR A 1 457 ? 15.653 -8.004 -0.430 1.00 97.62 457 THR A C 1
ATOM 3647 O O . THR A 1 457 ? 15.188 -8.058 0.703 1.00 97.62 457 THR A O 1
ATOM 3650 N N . GLN A 1 458 ? 15.464 -6.928 -1.196 1.00 97.38 458 GLN A N 1
ATOM 3651 C CA . GLN A 1 458 ? 14.672 -5.783 -0.738 1.00 97.38 458 GLN A CA 1
ATOM 3652 C C . GLN A 1 458 ? 13.174 -6.112 -0.684 1.00 97.38 458 GLN A C 1
ATOM 3654 O O . GLN A 1 458 ? 12.495 -5.707 0.260 1.00 97.38 458 GLN A O 1
ATOM 3659 N N . THR A 1 459 ? 12.673 -6.896 -1.643 1.00 97.44 459 THR A N 1
ATOM 3660 C CA . THR A 1 459 ? 11.312 -7.453 -1.596 1.00 97.44 459 THR A CA 1
ATOM 3661 C C . THR A 1 459 ? 11.125 -8.358 -0.380 1.00 97.44 459 THR A C 1
ATOM 3663 O O . THR A 1 459 ? 10.137 -8.209 0.336 1.00 97.44 459 THR A O 1
ATOM 3666 N N . GLU A 1 460 ? 12.096 -9.232 -0.091 1.00 98.00 460 GLU A N 1
ATOM 3667 C CA . GLU A 1 460 ? 12.103 -10.054 1.125 1.00 98.00 460 GLU A CA 1
ATOM 3668 C C . GLU A 1 460 ? 12.064 -9.179 2.386 1.00 98.00 460 GLU A C 1
ATOM 3670 O O . GLU A 1 460 ? 11.228 -9.413 3.251 1.00 98.00 460 GLU A O 1
ATOM 3675 N N . ILE A 1 461 ? 12.902 -8.140 2.491 1.00 98.19 461 ILE A N 1
ATOM 3676 C CA . ILE A 1 461 ? 12.907 -7.231 3.653 1.00 98.19 461 ILE A CA 1
ATOM 3677 C C . ILE A 1 461 ? 11.516 -6.631 3.890 1.00 98.19 461 ILE A C 1
ATOM 3679 O O . ILE A 1 461 ? 11.061 -6.579 5.032 1.00 98.19 461 ILE A O 1
ATOM 3683 N N . LEU A 1 462 ? 10.817 -6.203 2.834 1.00 97.75 462 LEU A N 1
ATOM 3684 C CA . LEU A 1 462 ? 9.451 -5.694 2.965 1.00 97.75 462 LEU A CA 1
ATOM 3685 C C . LEU A 1 462 ? 8.451 -6.780 3.376 1.00 97.75 462 LEU A C 1
ATOM 3687 O O . LEU A 1 462 ? 7.571 -6.503 4.188 1.00 97.75 462 LEU A O 1
ATOM 3691 N N . ALA A 1 463 ? 8.596 -8.002 2.861 1.00 97.50 463 ALA A N 1
ATOM 3692 C CA . ALA A 1 463 ? 7.741 -9.124 3.237 1.00 97.50 463 ALA A CA 1
ATOM 3693 C C . ALA A 1 463 ? 7.918 -9.485 4.721 1.00 97.50 463 ALA A C 1
ATOM 3695 O O . ALA A 1 463 ? 6.933 -9.578 5.454 1.00 97.50 463 ALA A O 1
ATOM 3696 N N . GLN A 1 464 ? 9.163 -9.582 5.194 1.00 97.88 464 GLN A N 1
ATOM 3697 C CA . GLN A 1 464 ? 9.490 -9.861 6.597 1.00 97.88 464 GLN A CA 1
ATOM 3698 C C . GLN A 1 464 ? 9.126 -8.690 7.529 1.00 97.88 464 GLN A C 1
ATOM 3700 O O . GLN A 1 464 ? 8.905 -8.888 8.722 1.00 97.88 464 GLN A O 1
ATOM 3705 N N . ALA A 1 465 ? 8.983 -7.473 6.992 1.00 97.75 465 ALA A N 1
ATOM 3706 C CA . ALA A 1 465 ? 8.476 -6.312 7.722 1.00 97.75 465 ALA A CA 1
ATOM 3707 C C . ALA A 1 465 ? 6.945 -6.281 7.870 1.00 97.75 465 ALA A C 1
ATOM 3709 O O . ALA A 1 465 ? 6.439 -5.450 8.623 1.00 97.75 465 ALA A O 1
ATOM 3710 N N . SER A 1 466 ? 6.188 -7.161 7.205 1.00 96.06 466 SER A N 1
ATOM 3711 C CA . SER A 1 466 ? 4.713 -7.153 7.253 1.00 96.06 466 SER A CA 1
ATOM 3712 C C . SER A 1 466 ? 4.122 -7.128 8.674 1.00 96.06 466 SER A C 1
ATOM 3714 O O . SER A 1 466 ? 3.217 -6.321 8.911 1.00 96.06 466 SER A O 1
ATOM 3716 N N . PRO A 1 467 ? 4.640 -7.904 9.657 1.00 96.88 467 PRO A N 1
ATOM 3717 C CA . PRO A 1 467 ? 4.132 -7.872 11.031 1.00 96.88 467 PRO A CA 1
ATOM 3718 C C . PRO A 1 467 ? 4.253 -6.499 11.708 1.00 96.88 467 PRO A C 1
ATOM 3720 O O . PRO A 1 467 ? 3.417 -6.161 12.548 1.00 96.88 467 PRO A O 1
ATOM 3723 N N . ILE A 1 468 ? 5.251 -5.691 11.321 1.00 98.50 468 ILE A N 1
ATOM 3724 C CA . ILE A 1 468 ? 5.509 -4.364 11.899 1.00 98.50 468 ILE A CA 1
ATOM 3725 C C . ILE A 1 468 ? 4.305 -3.445 11.684 1.00 98.50 468 ILE A C 1
ATOM 3727 O O . ILE A 1 468 ? 3.909 -2.741 12.606 1.00 98.50 468 ILE A O 1
ATOM 3731 N N . LEU A 1 469 ? 3.685 -3.459 10.499 1.00 97.00 469 LEU A N 1
ATOM 3732 C CA . LEU A 1 469 ? 2.587 -2.540 10.178 1.00 97.00 469 LEU A CA 1
ATOM 3733 C C . LEU A 1 469 ? 1.361 -2.796 11.062 1.00 97.00 469 LEU A C 1
ATOM 3735 O O . LEU A 1 469 ? 0.792 -1.861 11.628 1.00 97.00 469 LEU A O 1
ATOM 3739 N N . GLY A 1 470 ? 0.977 -4.067 11.207 1.00 90.81 470 GLY A N 1
ATOM 3740 C CA . GLY A 1 470 ? -0.133 -4.462 12.071 1.00 90.81 470 GLY A CA 1
ATOM 3741 C C . GLY A 1 470 ? 0.151 -4.174 13.545 1.00 90.81 470 GLY A C 1
ATOM 3742 O O . GLY A 1 470 ? -0.740 -3.707 14.252 1.00 90.81 470 GLY A O 1
ATOM 3743 N N . ALA A 1 471 ? 1.389 -4.405 13.990 1.00 97.56 471 ALA A N 1
ATOM 3744 C CA . ALA A 1 471 ? 1.800 -4.126 15.361 1.00 97.56 471 ALA A CA 1
ATOM 3745 C C . ALA A 1 471 ? 1.811 -2.626 15.680 1.00 97.56 471 ALA A C 1
ATOM 3747 O O . ALA A 1 471 ? 1.294 -2.221 16.715 1.00 97.56 471 ALA A O 1
ATOM 3748 N N . ILE A 1 472 ? 2.290 -1.785 14.757 1.00 98.38 472 ILE A N 1
ATOM 3749 C CA . ILE A 1 472 ? 2.192 -0.323 14.867 1.00 98.38 472 ILE A CA 1
ATOM 3750 C C . ILE A 1 472 ? 0.729 0.113 14.997 1.00 98.38 472 ILE A C 1
ATOM 3752 O O . ILE A 1 472 ? 0.391 0.913 15.864 1.00 98.38 472 ILE A O 1
ATOM 3756 N N . ALA A 1 473 ? -0.162 -0.410 14.155 1.00 92.50 473 ALA A N 1
ATOM 3757 C CA . ALA A 1 473 ? -1.567 -0.025 14.200 1.00 92.50 473 ALA A CA 1
ATOM 3758 C C . ALA A 1 473 ? -2.248 -0.418 15.521 1.00 92.50 473 ALA A C 1
ATOM 3760 O O . ALA A 1 473 ? -2.976 0.388 16.099 1.00 92.50 473 ALA A O 1
ATOM 3761 N N . ARG A 1 474 ? -1.993 -1.633 16.023 1.00 93.56 474 ARG A N 1
ATOM 3762 C CA . ARG A 1 474 ? -2.547 -2.100 17.304 1.00 93.56 474 ARG A CA 1
ATOM 3763 C C . ARG A 1 474 ? -1.920 -1.397 18.507 1.00 93.56 474 ARG A C 1
ATOM 3765 O O . ARG A 1 474 ? -2.649 -1.062 19.438 1.00 93.56 474 ARG A O 1
ATOM 3772 N N . SER A 1 475 ? -0.619 -1.097 18.475 1.00 97.06 475 SER A N 1
ATOM 3773 C CA . SER A 1 475 ? 0.042 -0.365 19.560 1.00 97.06 475 SER A CA 1
ATOM 3774 C C . SER A 1 475 ? -0.528 1.046 19.704 1.00 97.06 475 SER A C 1
ATOM 3776 O O . SER A 1 475 ? -0.707 1.521 20.820 1.00 97.06 475 SER A O 1
ATOM 3778 N N . GLN A 1 476 ? -0.907 1.700 18.603 1.00 94.69 476 GLN A N 1
ATOM 3779 C CA . GLN A 1 476 ? -1.549 3.016 18.650 1.00 94.69 476 GLN A CA 1
ATOM 3780 C C . GLN A 1 476 ? -2.950 2.992 19.264 1.00 94.69 476 GLN A C 1
ATOM 3782 O O . GLN A 1 476 ? -3.304 3.916 19.998 1.00 94.69 476 GLN A O 1
ATOM 3787 N N . GLU A 1 477 ? -3.738 1.947 19.008 1.00 88.81 477 GLU A N 1
ATOM 3788 C CA . GLU A 1 477 ? -5.028 1.767 19.683 1.00 88.81 477 GLU A CA 1
ATOM 3789 C C . GLU A 1 477 ? -4.829 1.472 21.178 1.00 88.81 477 GLU A C 1
ATOM 3791 O O . GLU A 1 477 ? -5.500 2.074 22.015 1.00 88.81 477 GLU A O 1
ATOM 3796 N N . ALA A 1 478 ? -3.834 0.654 21.535 1.00 91.12 478 ALA A N 1
ATOM 3797 C CA . ALA A 1 478 ? -3.470 0.400 22.928 1.00 91.12 478 ALA A CA 1
ATOM 3798 C C . ALA A 1 478 ? -3.010 1.673 23.665 1.00 91.12 478 ALA A C 1
ATOM 3800 O O . ALA A 1 478 ? -3.438 1.919 24.792 1.00 91.12 478 ALA A O 1
ATOM 3801 N N . VAL A 1 479 ? -2.222 2.539 23.013 1.00 94.56 479 VAL A N 1
ATOM 3802 C CA . VAL A 1 479 ? -1.831 3.856 23.553 1.00 94.56 479 VAL A CA 1
ATOM 3803 C C . VAL A 1 479 ? -3.062 4.709 23.871 1.00 94.56 479 VAL A C 1
ATOM 3805 O O . VAL A 1 479 ? -3.129 5.298 24.949 1.00 94.56 479 VAL A O 1
ATOM 3808 N N . LYS A 1 480 ? -4.058 4.761 22.974 1.00 89.69 480 LYS A N 1
ATOM 3809 C CA . LYS A 1 480 ? -5.302 5.523 23.204 1.00 89.69 480 LYS A CA 1
ATOM 3810 C C . LYS A 1 480 ? -6.114 4.980 24.380 1.00 89.69 480 LYS A C 1
ATOM 3812 O O . LYS A 1 480 ? -6.757 5.756 25.080 1.00 89.69 480 LYS A O 1
ATOM 3817 N N . LEU A 1 481 ? -6.080 3.665 24.590 1.00 88.31 481 LEU A N 1
ATOM 3818 C CA . LEU A 1 481 ? -6.757 2.984 25.696 1.00 88.31 481 LEU A CA 1
ATOM 3819 C C . LEU A 1 481 ? -5.960 3.014 27.010 1.00 88.31 481 LEU A C 1
ATOM 3821 O O . LEU A 1 481 ? -6.483 2.616 28.048 1.00 88.31 481 LEU A O 1
ATOM 3825 N N . GLY A 1 482 ? -4.709 3.483 26.988 1.00 92.19 482 GLY A N 1
ATOM 3826 C CA . GLY A 1 482 ? -3.820 3.454 28.149 1.00 92.19 482 GLY A CA 1
ATOM 3827 C C . GLY A 1 482 ? -3.298 2.056 28.505 1.00 92.19 482 GLY A C 1
ATOM 3828 O O . GLY A 1 482 ? -2.804 1.857 29.616 1.00 92.19 482 GLY A O 1
ATOM 3829 N N . ASP A 1 483 ? -3.391 1.091 27.587 1.00 94.88 483 ASP A N 1
ATOM 3830 C CA . ASP A 1 483 ? -3.021 -0.306 27.819 1.00 94.88 483 ASP A CA 1
ATOM 3831 C C . ASP A 1 483 ? -1.521 -0.536 27.584 1.00 94.88 483 ASP A C 1
ATOM 3833 O O . ASP A 1 483 ? -1.062 -0.823 26.478 1.00 94.88 483 ASP A O 1
ATOM 3837 N N . LYS A 1 484 ? -0.736 -0.407 28.656 1.00 95.88 484 LYS A N 1
ATOM 3838 C CA . LYS A 1 484 ? 0.725 -0.577 28.620 1.00 95.88 484 LYS A CA 1
ATOM 3839 C C . LYS A 1 484 ? 1.149 -1.991 28.219 1.00 95.88 484 LYS A C 1
ATOM 3841 O O . LYS A 1 484 ? 2.122 -2.135 27.484 1.00 95.88 484 LYS A O 1
ATOM 3846 N N . ALA A 1 485 ? 0.431 -3.011 28.692 1.00 92.56 485 ALA A N 1
ATOM 3847 C CA . ALA A 1 485 ? 0.778 -4.408 28.446 1.00 92.56 485 ALA A CA 1
ATOM 3848 C C . ALA A 1 485 ? 0.567 -4.766 26.971 1.00 92.56 485 ALA A C 1
ATOM 3850 O O . ALA A 1 485 ? 1.418 -5.412 26.362 1.00 92.56 485 ALA A O 1
ATOM 3851 N N . ALA A 1 486 ? -0.520 -4.281 26.364 1.00 91.75 486 ALA A N 1
ATOM 3852 C CA . ALA A 1 486 ? -0.727 -4.434 24.929 1.00 91.75 486 ALA A CA 1
ATOM 3853 C C . ALA A 1 486 ? 0.358 -3.708 24.114 1.00 91.75 486 ALA A C 1
ATOM 3855 O O . ALA A 1 486 ? 0.896 -4.286 23.175 1.00 91.75 486 ALA A O 1
ATOM 3856 N N . VAL A 1 487 ? 0.748 -2.481 24.490 1.00 97.62 487 VAL A N 1
ATOM 3857 C CA . VAL A 1 487 ? 1.853 -1.772 23.812 1.00 97.62 487 VAL A CA 1
ATOM 3858 C C . VAL A 1 487 ? 3.169 -2.553 23.901 1.00 97.62 487 VAL A C 1
ATOM 3860 O O . VAL A 1 487 ? 3.892 -2.635 22.909 1.00 97.62 487 VAL A O 1
ATOM 3863 N N . GLU A 1 488 ? 3.477 -3.138 25.060 1.00 95.94 488 GLU A N 1
ATOM 3864 C CA . GLU A 1 488 ? 4.664 -3.976 25.250 1.00 95.94 488 GLU A CA 1
ATOM 3865 C C . GLU A 1 488 ? 4.664 -5.182 24.299 1.00 95.94 488 GLU A C 1
ATOM 3867 O O . GLU A 1 488 ? 5.644 -5.401 23.586 1.00 95.94 488 GLU A O 1
ATOM 3872 N N . VAL A 1 489 ? 3.546 -5.913 24.218 1.00 96.50 489 VAL A N 1
ATOM 3873 C CA . VAL A 1 489 ? 3.387 -7.058 23.305 1.00 96.50 489 VAL A CA 1
ATOM 3874 C C . VAL A 1 489 ? 3.612 -6.646 21.849 1.00 96.50 489 VAL A C 1
ATOM 3876 O O . VAL A 1 489 ? 4.337 -7.323 21.118 1.00 96.50 489 VAL A O 1
ATOM 3879 N N . GLU A 1 490 ? 3.035 -5.524 21.418 1.00 98.00 490 GLU A N 1
ATOM 3880 C CA . GLU A 1 490 ? 3.194 -5.060 20.037 1.00 98.00 490 GLU A CA 1
ATOM 3881 C C . GLU A 1 490 ? 4.626 -4.585 19.739 1.00 98.00 490 GLU A C 1
ATOM 3883 O O . GLU A 1 490 ? 5.143 -4.832 18.649 1.00 98.00 490 GLU A O 1
ATOM 3888 N N . LEU A 1 491 ? 5.317 -3.966 20.703 1.00 98.31 491 LEU A N 1
ATOM 3889 C CA . LEU A 1 491 ? 6.736 -3.630 20.560 1.00 98.31 491 LEU A CA 1
ATOM 3890 C C . LEU A 1 491 ? 7.616 -4.877 20.421 1.00 98.31 491 LEU A C 1
ATOM 3892 O O . LEU A 1 491 ? 8.522 -4.875 19.591 1.00 98.31 491 LEU A O 1
ATOM 3896 N N . LEU A 1 492 ? 7.328 -5.954 21.158 1.00 97.62 492 LEU A N 1
ATOM 3897 C CA . LEU A 1 492 ? 8.050 -7.224 21.023 1.00 97.62 492 LEU A CA 1
ATOM 3898 C C . LEU A 1 492 ? 7.855 -7.860 19.637 1.00 97.62 492 LEU A C 1
ATOM 3900 O O . LEU A 1 492 ? 8.801 -8.424 19.085 1.00 97.62 492 LEU A O 1
ATOM 3904 N N . ILE A 1 493 ? 6.668 -7.728 19.033 1.00 98.12 493 ILE A N 1
ATOM 3905 C CA . ILE A 1 493 ? 6.423 -8.168 17.647 1.00 98.12 493 ILE A CA 1
ATOM 3906 C C . ILE A 1 493 ? 7.277 -7.355 16.664 1.00 98.12 493 ILE A C 1
ATOM 3908 O O . ILE A 1 493 ? 7.899 -7.930 15.767 1.00 98.12 493 ILE A O 1
ATOM 3912 N N . ILE A 1 494 ? 7.344 -6.030 16.841 1.00 98.62 494 ILE A N 1
ATOM 3913 C CA . ILE A 1 494 ? 8.177 -5.151 16.004 1.00 98.62 494 ILE A CA 1
ATOM 3914 C C . ILE A 1 494 ? 9.657 -5.499 16.168 1.00 98.62 494 ILE A C 1
ATOM 3916 O O . ILE A 1 494 ? 10.359 -5.643 15.168 1.00 98.62 494 ILE A O 1
ATOM 3920 N N . LEU A 1 495 ? 10.123 -5.667 17.409 1.00 98.50 495 LEU A N 1
ATOM 3921 C CA . LEU A 1 495 ? 11.493 -6.063 17.721 1.00 98.50 495 LEU A CA 1
ATOM 3922 C C . LEU A 1 495 ? 11.837 -7.372 17.013 1.00 98.50 495 LEU A C 1
ATOM 3924 O O . LEU A 1 495 ? 12.831 -7.425 16.293 1.00 98.50 495 LEU A O 1
ATOM 3928 N N . LYS A 1 496 ? 10.975 -8.389 17.129 1.00 98.00 496 LYS A N 1
ATOM 3929 C CA . LYS A 1 496 ? 11.217 -9.692 16.510 1.00 98.00 496 LYS A CA 1
ATOM 3930 C C . LYS A 1 496 ? 11.303 -9.619 14.985 1.00 98.00 496 LYS A C 1
ATOM 3932 O O . LYS A 1 496 ? 12.178 -10.243 14.389 1.00 98.00 496 LYS A O 1
ATOM 3937 N N . ALA A 1 497 ? 10.417 -8.853 14.352 1.00 98.38 497 ALA A N 1
ATOM 3938 C CA . ALA A 1 497 ? 10.449 -8.658 12.905 1.00 98.38 497 ALA A CA 1
ATOM 3939 C C . ALA A 1 497 ? 11.721 -7.914 12.459 1.00 98.38 497 ALA A C 1
ATOM 3941 O O . ALA A 1 497 ? 12.354 -8.304 11.477 1.00 98.38 497 ALA A O 1
ATOM 3942 N N . LEU A 1 498 ? 12.143 -6.882 13.201 1.00 98.56 498 LEU A N 1
ATOM 3943 C CA . LEU A 1 498 ? 13.395 -6.174 12.929 1.00 98.56 498 LEU A CA 1
ATOM 3944 C C . LEU A 1 498 ? 14.619 -7.078 13.115 1.00 98.56 498 LEU A C 1
ATOM 3946 O O . LEU A 1 498 ? 15.515 -7.033 12.279 1.00 98.56 498 LEU A O 1
ATOM 3950 N N . GLU A 1 499 ? 14.656 -7.929 14.142 1.00 98.19 499 GLU A N 1
ATOM 3951 C CA . GLU A 1 499 ? 15.726 -8.920 14.317 1.00 98.19 499 GLU A CA 1
ATOM 3952 C C . GLU A 1 499 ? 15.849 -9.840 13.100 1.00 98.19 499 GLU A C 1
ATOM 3954 O O . GLU A 1 499 ? 16.953 -10.037 12.594 1.00 98.19 499 GLU A O 1
ATOM 3959 N N . THR A 1 500 ? 14.730 -10.369 12.594 1.00 98.00 500 THR A N 1
ATOM 3960 C CA . THR A 1 500 ? 14.724 -11.190 11.375 1.00 98.00 500 THR A CA 1
ATOM 3961 C C . THR A 1 500 ? 15.257 -10.400 10.179 1.00 98.00 500 THR A C 1
ATOM 3963 O O . THR A 1 500 ? 16.127 -10.877 9.454 1.00 98.00 500 THR A O 1
ATOM 3966 N N . ILE A 1 501 ? 14.821 -9.155 9.989 1.00 98.12 501 ILE A N 1
ATOM 3967 C CA . ILE A 1 501 ? 15.322 -8.314 8.892 1.00 98.12 501 ILE A CA 1
ATOM 3968 C C . ILE A 1 501 ? 16.836 -8.085 9.011 1.00 98.12 501 ILE A C 1
ATOM 3970 O O . ILE A 1 501 ? 17.559 -8.186 8.020 1.00 98.12 501 ILE A O 1
ATOM 3974 N N . VAL A 1 502 ? 17.324 -7.769 10.211 1.00 97.50 502 VAL A N 1
ATOM 3975 C CA . VAL A 1 502 ? 18.716 -7.376 10.467 1.00 97.50 502 VAL A CA 1
ATOM 3976 C C . VAL A 1 502 ? 19.676 -8.559 10.401 1.00 97.50 502 VAL A C 1
ATOM 3978 O O . VAL A 1 502 ? 20.742 -8.446 9.792 1.00 97.50 502 VAL A O 1
ATOM 3981 N N . TYR A 1 503 ? 19.318 -9.676 11.032 1.00 96.38 503 TYR A N 1
ATOM 3982 C CA . TYR A 1 503 ? 20.211 -10.821 11.218 1.00 96.38 503 TYR A CA 1
ATOM 3983 C C . TYR A 1 503 ? 20.026 -11.932 10.188 1.00 96.38 503 TYR A C 1
ATOM 3985 O O . TYR A 1 503 ? 20.832 -12.858 10.167 1.00 96.38 503 TYR A O 1
ATOM 3993 N N . ASP A 1 504 ? 19.016 -11.839 9.328 1.00 96.31 504 ASP A N 1
ATOM 3994 C CA . ASP A 1 504 ? 18.773 -12.813 8.268 1.00 96.31 504 ASP A CA 1
ATOM 3995 C C . ASP A 1 504 ? 18.660 -12.110 6.905 1.00 96.31 504 ASP A C 1
ATOM 3997 O O . ASP A 1 504 ? 19.613 -12.145 6.120 1.00 96.31 504 ASP A O 1
ATOM 4001 N N . SER A 1 505 ? 17.583 -11.363 6.637 1.00 97.06 505 SER A N 1
ATOM 4002 C CA . SER A 1 505 ? 17.333 -10.806 5.294 1.00 97.06 505 SER A CA 1
ATOM 4003 C C . SER A 1 505 ? 18.435 -9.871 4.791 1.00 97.06 505 SER A C 1
ATOM 4005 O O . SER A 1 505 ? 18.919 -10.014 3.669 1.00 97.06 505 SER A O 1
ATOM 4007 N N . LEU A 1 506 ? 18.904 -8.930 5.615 1.00 94.25 506 LEU A N 1
ATOM 4008 C CA . LEU A 1 506 ? 19.966 -8.002 5.221 1.00 94.25 506 LEU A CA 1
ATOM 4009 C C . LEU A 1 506 ? 21.304 -8.684 4.931 1.00 94.25 506 LEU A C 1
ATOM 4011 O O . LEU A 1 506 ? 22.129 -8.126 4.198 1.00 94.25 506 LEU A O 1
ATOM 4015 N N . LEU A 1 507 ? 21.558 -9.869 5.486 1.00 93.25 507 LEU A N 1
ATOM 4016 C CA . LEU A 1 507 ? 22.797 -10.601 5.231 1.00 93.25 507 LEU A CA 1
ATOM 4017 C C . LEU A 1 507 ? 22.844 -11.182 3.815 1.00 93.25 507 LEU A C 1
ATOM 4019 O O . LEU A 1 507 ? 23.933 -11.503 3.338 1.00 93.25 507 LEU A O 1
ATOM 4023 N N . LYS A 1 508 ? 21.702 -11.245 3.118 1.00 94.88 508 LYS A N 1
ATOM 4024 C CA . LYS A 1 508 ? 21.594 -11.847 1.787 1.00 94.88 508 LYS A CA 1
ATOM 4025 C C . LYS A 1 508 ? 22.165 -10.996 0.661 1.00 94.88 508 LYS A C 1
ATOM 4027 O O . LYS A 1 508 ? 22.601 -11.556 -0.332 1.00 94.88 508 LYS A O 1
ATOM 4032 N N . ILE A 1 509 ? 22.302 -9.679 0.824 1.00 94.12 509 ILE A N 1
ATOM 4033 C CA . ILE A 1 509 ? 23.178 -8.880 -0.056 1.00 94.12 509 ILE A CA 1
ATOM 4034 C C . ILE A 1 509 ? 24.617 -9.068 0.441 1.00 94.12 509 ILE A C 1
ATOM 4036 O O . ILE A 1 509 ? 25.127 -8.259 1.226 1.00 94.12 509 ILE A O 1
ATOM 4040 N N . ASN A 1 510 ? 25.234 -10.193 0.084 1.00 93.38 510 ASN A N 1
ATOM 4041 C CA . ASN A 1 510 ? 26.469 -10.663 0.707 1.00 93.38 510 ASN A CA 1
ATOM 4042 C C . ASN A 1 510 ? 27.684 -10.407 -0.200 1.00 93.38 510 ASN A C 1
ATOM 4044 O O . ASN A 1 510 ? 27.682 -10.898 -1.321 1.00 93.38 510 ASN A O 1
ATOM 4048 N N . PRO A 1 511 ? 28.727 -9.682 0.242 1.00 91.38 511 PRO A N 1
ATOM 4049 C CA . PRO A 1 511 ? 29.941 -9.485 -0.554 1.00 91.38 511 PRO A CA 1
ATOM 4050 C C . PRO A 1 511 ? 30.928 -10.670 -0.488 1.00 91.38 511 PRO A C 1
ATOM 4052 O O . PRO A 1 511 ? 32.003 -10.584 -1.068 1.00 91.38 511 PRO A O 1
ATOM 4055 N N . ASN A 1 512 ? 30.615 -11.747 0.241 1.00 91.62 512 ASN A N 1
ATOM 4056 C CA . ASN A 1 512 ? 31.427 -12.965 0.294 1.00 91.62 512 ASN A CA 1
ATOM 4057 C C . ASN A 1 512 ? 31.061 -13.903 -0.868 1.00 91.62 512 ASN A C 1
ATOM 4059 O O . ASN A 1 512 ? 29.909 -14.333 -0.965 1.00 91.62 512 ASN A O 1
ATOM 4063 N N . ASP A 1 513 ? 32.038 -14.237 -1.710 1.00 90.69 513 ASP A N 1
ATOM 4064 C CA . ASP A 1 513 ? 31.886 -15.057 -2.920 1.00 90.69 513 ASP A CA 1
ATOM 4065 C C . ASP A 1 513 ? 31.460 -16.506 -2.643 1.00 90.69 513 ASP A C 1
ATOM 4067 O O . ASP A 1 513 ? 30.760 -17.113 -3.455 1.00 90.69 513 ASP A O 1
ATOM 4071 N N . ALA A 1 514 ? 31.775 -17.031 -1.458 1.00 93.12 514 ALA A N 1
ATOM 4072 C CA . ALA A 1 514 ? 31.312 -18.339 -1.003 1.00 93.12 514 ALA A CA 1
ATOM 4073 C C . ALA A 1 514 ? 29.807 -18.370 -0.670 1.00 93.12 514 ALA A C 1
ATOM 4075 O O . ALA A 1 514 ? 29.236 -19.443 -0.464 1.00 93.12 514 ALA A O 1
ATOM 4076 N N . SER A 1 515 ? 29.141 -17.213 -0.587 1.00 93.44 515 SER A N 1
ATOM 4077 C CA . SER A 1 515 ? 27.716 -17.145 -0.272 1.00 93.44 515 SER A CA 1
ATOM 4078 C C . SER A 1 515 ? 26.839 -17.523 -1.468 1.00 93.44 515 SER A C 1
ATOM 4080 O O . SER A 1 515 ?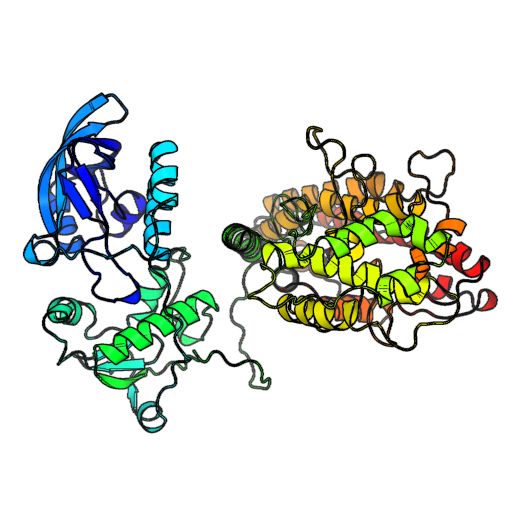 26.995 -17.024 -2.588 1.00 93.44 515 SER A O 1
ATOM 4082 N N . HIS A 1 516 ? 25.800 -18.325 -1.223 1.00 90.69 516 HIS A N 1
ATOM 4083 C CA . HIS A 1 516 ? 24.786 -18.596 -2.242 1.00 90.69 516 HIS A CA 1
ATOM 4084 C C . HIS A 1 516 ? 24.086 -17.311 -2.717 1.00 90.69 516 HIS A C 1
ATOM 4086 O O . HIS A 1 516 ? 23.744 -17.204 -3.892 1.00 90.69 516 HIS A O 1
ATOM 4092 N N . THR A 1 517 ? 23.967 -16.297 -1.859 1.00 93.88 517 THR A N 1
ATOM 4093 C CA . THR A 1 517 ? 23.390 -14.987 -2.190 1.00 93.88 517 THR A CA 1
ATOM 4094 C C . THR A 1 517 ? 24.470 -13.934 -2.481 1.00 93.88 517 THR A C 1
ATOM 4096 O O . THR A 1 517 ? 24.245 -12.742 -2.300 1.00 93.88 517 THR A O 1
ATOM 4099 N N . TYR A 1 518 ? 25.668 -14.361 -2.903 1.00 94.62 518 TYR A N 1
ATOM 4100 C CA . TYR A 1 518 ? 26.757 -13.455 -3.265 1.00 94.62 518 TYR A CA 1
ATOM 4101 C C . TYR A 1 518 ? 26.304 -12.386 -4.268 1.00 94.62 518 TYR A C 1
ATOM 4103 O O . TYR A 1 518 ? 25.709 -12.709 -5.299 1.00 94.62 518 TYR A O 1
ATOM 4111 N N . VAL A 1 519 ? 26.614 -11.133 -3.945 1.00 96.25 519 VAL A N 1
ATOM 4112 C CA . VAL A 1 519 ? 26.462 -9.958 -4.798 1.00 96.25 519 VAL A CA 1
ATOM 4113 C C . VAL A 1 519 ? 27.843 -9.311 -4.891 1.00 96.25 519 VAL A C 1
ATOM 4115 O O . VAL A 1 519 ? 28.323 -8.705 -3.931 1.00 96.25 519 VAL A O 1
ATOM 4118 N N . ASP A 1 520 ? 28.499 -9.452 -6.042 1.00 96.00 520 ASP A N 1
ATOM 4119 C CA . ASP A 1 520 ? 29.775 -8.788 -6.293 1.00 96.00 520 ASP A CA 1
ATOM 4120 C C . ASP A 1 520 ? 29.579 -7.268 -6.378 1.00 96.00 520 ASP A C 1
ATOM 4122 O O . ASP A 1 520 ? 28.843 -6.758 -7.228 1.00 96.00 520 ASP A O 1
ATOM 4126 N N . ALA A 1 521 ? 30.272 -6.522 -5.517 1.00 94.19 521 ALA A N 1
ATOM 4127 C CA . ALA A 1 521 ? 30.182 -5.068 -5.474 1.00 94.19 521 ALA A CA 1
ATOM 4128 C C . ALA A 1 521 ? 30.669 -4.405 -6.776 1.00 94.19 521 ALA A C 1
ATOM 4130 O O . ALA A 1 521 ? 30.145 -3.352 -7.148 1.00 94.19 521 ALA A O 1
ATOM 4131 N N . VAL A 1 522 ? 31.626 -5.009 -7.493 1.00 94.75 522 VAL A N 1
ATOM 4132 C CA . VAL A 1 522 ? 32.124 -4.472 -8.770 1.00 94.75 522 VAL A CA 1
ATOM 4133 C C . VAL A 1 522 ? 31.084 -4.659 -9.870 1.00 94.75 522 VAL A C 1
ATOM 4135 O O . VAL A 1 522 ? 30.683 -3.684 -10.513 1.00 94.75 522 VAL A O 1
ATOM 4138 N N . THR A 1 523 ? 30.603 -5.887 -10.057 1.00 94.88 523 THR A N 1
ATOM 4139 C CA . THR A 1 523 ? 29.569 -6.205 -11.048 1.00 94.88 523 THR A CA 1
ATOM 4140 C C . THR A 1 523 ? 28.283 -5.430 -10.770 1.00 94.88 523 THR A C 1
ATOM 4142 O O . THR A 1 523 ? 27.741 -4.797 -11.681 1.00 94.88 523 THR A O 1
ATOM 4145 N N . TRP A 1 524 ? 27.839 -5.365 -9.511 1.00 94.81 524 TRP A N 1
ATOM 4146 C CA . TRP A 1 524 ? 26.694 -4.551 -9.095 1.00 94.81 524 TRP A CA 1
ATOM 4147 C C . TRP A 1 524 ? 26.874 -3.071 -9.459 1.00 94.81 524 TRP A C 1
ATOM 4149 O O . TRP A 1 524 ? 25.974 -2.462 -10.043 1.00 94.81 524 TRP A O 1
ATOM 4159 N N . ALA A 1 525 ? 28.045 -2.489 -9.177 1.00 92.62 525 ALA A N 1
ATOM 4160 C CA . ALA A 1 525 ? 28.320 -1.079 -9.453 1.00 92.62 525 ALA A CA 1
ATOM 4161 C C . ALA A 1 525 ? 28.317 -0.741 -10.949 1.00 92.62 525 ALA A C 1
ATOM 4163 O O . ALA A 1 525 ? 28.055 0.407 -11.312 1.00 92.62 525 ALA A O 1
ATOM 4164 N N . LYS A 1 526 ? 28.620 -1.720 -11.809 1.00 90.12 526 LYS A N 1
ATOM 4165 C CA . LYS A 1 526 ? 28.690 -1.553 -13.265 1.00 90.12 526 LYS A CA 1
ATOM 4166 C C . LYS A 1 526 ? 27.394 -1.873 -13.994 1.00 90.12 526 LYS A C 1
ATOM 4168 O O . LYS A 1 526 ? 27.168 -1.303 -15.055 1.00 90.12 526 LYS A O 1
ATOM 4173 N N . THR A 1 527 ? 26.569 -2.756 -13.442 1.00 90.56 527 THR A N 1
ATOM 4174 C CA . THR A 1 527 ? 25.388 -3.287 -14.141 1.00 90.56 527 THR A CA 1
ATOM 4175 C C . THR A 1 527 ? 24.078 -2.856 -13.489 1.00 90.56 527 THR A C 1
ATOM 4177 O O . THR A 1 527 ? 23.210 -2.310 -14.157 1.00 90.56 527 THR A O 1
ATOM 4180 N N . VAL A 1 528 ? 23.953 -3.021 -12.172 1.00 91.12 528 VAL A N 1
ATOM 4181 C CA . VAL A 1 528 ? 22.694 -2.833 -11.434 1.00 91.12 528 VAL A CA 1
ATOM 4182 C C . VAL A 1 528 ? 22.510 -1.381 -10.992 1.00 91.12 528 VAL A C 1
ATOM 4184 O O . VAL A 1 528 ? 21.433 -0.799 -11.103 1.00 91.12 528 VAL A O 1
ATOM 4187 N N . ALA A 1 529 ? 23.568 -0.777 -10.454 1.00 87.19 529 ALA A N 1
ATOM 4188 C CA . ALA A 1 529 ? 23.470 0.508 -9.772 1.00 87.19 529 ALA A CA 1
ATOM 4189 C C . ALA A 1 529 ? 23.284 1.740 -10.689 1.00 87.19 529 ALA A C 1
ATOM 4191 O O . ALA A 1 529 ? 22.598 2.673 -10.260 1.00 87.19 529 ALA A O 1
ATOM 4192 N N . PRO A 1 530 ? 23.882 1.809 -11.899 1.00 87.25 530 PRO A N 1
ATOM 4193 C CA . PRO A 1 530 ? 23.683 2.934 -12.820 1.00 87.25 530 PRO A CA 1
ATOM 4194 C C . PRO A 1 530 ? 22.297 2.942 -13.471 1.00 87.25 530 PRO A C 1
ATOM 4196 O O . PRO A 1 530 ? 21.758 4.002 -13.762 1.00 87.25 530 PRO A O 1
ATOM 4199 N N . PHE A 1 531 ? 21.710 1.764 -13.666 1.00 88.06 531 PHE A N 1
ATOM 4200 C CA . PHE A 1 531 ? 20.464 1.570 -14.401 1.00 88.06 531 PHE A CA 1
ATOM 4201 C C . PHE A 1 531 ? 19.255 2.305 -13.793 1.00 88.06 531 PHE A C 1
ATOM 4203 O O . PHE A 1 531 ? 18.387 2.827 -14.494 1.00 88.06 531 PHE A O 1
ATOM 4210 N N . ALA A 1 532 ? 19.229 2.395 -12.466 1.00 86.50 532 ALA A N 1
ATOM 4211 C CA . ALA A 1 532 ? 18.181 3.064 -11.707 1.00 86.50 532 ALA A CA 1
ATOM 4212 C C . ALA A 1 532 ? 18.384 4.587 -11.563 1.00 86.50 532 ALA A C 1
ATOM 4214 O O . ALA A 1 532 ? 17.595 5.245 -10.886 1.00 86.50 532 ALA A O 1
ATOM 4215 N N . VAL A 1 533 ? 19.432 5.169 -12.156 1.00 88.81 533 VAL A N 1
ATOM 4216 C CA . VAL A 1 533 ? 19.615 6.626 -12.134 1.00 88.81 533 VAL A CA 1
ATOM 4217 C C . VAL A 1 533 ? 18.458 7.292 -12.911 1.00 88.81 533 VAL A C 1
ATOM 4219 O O . VAL A 1 533 ? 18.048 6.782 -13.953 1.00 88.81 533 VAL A O 1
ATOM 4222 N N . PRO A 1 534 ? 17.865 8.387 -12.403 1.00 89.88 534 PRO A N 1
ATOM 4223 C CA . PRO A 1 534 ? 16.781 9.089 -13.091 1.00 89.88 534 PRO A CA 1
ATOM 4224 C C . PRO A 1 534 ? 17.193 9.659 -14.451 1.00 89.88 534 PRO A C 1
ATOM 4226 O O . PRO A 1 534 ? 18.288 10.197 -14.602 1.00 89.88 534 PRO A O 1
ATOM 4229 N N . LEU A 1 535 ? 16.267 9.623 -15.414 1.00 89.00 535 LEU A N 1
ATOM 4230 C CA . LEU A 1 535 ? 16.478 10.160 -16.766 1.00 89.00 535 LEU A CA 1
ATOM 4231 C C . LEU A 1 535 ? 16.632 11.690 -16.788 1.00 89.00 535 LEU A C 1
ATOM 4233 O O . LEU A 1 535 ? 17.269 12.245 -17.679 1.00 89.00 535 LEU A O 1
ATOM 4237 N N . LYS A 1 536 ? 16.027 12.381 -15.815 1.00 87.19 536 LYS A N 1
ATOM 4238 C CA . LYS A 1 536 ? 15.994 13.845 -15.708 1.00 87.19 536 LYS A CA 1
ATOM 4239 C C . LYS A 1 536 ? 16.599 14.292 -14.380 1.00 87.19 536 LYS A C 1
ATOM 4241 O O . LYS A 1 536 ? 16.359 13.684 -13.338 1.00 87.19 536 LYS A O 1
ATOM 4246 N N . GLN A 1 537 ? 17.354 15.387 -14.408 1.00 81.50 537 GLN A N 1
ATOM 4247 C CA . GLN A 1 537 ? 17.927 15.982 -13.201 1.00 81.50 537 GLN A CA 1
ATOM 4248 C C . GLN A 1 537 ? 16.818 16.493 -12.265 1.00 81.50 537 GLN A C 1
ATOM 4250 O O . GLN A 1 537 ? 15.831 17.066 -12.720 1.00 81.50 537 GLN A O 1
ATOM 4255 N N . GLY A 1 538 ? 16.985 16.294 -10.954 1.00 79.88 538 GLY A N 1
ATOM 4256 C CA . GLY A 1 538 ? 16.022 16.731 -9.931 1.00 79.88 538 GLY A CA 1
ATOM 4257 C C . GLY A 1 538 ? 14.830 15.790 -9.714 1.00 79.88 538 GLY A C 1
ATOM 4258 O O . GLY A 1 538 ? 13.994 16.062 -8.858 1.00 79.88 538 GLY A O 1
ATOM 4259 N N . VAL A 1 539 ? 14.757 14.684 -10.457 1.00 85.31 539 VAL A N 1
ATOM 4260 C CA . VAL A 1 539 ? 13.790 13.597 -10.249 1.00 85.31 539 VAL A CA 1
ATOM 4261 C C . VAL A 1 539 ? 14.383 12.581 -9.272 1.00 85.31 539 VAL A C 1
ATOM 4263 O O . VAL A 1 539 ? 15.579 12.305 -9.333 1.00 85.31 539 VAL A O 1
ATOM 4266 N N . GLN A 1 540 ? 13.574 12.018 -8.372 1.00 84.06 540 GLN A N 1
ATOM 4267 C CA . GLN A 1 540 ? 14.059 11.071 -7.361 1.00 84.06 540 GLN A CA 1
ATOM 4268 C C . GLN A 1 540 ? 13.960 9.626 -7.867 1.00 84.06 540 GLN A C 1
ATOM 4270 O O . GLN A 1 540 ? 12.873 9.148 -8.189 1.00 84.06 540 GLN A O 1
ATOM 4275 N N . GLY A 1 541 ? 15.096 8.925 -7.924 1.00 85.06 541 GLY A N 1
ATOM 4276 C CA . GLY A 1 541 ? 15.168 7.522 -8.346 1.00 85.06 541 GLY A CA 1
ATOM 4277 C C . GLY A 1 541 ? 14.833 6.521 -7.233 1.00 85.06 541 GLY A C 1
ATOM 4278 O O . GLY A 1 541 ? 14.675 6.908 -6.073 1.00 85.06 541 GLY A O 1
ATOM 4279 N N . PRO A 1 542 ? 14.769 5.215 -7.552 1.00 87.88 542 PRO A N 1
ATOM 4280 C CA . PRO A 1 542 ? 14.400 4.153 -6.624 1.00 87.88 542 PRO A CA 1
ATOM 4281 C C . PRO A 1 542 ? 15.604 3.740 -5.767 1.00 87.88 542 PRO A C 1
ATOM 4283 O O . PRO A 1 542 ? 16.189 2.672 -5.943 1.00 87.88 542 PRO A O 1
ATOM 4286 N N . SER A 1 543 ? 16.020 4.619 -4.859 1.00 85.31 543 SER A N 1
ATOM 4287 C CA . SER A 1 543 ? 17.116 4.338 -3.930 1.00 85.31 543 SER A CA 1
ATOM 4288 C C . SER A 1 543 ? 16.616 3.608 -2.674 1.00 85.31 543 SER A C 1
ATOM 4290 O O . SER A 1 543 ? 15.414 3.423 -2.485 1.00 85.31 543 SER A O 1
ATOM 4292 N N . GLY A 1 544 ? 17.525 3.224 -1.770 1.00 83.12 544 GLY A N 1
ATOM 4293 C CA . GLY A 1 544 ? 17.140 2.631 -0.484 1.00 83.12 544 GLY A CA 1
ATOM 4294 C C . GLY A 1 544 ? 16.177 3.515 0.322 1.00 83.12 544 GLY A C 1
ATOM 4295 O O . GLY A 1 544 ? 15.246 2.998 0.935 1.00 83.12 544 GLY A O 1
ATOM 4296 N N . THR A 1 545 ? 16.315 4.847 0.250 1.00 85.31 545 THR A N 1
ATOM 4297 C CA . THR A 1 545 ? 15.406 5.790 0.933 1.00 85.31 545 THR A CA 1
ATOM 4298 C C . THR A 1 545 ? 13.990 5.791 0.360 1.00 85.31 545 THR A C 1
ATOM 4300 O O . THR A 1 545 ? 13.065 6.250 1.026 1.00 85.31 545 THR A O 1
ATOM 4303 N N . SER A 1 546 ? 13.791 5.249 -0.845 1.00 91.00 546 SER A N 1
ATOM 4304 C CA . SER A 1 546 ? 12.472 5.091 -1.457 1.00 91.00 546 SER A CA 1
ATOM 4305 C C . SER A 1 546 ? 11.654 3.975 -0.810 1.00 91.00 546 SER A C 1
ATOM 4307 O O . SER A 1 546 ? 10.433 3.976 -0.968 1.00 91.00 546 SER A O 1
ATOM 4309 N N . SER A 1 547 ? 12.276 3.070 -0.044 1.00 94.19 547 SER A N 1
ATOM 4310 C CA . SER A 1 547 ? 11.547 2.053 0.716 1.00 94.19 547 SER A CA 1
ATOM 4311 C C . SER A 1 547 ? 10.588 2.704 1.725 1.00 94.19 547 SER A C 1
ATOM 4313 O O . SER A 1 547 ? 11.016 3.540 2.531 1.00 94.19 547 SER A O 1
ATOM 4315 N N . PRO A 1 548 ? 9.297 2.318 1.742 1.00 95.44 548 PRO A N 1
ATOM 4316 C CA . PRO A 1 548 ? 8.323 2.885 2.674 1.00 95.44 548 PRO A CA 1
ATOM 4317 C C . PRO A 1 548 ? 8.617 2.518 4.136 1.00 95.44 548 PRO A C 1
ATOM 4319 O O . PRO A 1 548 ? 8.153 3.208 5.043 1.00 95.44 548 PRO A O 1
ATOM 4322 N N . LEU A 1 549 ? 9.417 1.472 4.378 1.00 96.44 549 LEU A N 1
ATOM 4323 C CA . LEU A 1 549 ? 9.739 0.988 5.719 1.00 96.44 549 LEU A CA 1
ATOM 4324 C C . LEU A 1 549 ? 10.531 2.013 6.543 1.00 96.44 549 LEU A C 1
ATOM 4326 O O . LEU A 1 549 ? 10.216 2.218 7.712 1.00 96.44 549 LEU A O 1
ATOM 4330 N N . PHE A 1 550 ? 11.509 2.698 5.941 1.00 95.12 550 PHE A N 1
ATOM 4331 C CA . PHE A 1 550 ? 12.273 3.737 6.644 1.00 95.12 550 PHE A CA 1
ATOM 4332 C C . PHE A 1 550 ? 11.380 4.914 7.035 1.00 95.12 550 PHE A C 1
ATOM 4334 O O . PHE A 1 550 ? 11.414 5.370 8.172 1.00 95.12 550 PHE A O 1
ATOM 4341 N N . ASN A 1 551 ? 10.518 5.360 6.118 1.00 95.12 551 ASN A N 1
ATOM 4342 C CA . ASN A 1 551 ? 9.555 6.418 6.408 1.00 95.12 551 ASN A CA 1
ATOM 4343 C C . ASN A 1 551 ? 8.570 6.018 7.515 1.00 95.12 551 ASN A C 1
ATOM 4345 O O . ASN A 1 551 ? 8.258 6.844 8.369 1.00 95.12 551 ASN A O 1
ATOM 4349 N N . LEU A 1 552 ? 8.105 4.768 7.522 1.00 97.31 552 LEU A N 1
ATOM 4350 C CA . LEU A 1 552 ? 7.214 4.247 8.556 1.00 97.31 552 LEU A CA 1
ATOM 4351 C C . LEU A 1 552 ? 7.877 4.250 9.935 1.00 97.31 552 LEU A C 1
ATOM 4353 O O . LEU A 1 552 ? 7.303 4.782 10.884 1.00 97.31 552 LEU A O 1
ATOM 4357 N N . LEU A 1 553 ? 9.079 3.685 10.041 1.00 97.50 553 LEU A N 1
ATOM 4358 C CA . LEU A 1 553 ? 9.798 3.580 11.310 1.00 97.50 553 LEU A CA 1
ATOM 4359 C C . LEU A 1 553 ? 10.256 4.954 11.815 1.00 97.50 553 LEU A C 1
ATOM 4361 O O . LEU A 1 553 ? 10.130 5.229 13.006 1.00 97.50 553 LEU A O 1
ATOM 4365 N N . ASP A 1 554 ? 10.683 5.854 10.923 1.00 95.50 554 ASP A N 1
ATOM 4366 C CA . ASP A 1 554 ? 10.990 7.245 11.272 1.00 95.50 554 ASP A CA 1
ATOM 4367 C C . ASP A 1 554 ? 9.774 7.962 11.864 1.00 95.50 554 ASP A C 1
ATOM 4369 O O . ASP A 1 554 ? 9.904 8.673 12.859 1.00 95.50 554 ASP A O 1
ATOM 4373 N N . VAL A 1 555 ? 8.586 7.782 11.279 1.00 95.69 555 VAL A N 1
ATOM 4374 C CA . VAL A 1 555 ? 7.359 8.387 11.811 1.00 95.69 555 VAL A CA 1
ATOM 4375 C C . VAL A 1 555 ? 6.965 7.744 13.142 1.00 95.69 555 VAL A C 1
ATOM 4377 O O . VAL A 1 555 ? 6.680 8.467 14.094 1.00 95.69 555 VAL A O 1
ATOM 4380 N N . TYR A 1 556 ? 6.994 6.413 13.239 1.00 97.38 556 TYR A N 1
ATOM 4381 C CA . TYR A 1 556 ? 6.595 5.677 14.443 1.00 97.38 556 TYR A CA 1
ATOM 4382 C C . TYR A 1 556 ? 7.480 5.981 15.658 1.00 97.38 556 TYR A C 1
ATOM 4384 O O . TYR A 1 556 ? 6.974 6.218 16.755 1.00 97.38 556 TYR A O 1
ATOM 4392 N N . PHE A 1 557 ? 8.801 6.033 15.462 1.00 96.50 557 PHE A N 1
ATOM 4393 C CA . PHE A 1 557 ? 9.757 6.386 16.514 1.00 96.50 557 PHE A CA 1
ATOM 4394 C C . PHE A 1 557 ? 9.942 7.900 16.694 1.00 96.50 557 PHE A C 1
ATOM 4396 O O . PHE A 1 557 ? 10.703 8.326 17.562 1.00 96.50 557 PHE A O 1
ATOM 4403 N N . GLY A 1 558 ? 9.235 8.727 15.918 1.00 93.00 558 GLY A N 1
ATOM 4404 C CA . GLY A 1 558 ? 9.170 10.171 16.134 1.00 93.00 558 GLY A CA 1
ATOM 4405 C C . GLY A 1 558 ? 10.411 10.948 15.685 1.00 93.00 558 GLY A C 1
ATOM 4406 O O . GLY A 1 558 ? 10.792 11.924 16.332 1.00 93.00 558 GLY A O 1
ATOM 4407 N N . ARG A 1 559 ? 11.053 10.567 14.572 1.00 92.50 559 ARG A N 1
ATOM 4408 C CA . ARG A 1 559 ? 12.130 11.364 13.963 1.00 92.50 559 ARG A CA 1
ATOM 4409 C C . ARG A 1 559 ? 11.604 12.749 13.580 1.00 92.50 559 ARG A C 1
ATOM 4411 O O . ARG A 1 559 ? 10.730 12.890 12.727 1.00 92.50 559 ARG A O 1
ATOM 4418 N N . VAL A 1 560 ? 12.208 13.793 14.146 1.00 86.50 560 VAL A N 1
ATOM 4419 C CA . VAL A 1 560 ? 11.837 15.193 13.859 1.00 86.50 560 VAL A CA 1
ATOM 4420 C C . VAL A 1 560 ? 12.831 15.917 12.945 1.00 86.50 560 VAL A C 1
ATOM 4422 O O . VAL A 1 560 ? 12.433 16.783 12.165 1.00 86.50 560 VAL A O 1
ATOM 4425 N N . LYS A 1 561 ? 14.116 15.539 12.963 1.00 88.94 561 LYS A N 1
ATOM 4426 C CA . LYS A 1 561 ? 15.175 16.212 12.189 1.00 88.94 561 LYS A CA 1
ATOM 4427 C C . LYS A 1 561 ? 15.380 15.578 10.811 1.00 88.94 561 LYS A C 1
ATOM 4429 O O . LYS A 1 561 ? 15.607 14.373 10.702 1.00 88.94 561 LYS A O 1
ATOM 4434 N N . HIS A 1 562 ? 15.346 16.421 9.780 1.00 91.44 562 HIS A N 1
ATOM 4435 C CA . HIS A 1 562 ? 15.449 16.051 8.360 1.00 91.44 562 HIS A CA 1
ATOM 4436 C C . HIS A 1 562 ? 16.338 17.043 7.584 1.00 91.44 562 HIS A C 1
ATOM 4438 O O . HIS A 1 562 ? 16.057 17.380 6.441 1.00 91.44 562 HIS A O 1
ATOM 4444 N N . GLU A 1 563 ? 17.354 17.608 8.237 1.00 91.19 563 GLU A N 1
ATOM 4445 C CA . GLU A 1 563 ? 18.142 18.731 7.699 1.00 91.19 563 GLU A CA 1
ATOM 4446 C C . GLU A 1 563 ? 19.203 18.300 6.678 1.00 91.19 563 GLU A C 1
ATOM 4448 O O . GLU A 1 563 ? 19.536 19.085 5.782 1.00 91.19 563 GLU A O 1
ATOM 4453 N N . SER A 1 564 ? 19.697 17.060 6.797 1.00 89.94 564 SER A N 1
ATOM 4454 C CA . SER A 1 564 ? 20.626 16.455 5.839 1.00 89.94 564 SER A CA 1
ATOM 4455 C C . SER A 1 564 ? 19.988 16.320 4.457 1.00 89.94 564 SER A C 1
ATOM 4457 O O . SER A 1 564 ? 18.764 16.394 4.310 1.00 89.94 564 SER A O 1
ATOM 4459 N N . PHE A 1 565 ? 20.810 16.129 3.429 1.00 87.62 565 PHE A N 1
ATOM 4460 C CA . PHE A 1 565 ? 20.318 15.922 2.075 1.00 87.62 565 PHE A CA 1
ATOM 4461 C C . PHE A 1 565 ? 19.427 14.668 2.016 1.00 87.62 565 PHE A C 1
ATOM 4463 O O . PHE A 1 565 ? 18.259 14.784 1.650 1.00 87.62 565 PHE A O 1
ATOM 4470 N N . LEU A 1 566 ? 19.880 13.519 2.532 1.00 86.81 566 LEU A N 1
ATOM 4471 C CA . LEU A 1 566 ? 19.073 12.296 2.638 1.00 86.81 566 LEU A CA 1
ATOM 4472 C C . LEU A 1 566 ? 17.813 12.486 3.493 1.00 86.81 566 LEU A C 1
ATOM 4474 O O . LEU A 1 566 ? 16.766 11.919 3.182 1.00 86.81 566 LEU A O 1
ATOM 4478 N N . GLY A 1 567 ? 17.889 13.304 4.548 1.00 89.81 567 GLY A N 1
ATOM 4479 C CA . GLY A 1 567 ? 16.743 13.652 5.387 1.00 89.81 567 GLY A CA 1
ATOM 4480 C C . GLY A 1 567 ? 15.662 14.430 4.629 1.00 89.81 567 GLY A C 1
ATOM 4481 O O . GLY A 1 567 ? 14.469 14.173 4.809 1.00 89.81 567 GLY A O 1
ATOM 4482 N N . LYS A 1 568 ? 16.056 15.353 3.746 1.00 90.50 568 LYS A N 1
ATOM 4483 C CA . LYS A 1 568 ? 15.124 16.071 2.862 1.00 90.50 568 LYS A CA 1
ATOM 4484 C C . LYS A 1 568 ? 14.553 15.139 1.800 1.00 90.50 568 LYS A C 1
ATOM 4486 O O . LYS A 1 568 ? 13.338 15.130 1.603 1.00 90.50 568 LYS A O 1
ATOM 4491 N N . GLU A 1 569 ? 15.407 14.320 1.190 1.00 87.12 569 GLU A N 1
ATOM 4492 C CA . GLU A 1 569 ? 15.030 13.379 0.135 1.00 87.12 569 GLU A CA 1
ATOM 4493 C C . GLU A 1 569 ? 13.982 12.370 0.618 1.00 87.12 569 GLU A C 1
ATOM 4495 O O . GLU A 1 569 ? 12.922 12.239 0.002 1.00 87.12 569 GLU A O 1
ATOM 4500 N N . ILE A 1 570 ? 14.220 11.711 1.760 1.00 89.06 570 ILE A N 1
ATOM 4501 C CA . ILE A 1 570 ? 13.301 10.703 2.310 1.00 89.06 570 ILE A CA 1
ATOM 4502 C C . ILE A 1 570 ? 11.931 11.294 2.660 1.00 89.06 570 ILE A C 1
ATOM 4504 O O . ILE A 1 570 ? 10.899 10.647 2.467 1.00 89.06 570 ILE A O 1
ATOM 4508 N N . LYS A 1 571 ? 11.902 12.554 3.114 1.00 89.38 571 LYS A N 1
ATOM 4509 C CA . LYS A 1 571 ? 10.663 13.278 3.401 1.00 89.38 571 LYS A CA 1
ATOM 4510 C C . LYS A 1 571 ? 9.922 13.668 2.119 1.00 89.38 571 LYS A C 1
ATOM 4512 O O . LYS A 1 571 ? 8.699 13.538 2.078 1.00 89.38 571 LYS A O 1
ATOM 4517 N N . ALA A 1 572 ? 10.635 14.123 1.088 1.00 88.25 572 ALA A N 1
ATOM 4518 C CA . ALA A 1 572 ? 10.060 14.488 -0.208 1.00 88.25 572 ALA A CA 1
ATOM 4519 C C . ALA A 1 572 ? 9.440 13.280 -0.932 1.00 88.25 572 ALA A C 1
ATOM 4521 O O . ALA A 1 572 ? 8.336 13.394 -1.477 1.00 88.25 572 ALA A O 1
ATOM 4522 N N . LEU A 1 573 ? 10.077 12.108 -0.824 1.00 88.50 573 LEU A N 1
ATOM 4523 C CA . LEU A 1 573 ? 9.620 10.852 -1.429 1.00 88.50 573 LEU A CA 1
ATOM 4524 C C . LEU A 1 573 ? 8.195 10.462 -1.011 1.00 88.50 573 LEU A C 1
ATOM 4526 O O . LEU A 1 573 ? 7.462 9.877 -1.808 1.00 88.50 573 LEU A O 1
ATOM 4530 N N . ARG A 1 574 ? 7.759 10.849 0.198 1.00 89.88 574 ARG A N 1
ATOM 4531 C CA . ARG A 1 574 ? 6.398 10.572 0.691 1.00 89.88 574 ARG A CA 1
ATOM 4532 C C . ARG A 1 574 ? 5.320 11.101 -0.245 1.00 89.88 574 ARG A C 1
ATOM 4534 O O . ARG A 1 574 ? 4.286 10.466 -0.390 1.00 89.88 574 ARG A O 1
ATOM 4541 N N . SER A 1 575 ? 5.547 12.245 -0.890 1.00 87.38 575 SER A N 1
ATOM 4542 C CA . SER A 1 575 ? 4.551 12.840 -1.788 1.00 87.38 575 SER A CA 1
ATOM 4543 C C . SER A 1 575 ? 4.255 11.966 -3.012 1.00 87.38 575 SER A C 1
ATOM 4545 O O . SER A 1 575 ? 3.109 11.943 -3.467 1.00 87.38 575 SER A O 1
ATOM 4547 N N . GLY A 1 576 ? 5.257 11.212 -3.481 1.00 85.62 576 GLY A N 1
ATOM 4548 C CA . GLY A 1 576 ? 5.177 10.309 -4.628 1.00 85.62 576 GLY A CA 1
ATOM 4549 C C . GLY A 1 576 ? 4.727 8.884 -4.299 1.00 85.62 576 GLY A C 1
ATOM 4550 O O . GLY A 1 576 ? 4.599 8.072 -5.215 1.00 85.62 576 GLY A O 1
ATOM 4551 N N . TYR A 1 577 ? 4.488 8.552 -3.026 1.00 93.62 577 TYR A N 1
ATOM 4552 C CA . TYR A 1 577 ? 3.948 7.244 -2.665 1.00 93.62 577 TYR A CA 1
ATOM 4553 C C . TYR A 1 577 ? 2.485 7.071 -3.102 1.00 93.62 577 TYR A C 1
ATOM 4555 O O . TYR A 1 577 ? 1.742 8.056 -3.192 1.00 93.62 577 TYR A O 1
ATOM 4563 N N . PRO A 1 578 ? 2.037 5.817 -3.318 1.00 92.94 578 PRO A N 1
ATOM 4564 C CA . PRO A 1 578 ? 0.629 5.515 -3.529 1.00 92.94 578 PRO A CA 1
ATOM 4565 C C . PRO A 1 578 ? -0.254 6.044 -2.395 1.00 92.94 578 PRO A C 1
ATOM 4567 O O . PRO A 1 578 ? 0.194 6.232 -1.261 1.00 92.94 578 PRO A O 1
ATOM 4570 N N . HIS A 1 579 ? -1.531 6.260 -2.703 1.00 87.00 579 HIS A N 1
ATOM 4571 C CA . HIS A 1 579 ? -2.506 6.853 -1.792 1.00 87.00 579 HIS A CA 1
ATOM 4572 C C . HIS A 1 579 ? -2.500 6.221 -0.391 1.00 87.00 579 HIS A C 1
ATOM 4574 O O . HIS A 1 579 ? -2.269 6.944 0.579 1.00 87.00 579 HIS A O 1
ATOM 4580 N N . PHE A 1 580 ? -2.650 4.897 -0.291 1.00 91.50 580 PHE A N 1
ATOM 4581 C CA . PHE A 1 580 ? -2.743 4.216 1.004 1.00 91.50 580 PHE A CA 1
ATOM 4582 C C . PHE A 1 580 ? -1.439 4.240 1.803 1.00 91.50 580 PHE A C 1
ATOM 4584 O O . PHE A 1 580 ? -1.469 4.263 3.029 1.00 91.50 580 PHE A O 1
ATOM 4591 N N . TRP A 1 581 ? -0.282 4.297 1.141 1.00 96.44 581 TRP A N 1
ATOM 4592 C CA . TRP A 1 581 ? 0.999 4.429 1.842 1.00 96.44 581 TRP A CA 1
ATOM 4593 C C . TRP A 1 581 ? 1.117 5.797 2.513 1.00 96.44 581 TRP A C 1
ATOM 4595 O O . TRP A 1 581 ? 1.542 5.885 3.662 1.00 96.44 581 TRP A O 1
ATOM 4605 N N . ARG A 1 582 ? 0.711 6.865 1.816 1.00 94.88 582 ARG A N 1
ATOM 4606 C CA . ARG A 1 582 ? 0.718 8.229 2.366 1.00 94.88 582 ARG A CA 1
ATOM 4607 C C . ARG A 1 582 ? -0.237 8.354 3.541 1.00 94.88 582 ARG A C 1
ATOM 4609 O O . ARG A 1 582 ? 0.168 8.821 4.600 1.00 94.88 582 ARG A O 1
ATOM 4616 N N . GLU A 1 583 ? -1.464 7.878 3.362 1.00 90.56 583 GLU A N 1
ATOM 4617 C CA . GLU A 1 583 ? -2.490 7.922 4.401 1.00 90.56 583 GLU A CA 1
ATOM 4618 C C . GLU A 1 583 ? -2.064 7.134 5.645 1.00 90.56 583 GLU A C 1
ATOM 4620 O O . GLU A 1 583 ? -2.228 7.610 6.764 1.00 90.56 583 GLU A O 1
ATOM 4625 N N . PHE A 1 584 ? -1.422 5.974 5.466 1.00 96.38 584 PHE A N 1
ATOM 4626 C CA . PHE A 1 584 ? -0.928 5.177 6.585 1.00 96.38 584 PHE A CA 1
ATOM 4627 C C . PHE A 1 584 ? 0.202 5.883 7.339 1.00 96.38 584 PHE A C 1
ATOM 4629 O O . PHE A 1 584 ? 0.164 5.958 8.563 1.00 96.38 584 PHE A O 1
ATOM 4636 N N . LEU A 1 585 ? 1.177 6.471 6.638 1.00 96.44 585 LEU A N 1
ATOM 4637 C CA . LEU A 1 585 ? 2.242 7.254 7.279 1.00 96.44 585 LEU A CA 1
ATOM 4638 C C . LEU A 1 585 ? 1.683 8.467 8.037 1.00 96.44 585 LEU A C 1
ATOM 4640 O O . LEU A 1 585 ? 2.131 8.772 9.142 1.00 96.44 585 LEU A O 1
ATOM 4644 N N . GLU A 1 586 ? 0.692 9.154 7.470 1.00 93.94 586 GLU A N 1
ATOM 4645 C CA . GLU A 1 586 ? 0.001 10.257 8.142 1.00 93.94 586 GLU A CA 1
ATOM 4646 C C . GLU A 1 586 ? -0.793 9.788 9.365 1.00 93.94 586 GLU A C 1
ATOM 4648 O O . GLU A 1 586 ? -0.825 10.497 10.372 1.00 93.94 586 GLU A O 1
ATOM 4653 N N . ALA A 1 587 ? -1.405 8.604 9.296 1.00 92.12 587 ALA A N 1
ATOM 4654 C CA . ALA A 1 587 ? -2.107 7.963 10.400 1.00 92.12 587 ALA A CA 1
ATOM 4655 C C . ALA A 1 587 ? -1.171 7.612 11.555 1.00 92.12 587 ALA A C 1
ATOM 4657 O O . ALA A 1 587 ? -1.423 7.986 12.703 1.00 92.12 587 ALA A O 1
ATOM 4658 N N . VAL A 1 588 ? -0.032 6.999 11.233 1.00 96.62 588 VAL A N 1
ATOM 4659 C CA . VAL A 1 588 ? 0.988 6.646 12.220 1.00 96.62 588 VAL A CA 1
ATOM 4660 C C . VAL A 1 588 ? 1.542 7.899 12.909 1.00 96.62 588 VAL A C 1
ATOM 4662 O O . VAL A 1 588 ? 1.746 7.892 14.118 1.00 96.62 588 VAL A O 1
ATOM 4665 N N . GLY A 1 589 ? 1.700 9.016 12.199 1.00 94.06 589 GLY A N 1
ATOM 4666 C CA . GLY A 1 589 ? 2.225 10.257 12.780 1.00 94.06 589 GLY A CA 1
ATOM 4667 C C . GLY A 1 589 ? 1.329 10.952 13.815 1.00 94.06 589 GLY A C 1
ATOM 4668 O O . GLY A 1 589 ? 1.747 11.956 14.388 1.00 94.06 589 GLY A O 1
ATOM 4669 N N . GLN A 1 590 ? 0.104 10.473 14.052 1.00 90.75 590 GLN A N 1
ATOM 4670 C CA . GLN A 1 590 ? -0.847 11.114 14.972 1.00 90.75 590 GLN A CA 1
ATOM 4671 C C . GLN A 1 590 ? -0.689 10.694 16.430 1.00 90.75 590 GLN A C 1
ATOM 4673 O O . GLN A 1 590 ? -1.120 11.421 17.323 1.00 90.75 590 GLN A O 1
ATOM 4678 N N . VAL A 1 591 ? -0.106 9.522 16.679 1.00 92.69 591 VAL A N 1
ATOM 4679 C CA . VAL A 1 591 ? 0.039 8.964 18.024 1.00 92.69 591 VAL A CA 1
ATOM 4680 C C . VAL A 1 591 ? 1.521 8.865 18.344 1.00 92.69 591 VAL A C 1
ATOM 4682 O O . VAL A 1 591 ? 2.260 8.132 17.691 1.00 92.69 591 VAL A O 1
ATOM 4685 N N . SER A 1 592 ? 1.959 9.603 19.365 1.00 95.31 592 SER A N 1
ATOM 4686 C CA . SER A 1 592 ? 3.349 9.562 19.822 1.00 95.31 592 SER A CA 1
ATOM 4687 C C . SER A 1 592 ? 3.540 8.458 20.855 1.00 95.31 592 SER A C 1
ATOM 4689 O O . SER A 1 592 ? 3.237 8.633 22.037 1.00 95.31 592 SER A O 1
ATOM 4691 N N . LEU A 1 593 ? 4.081 7.324 20.406 1.00 95.31 593 LEU A N 1
ATOM 4692 C CA . LEU A 1 593 ? 4.443 6.227 21.297 1.00 95.31 593 LEU A CA 1
ATOM 4693 C C . LEU A 1 593 ? 5.530 6.644 22.294 1.00 95.31 593 LEU A C 1
ATOM 4695 O O . LEU A 1 593 ? 5.417 6.343 23.477 1.00 95.31 593 LEU A O 1
ATOM 4699 N N . ALA A 1 594 ? 6.551 7.375 21.836 1.00 95.06 594 ALA A N 1
ATOM 4700 C CA . ALA A 1 594 ? 7.640 7.840 22.694 1.00 95.06 594 ALA A CA 1
ATOM 4701 C C . ALA A 1 594 ? 7.112 8.661 23.882 1.00 95.06 594 ALA A C 1
ATOM 4703 O O . ALA A 1 594 ? 7.506 8.422 25.023 1.00 95.06 594 ALA A O 1
ATOM 4704 N N . LYS A 1 595 ? 6.154 9.563 23.621 1.00 95.88 595 LYS A N 1
ATOM 4705 C CA . LYS A 1 595 ? 5.497 10.352 24.666 1.00 95.88 595 LYS A CA 1
ATOM 4706 C C . LYS A 1 595 ? 4.704 9.474 25.634 1.00 95.88 595 LYS A C 1
ATOM 4708 O O . LYS A 1 595 ? 4.809 9.662 26.838 1.00 95.88 595 LYS A O 1
ATOM 4713 N N . PHE A 1 596 ? 3.937 8.508 25.126 1.00 97.25 596 PHE A N 1
ATOM 4714 C CA . PHE A 1 596 ? 3.188 7.582 25.978 1.00 97.25 596 PHE A CA 1
ATOM 4715 C C . PHE A 1 596 ? 4.108 6.773 26.904 1.00 97.25 596 PHE A C 1
ATOM 4717 O O . PHE A 1 596 ? 3.833 6.661 28.097 1.00 97.25 596 PHE A O 1
ATOM 4724 N N . VAL A 1 597 ? 5.218 6.245 26.377 1.00 96.94 597 VAL A N 1
ATOM 4725 C CA . VAL A 1 597 ? 6.208 5.490 27.159 1.00 96.94 597 VAL A CA 1
ATOM 4726 C C . VAL A 1 597 ? 6.816 6.370 28.254 1.00 96.94 597 VAL A C 1
ATOM 4728 O O . VAL A 1 597 ? 6.848 5.951 29.411 1.00 96.94 597 VAL A O 1
ATOM 4731 N N . GLU A 1 598 ? 7.225 7.598 27.923 1.00 95.75 598 GLU A N 1
ATOM 4732 C CA . GLU A 1 598 ? 7.754 8.571 28.888 1.00 95.75 598 GLU A CA 1
ATOM 4733 C C . GLU A 1 598 ? 6.735 8.905 29.993 1.00 95.75 598 GLU A C 1
ATOM 4735 O O . GLU A 1 598 ? 7.043 8.794 31.183 1.00 95.75 598 GLU A O 1
ATOM 4740 N N . ASP A 1 599 ? 5.498 9.234 29.607 1.00 96.94 599 ASP A N 1
ATOM 4741 C CA . ASP A 1 599 ? 4.417 9.598 30.529 1.00 96.94 599 ASP A CA 1
ATOM 4742 C C . ASP A 1 599 ? 4.011 8.412 31.433 1.00 96.94 599 ASP A C 1
ATOM 4744 O O . ASP A 1 599 ? 3.607 8.606 32.583 1.00 96.94 599 ASP A O 1
ATOM 4748 N N . SER A 1 600 ? 4.156 7.171 30.950 1.00 95.50 600 SER A N 1
ATOM 4749 C CA . SER A 1 600 ? 3.764 5.957 31.677 1.00 95.50 600 SER A CA 1
ATOM 4750 C C . SER A 1 600 ? 4.615 5.659 32.917 1.00 95.50 600 SER A C 1
ATOM 4752 O O . SER A 1 600 ? 4.135 4.936 33.801 1.00 95.50 600 SER A O 1
ATOM 4754 N N . LYS A 1 601 ? 5.864 6.163 32.949 1.00 94.19 601 LYS A N 1
ATOM 4755 C CA . LYS A 1 601 ? 6.919 5.876 33.945 1.00 94.19 601 LYS A CA 1
ATOM 4756 C C . LYS A 1 601 ? 7.119 4.385 34.248 1.00 94.19 601 LYS A C 1
ATOM 4758 O O . LYS A 1 601 ? 7.563 4.024 35.337 1.00 94.19 601 LYS A O 1
ATOM 4763 N N . ASP A 1 602 ? 6.779 3.521 33.298 1.00 96.88 602 ASP A N 1
ATOM 4764 C CA . ASP A 1 602 ? 6.878 2.077 33.449 1.00 96.88 602 ASP A CA 1
ATOM 4765 C C . ASP A 1 602 ? 8.277 1.592 33.017 1.00 96.88 602 ASP A C 1
ATOM 4767 O O . ASP A 1 602 ? 8.679 1.827 31.867 1.00 96.88 602 ASP A O 1
ATOM 4771 N N . PRO A 1 603 ? 9.064 0.968 33.916 1.00 95.56 603 PRO A N 1
ATOM 4772 C CA . PRO A 1 603 ? 10.440 0.581 33.617 1.00 95.56 603 PRO A CA 1
ATOM 4773 C C . PRO A 1 603 ? 10.533 -0.544 32.581 1.00 95.56 603 PRO A C 1
ATOM 4775 O O . PRO A 1 603 ? 11.482 -0.543 31.793 1.00 95.56 603 PRO A O 1
ATOM 4778 N N . THR A 1 604 ? 9.562 -1.461 32.552 1.00 95.50 604 THR A N 1
ATOM 4779 C CA . THR A 1 604 ? 9.521 -2.581 31.603 1.00 95.50 604 THR A CA 1
ATOM 4780 C C . THR A 1 604 ? 9.209 -2.060 30.210 1.00 95.50 604 THR A C 1
ATOM 4782 O O . THR A 1 604 ? 10.005 -2.250 29.288 1.00 95.50 604 THR A O 1
ATOM 4785 N N . LEU A 1 605 ? 8.130 -1.286 30.071 1.00 97.00 605 LEU A N 1
ATOM 4786 C CA . LEU A 1 605 ? 7.746 -0.687 28.793 1.00 97.00 605 LEU A CA 1
ATOM 4787 C C . LEU A 1 605 ? 8.852 0.228 28.239 1.00 97.00 605 LEU A C 1
ATOM 4789 O O . LEU A 1 605 ? 9.154 0.204 27.045 1.00 97.00 605 LEU A O 1
ATOM 4793 N N . SER A 1 606 ? 9.515 0.994 29.113 1.00 97.88 606 SER A N 1
ATOM 4794 C CA . SER A 1 606 ? 10.664 1.828 28.737 1.00 97.88 606 SER A CA 1
ATOM 4795 C C . SER A 1 606 ? 11.853 1.008 28.233 1.00 97.88 606 SER A C 1
ATOM 4797 O O . SER A 1 606 ? 12.552 1.442 27.316 1.00 97.88 606 SER A O 1
ATOM 4799 N N . ALA A 1 607 ? 12.123 -0.154 28.834 1.00 97.06 607 ALA A N 1
ATOM 4800 C CA . ALA A 1 607 ? 13.201 -1.036 28.399 1.00 97.06 607 ALA A CA 1
ATOM 4801 C C . ALA A 1 607 ? 12.909 -1.624 27.013 1.00 97.06 607 ALA A C 1
ATOM 4803 O O . ALA A 1 607 ? 13.736 -1.464 26.115 1.00 97.06 607 ALA A O 1
ATOM 4804 N N . VAL A 1 608 ? 11.711 -2.184 26.817 1.00 97.69 608 VAL A N 1
ATOM 4805 C CA . VAL A 1 608 ? 11.290 -2.780 25.539 1.00 97.69 608 VAL A CA 1
ATOM 4806 C C . VAL A 1 608 ? 11.262 -1.734 24.419 1.00 97.69 608 VAL A C 1
ATOM 4808 O O . VAL A 1 608 ? 11.751 -1.990 23.317 1.00 97.69 608 VAL A O 1
ATOM 4811 N N . PHE A 1 609 ? 10.780 -0.515 24.689 1.00 98.19 609 PHE A N 1
ATOM 4812 C CA . PHE A 1 609 ? 10.822 0.581 23.714 1.00 98.19 609 PHE A CA 1
ATOM 4813 C C . PHE A 1 609 ? 12.257 0.935 23.297 1.00 98.19 609 PHE A C 1
ATOM 4815 O O . PHE A 1 609 ? 12.535 1.056 22.104 1.00 98.19 609 PHE A O 1
ATOM 4822 N N . ARG A 1 610 ? 13.187 1.071 24.258 1.00 97.81 610 ARG A N 1
ATOM 4823 C CA . ARG A 1 610 ? 14.600 1.367 23.960 1.00 97.81 610 ARG A CA 1
ATOM 4824 C C . ARG A 1 610 ? 15.268 0.254 23.165 1.00 97.81 610 ARG A C 1
ATOM 4826 O O . ARG A 1 610 ? 16.038 0.557 22.261 1.00 97.81 610 ARG A O 1
ATOM 4833 N N . GLU A 1 611 ? 14.986 -1.002 23.491 1.00 97.88 611 GLU A N 1
ATOM 4834 C CA . GLU A 1 611 ? 15.531 -2.157 22.776 1.00 97.88 611 GLU A CA 1
ATOM 4835 C C . GLU A 1 611 ? 15.014 -2.214 21.334 1.00 97.88 611 GLU A C 1
ATOM 4837 O O . GLU A 1 611 ? 15.803 -2.314 20.395 1.00 97.88 611 GLU A O 1
ATOM 4842 N N . THR A 1 612 ? 13.709 -2.010 21.141 1.00 98.31 612 THR A N 1
ATOM 4843 C CA . THR A 1 612 ? 13.094 -1.936 19.806 1.00 98.31 612 THR A CA 1
ATOM 4844 C C . THR A 1 612 ? 13.663 -0.769 18.992 1.00 98.31 612 THR A C 1
ATOM 4846 O O . THR A 1 612 ? 14.026 -0.934 17.827 1.00 98.31 612 THR A O 1
ATOM 4849 N N . PHE A 1 613 ? 13.811 0.410 19.606 1.00 98.00 613 PHE A N 1
ATOM 4850 C CA . PHE A 1 613 ? 14.429 1.568 18.959 1.00 98.00 613 PHE A CA 1
ATOM 4851 C C . PHE A 1 613 ? 15.904 1.318 18.617 1.00 98.00 613 PHE A C 1
ATOM 4853 O O . PHE A 1 613 ? 16.345 1.672 17.526 1.00 98.00 613 PHE A O 1
ATOM 4860 N N . ALA A 1 614 ? 16.668 0.670 19.500 1.00 97.88 614 ALA A N 1
ATOM 4861 C CA . ALA A 1 614 ? 18.057 0.299 19.239 1.00 97.88 614 ALA A CA 1
ATOM 4862 C C . ALA A 1 614 ? 18.178 -0.732 18.104 1.00 97.88 614 ALA A C 1
ATOM 4864 O O . ALA A 1 614 ? 19.121 -0.653 17.317 1.00 97.88 614 ALA A O 1
ATOM 4865 N N . MET A 1 615 ? 17.214 -1.646 17.962 1.00 98.25 615 MET A N 1
ATOM 4866 C CA . MET A 1 615 ? 17.164 -2.569 16.826 1.00 98.25 615 MET A CA 1
ATOM 4867 C C . MET A 1 615 ? 16.856 -1.853 15.504 1.00 98.25 615 MET A C 1
ATOM 4869 O O . MET A 1 615 ? 17.304 -2.295 14.450 1.00 98.25 615 MET A O 1
ATOM 4873 N N . TYR A 1 616 ? 16.160 -0.713 15.531 1.00 97.81 616 TYR A N 1
ATOM 4874 C CA . TYR A 1 616 ? 15.982 0.132 14.348 1.00 97.81 616 TYR A CA 1
ATOM 4875 C C . TYR A 1 616 ? 17.201 1.030 14.070 1.00 97.81 616 TYR A C 1
ATOM 4877 O O . TYR A 1 616 ? 17.830 0.916 13.018 1.00 97.81 616 TYR A O 1
ATOM 4885 N N . ALA A 1 617 ? 17.542 1.917 15.004 1.00 95.75 617 ALA A N 1
ATOM 4886 C CA . ALA A 1 617 ? 18.458 3.041 14.793 1.00 95.75 617 ALA A CA 1
ATOM 4887 C C . ALA A 1 617 ? 19.835 2.880 15.462 1.00 95.75 617 ALA A C 1
ATOM 4889 O O . ALA A 1 617 ? 20.703 3.738 15.310 1.00 95.75 617 ALA A O 1
ATOM 4890 N N . GLY A 1 618 ? 20.055 1.806 16.221 1.00 95.50 618 GLY A N 1
ATOM 4891 C CA . GLY A 1 618 ? 21.334 1.544 16.875 1.00 95.50 618 GLY A CA 1
ATOM 4892 C C . GLY A 1 618 ? 22.432 1.095 15.899 1.00 95.50 618 GLY A C 1
ATOM 4893 O O . GLY A 1 618 ? 22.149 0.658 14.781 1.00 95.50 618 GLY A O 1
ATOM 4894 N N . PRO A 1 619 ? 23.707 1.120 16.332 1.00 94.06 619 PRO A N 1
ATOM 4895 C CA . PRO A 1 619 ? 24.858 0.787 15.483 1.00 94.06 619 PRO A CA 1
ATOM 4896 C C . PRO A 1 619 ? 24.846 -0.660 14.968 1.00 94.06 619 PRO A C 1
ATOM 4898 O O . PRO A 1 619 ? 25.354 -0.937 13.886 1.00 94.06 619 PRO 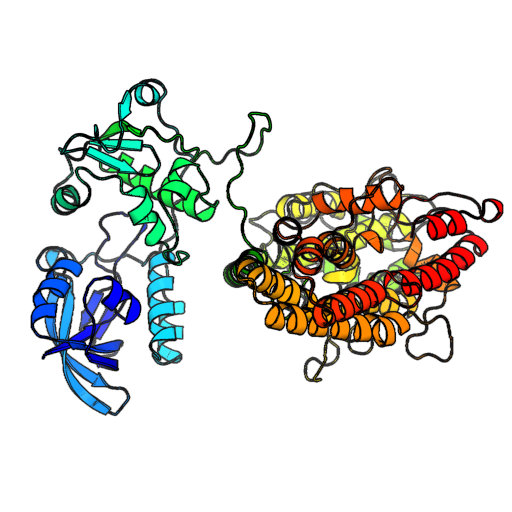A O 1
ATOM 4901 N N . ASN A 1 620 ? 24.240 -1.580 15.724 1.00 94.25 620 ASN A N 1
ATOM 4902 C CA . ASN A 1 620 ? 24.061 -2.979 15.326 1.00 94.25 620 ASN A CA 1
ATOM 4903 C C . ASN A 1 620 ? 22.647 -3.291 14.814 1.00 94.25 620 ASN A C 1
ATOM 4905 O O . ASN A 1 620 ? 22.402 -4.438 14.442 1.00 94.25 620 ASN A O 1
ATOM 4909 N N . GLY A 1 621 ? 21.755 -2.297 14.815 1.00 96.38 621 GLY A N 1
ATOM 4910 C CA . GLY A 1 621 ? 20.389 -2.397 14.319 1.00 96.38 621 GLY A CA 1
ATOM 4911 C C . GLY A 1 621 ? 20.294 -2.147 12.815 1.00 96.38 621 GLY A C 1
ATOM 4912 O O . GLY A 1 621 ? 21.298 -2.138 12.096 1.00 96.38 621 GLY A O 1
ATOM 4913 N N . PHE A 1 622 ? 19.076 -1.923 12.334 1.00 96.44 622 PHE A N 1
ATOM 4914 C CA . PHE A 1 622 ? 18.766 -1.834 10.913 1.00 96.44 622 PHE A CA 1
ATOM 4915 C C . PHE A 1 622 ? 19.534 -0.719 10.197 1.00 96.44 622 PHE A C 1
ATOM 4917 O O . PHE A 1 622 ? 20.249 -1.005 9.234 1.00 96.44 622 PHE A O 1
ATOM 4924 N N . LEU A 1 623 ? 19.459 0.523 10.685 1.00 94.75 623 LEU A N 1
ATOM 4925 C CA . LEU A 1 623 ? 20.171 1.654 10.086 1.00 94.75 623 LEU A CA 1
ATOM 4926 C C . LEU A 1 623 ? 21.692 1.479 10.166 1.00 94.75 623 LEU A C 1
ATOM 4928 O O . LEU A 1 623 ? 22.373 1.665 9.160 1.00 94.75 623 LEU A O 1
ATOM 4932 N N . GLY A 1 624 ? 22.225 1.046 11.313 1.00 94.62 624 GLY A N 1
ATOM 4933 C CA . GLY A 1 624 ? 23.666 0.847 11.494 1.00 94.62 624 GLY A CA 1
ATOM 4934 C C . GLY A 1 624 ? 24.250 -0.216 10.558 1.00 94.62 624 GLY A C 1
ATOM 4935 O O . GLY A 1 624 ? 25.246 0.026 9.872 1.00 94.62 624 GLY A O 1
ATOM 4936 N N . ARG A 1 625 ? 23.590 -1.375 10.439 1.00 94.00 625 ARG A N 1
ATOM 4937 C CA . ARG A 1 625 ? 24.007 -2.450 9.521 1.00 94.00 625 ARG A CA 1
ATOM 4938 C C . ARG A 1 625 ? 23.828 -2.064 8.057 1.00 94.00 625 ARG A C 1
ATOM 4940 O O . ARG A 1 625 ? 24.693 -2.381 7.236 1.00 94.00 625 ARG A O 1
ATOM 4947 N N . HIS A 1 626 ? 22.737 -1.371 7.728 1.00 94.38 626 HIS A N 1
ATOM 4948 C CA . HIS A 1 626 ? 22.516 -0.834 6.389 1.00 94.38 626 HIS A CA 1
ATOM 4949 C C . HIS A 1 626 ? 23.631 0.148 6.007 1.00 94.38 626 HIS A C 1
ATOM 4951 O O . HIS A 1 626 ? 24.250 -0.024 4.960 1.00 94.38 626 HIS A O 1
ATOM 4957 N N . ARG A 1 627 ? 23.970 1.096 6.889 1.00 93.25 627 ARG A N 1
ATOM 4958 C CA . ARG A 1 627 ? 25.075 2.053 6.729 1.00 93.25 627 ARG A CA 1
ATOM 4959 C C . ARG A 1 627 ? 26.410 1.357 6.462 1.00 93.25 627 ARG A C 1
ATOM 4961 O O . ARG A 1 627 ? 27.054 1.659 5.462 1.00 93.25 627 ARG A O 1
ATOM 4968 N N . THR A 1 628 ? 26.784 0.353 7.264 1.00 92.25 628 THR A N 1
ATOM 4969 C CA . THR A 1 628 ? 28.017 -0.433 7.034 1.00 92.25 628 THR A CA 1
ATOM 4970 C C . THR A 1 628 ? 28.035 -1.098 5.655 1.00 92.25 628 THR A C 1
ATOM 4972 O O . THR A 1 628 ? 29.058 -1.087 4.969 1.00 92.25 628 THR A O 1
ATOM 4975 N N . LYS A 1 629 ? 26.903 -1.667 5.223 1.00 91.88 629 LYS A N 1
ATOM 4976 C CA . LYS A 1 629 ? 26.798 -2.306 3.907 1.00 91.88 629 LYS A CA 1
ATOM 4977 C C . LYS A 1 629 ? 26.906 -1.281 2.777 1.00 91.88 629 LYS A C 1
ATOM 4979 O O . LYS A 1 629 ? 27.670 -1.496 1.838 1.00 91.88 629 LYS A O 1
ATOM 4984 N N . VAL A 1 630 ? 26.183 -0.166 2.879 1.00 91.38 630 VAL A N 1
ATOM 4985 C CA . VAL A 1 630 ? 26.220 0.922 1.893 1.00 91.38 630 VAL A CA 1
ATOM 4986 C C . VAL A 1 630 ? 27.634 1.478 1.755 1.00 91.38 630 VAL A C 1
ATOM 4988 O O . VAL A 1 630 ? 28.083 1.652 0.625 1.00 91.38 630 VAL A O 1
ATOM 4991 N N . TYR A 1 631 ? 28.358 1.676 2.862 1.00 91.75 631 TYR A N 1
ATOM 4992 C CA . TYR A 1 631 ? 29.746 2.142 2.831 1.00 91.75 631 TYR A CA 1
ATOM 4993 C C . TYR A 1 631 ? 30.620 1.251 1.942 1.00 91.75 631 TYR A C 1
ATOM 4995 O O . TYR A 1 631 ? 31.235 1.742 0.997 1.00 91.75 631 TYR A O 1
ATOM 5003 N N . GLY A 1 632 ? 30.633 -0.065 2.190 1.00 91.25 632 GLY A N 1
ATOM 5004 C CA . GLY A 1 632 ? 31.475 -1.001 1.434 1.00 91.25 632 GLY A CA 1
ATOM 5005 C C . GLY A 1 632 ? 31.134 -1.061 -0.060 1.00 91.25 632 GLY A C 1
ATOM 5006 O O . GLY A 1 632 ? 32.028 -1.070 -0.911 1.00 91.25 632 GLY A O 1
ATOM 5007 N N . TYR A 1 633 ? 29.841 -1.044 -0.393 1.00 92.38 633 TYR A N 1
ATOM 5008 C CA . TYR A 1 633 ? 29.383 -1.063 -1.784 1.00 92.38 633 TYR A CA 1
ATOM 5009 C C . TYR A 1 633 ? 29.659 0.252 -2.513 1.00 92.38 633 TYR A C 1
ATOM 5011 O O . TYR A 1 633 ? 30.099 0.230 -3.662 1.00 92.38 633 TYR A O 1
ATOM 5019 N N . LEU A 1 634 ? 29.420 1.402 -1.875 1.00 90.12 634 LEU A N 1
ATOM 5020 C CA . LEU A 1 634 ? 29.676 2.698 -2.499 1.00 90.12 634 LEU A CA 1
ATOM 5021 C C . LEU A 1 634 ? 31.171 2.955 -2.650 1.00 90.12 634 LEU A C 1
ATOM 5023 O O . LEU A 1 634 ? 31.589 3.341 -3.736 1.00 90.12 634 LEU A O 1
ATOM 5027 N N . GLU A 1 635 ? 31.980 2.685 -1.627 1.00 92.12 635 GLU A N 1
ATOM 5028 C CA . GLU A 1 635 ? 33.435 2.839 -1.713 1.00 92.12 635 GLU A CA 1
ATOM 5029 C C . GLU A 1 635 ? 34.000 2.043 -2.904 1.00 92.12 635 GLU A C 1
ATOM 5031 O O . GLU A 1 635 ? 34.715 2.597 -3.744 1.00 92.12 635 GLU A O 1
ATOM 5036 N N . THR A 1 636 ? 33.585 0.779 -3.055 1.00 91.25 636 THR A N 1
ATOM 5037 C CA . THR A 1 636 ? 33.951 -0.056 -4.210 1.00 91.25 636 THR A CA 1
ATOM 5038 C C . THR A 1 636 ? 33.420 0.518 -5.525 1.00 91.25 636 THR A C 1
ATOM 5040 O O . THR A 1 636 ? 34.161 0.597 -6.504 1.00 91.25 636 THR A O 1
ATOM 5043 N N . ALA A 1 637 ? 32.167 0.978 -5.561 1.00 88.94 637 ALA A N 1
ATOM 5044 C CA . ALA A 1 637 ? 31.565 1.551 -6.762 1.00 88.94 637 ALA A CA 1
ATOM 5045 C C . ALA A 1 637 ? 32.323 2.788 -7.272 1.00 88.94 637 ALA A C 1
ATOM 5047 O O . ALA A 1 637 ? 32.570 2.907 -8.476 1.00 88.94 637 ALA A O 1
ATOM 5048 N N . PHE A 1 638 ? 32.730 3.690 -6.373 1.00 86.44 638 PHE A N 1
ATOM 5049 C CA . PHE A 1 638 ? 33.536 4.858 -6.733 1.00 86.44 638 PHE A CA 1
ATOM 5050 C C . PHE A 1 638 ? 34.947 4.447 -7.190 1.00 86.44 638 PHE A C 1
ATOM 5052 O O . PHE A 1 638 ? 35.432 5.002 -8.177 1.00 86.44 638 PHE A O 1
ATOM 5059 N N . LYS A 1 639 ? 35.583 3.436 -6.566 1.00 88.81 639 LYS A N 1
ATOM 5060 C CA . LYS A 1 639 ? 36.887 2.893 -7.022 1.00 88.81 639 LYS A CA 1
ATOM 5061 C C . LYS A 1 639 ? 36.839 2.406 -8.462 1.00 88.81 639 LYS A C 1
ATOM 5063 O O . LYS A 1 639 ? 37.779 2.630 -9.218 1.00 88.81 639 LYS A O 1
ATOM 5068 N N . VAL A 1 640 ? 35.739 1.766 -8.853 1.00 90.25 640 VAL A N 1
ATOM 5069 C CA . VAL A 1 640 ? 35.573 1.256 -10.217 1.00 90.25 640 VAL A CA 1
ATOM 5070 C C . VAL A 1 640 ? 35.016 2.303 -11.184 1.00 90.25 640 VAL A C 1
ATOM 5072 O O . VAL A 1 640 ? 34.666 1.963 -12.309 1.00 90.25 640 VAL A O 1
ATOM 5075 N N . GLY A 1 641 ? 34.964 3.583 -10.805 1.00 82.19 641 GLY A N 1
ATOM 5076 C CA . GLY A 1 641 ? 34.675 4.690 -11.721 1.00 82.19 641 GLY A CA 1
ATOM 5077 C C . GLY A 1 641 ? 33.202 5.080 -11.837 1.00 82.19 641 GLY A C 1
ATOM 5078 O O . GLY A 1 641 ? 32.817 5.688 -12.833 1.00 82.19 641 GLY A O 1
ATOM 5079 N N . ARG A 1 642 ? 32.359 4.741 -10.854 1.00 80.88 642 ARG A N 1
ATOM 5080 C CA . ARG A 1 642 ? 31.027 5.349 -10.722 1.00 80.88 642 ARG A CA 1
ATOM 5081 C C . ARG A 1 642 ? 31.170 6.777 -10.186 1.00 80.88 642 ARG A C 1
ATOM 5083 O O . ARG A 1 642 ? 31.875 6.982 -9.205 1.00 80.88 642 ARG A O 1
ATOM 5090 N N . SER A 1 643 ? 30.477 7.736 -10.797 1.00 77.38 643 SER A N 1
ATOM 5091 C CA . SER A 1 643 ? 30.545 9.159 -10.423 1.00 77.38 643 SER A CA 1
ATOM 5092 C C . SER A 1 643 ? 29.240 9.742 -9.872 1.00 77.38 643 SER A C 1
ATOM 5094 O O . SER A 1 643 ? 29.235 10.877 -9.401 1.00 77.38 643 SER A O 1
ATOM 5096 N N . VAL A 1 644 ? 28.134 8.989 -9.918 1.00 76.81 644 VAL A N 1
ATOM 5097 C CA . VAL A 1 644 ? 26.817 9.423 -9.428 1.00 76.81 644 VAL A CA 1
ATOM 5098 C C . VAL A 1 644 ? 26.044 8.274 -8.781 1.00 76.81 644 VAL A C 1
ATOM 5100 O O . VAL A 1 644 ? 26.025 7.145 -9.284 1.00 76.81 644 VAL A O 1
ATOM 5103 N N . THR A 1 645 ? 25.403 8.551 -7.648 1.00 72.38 645 THR A N 1
ATOM 5104 C CA . THR A 1 645 ? 24.498 7.621 -6.955 1.00 72.38 645 THR A CA 1
ATOM 5105 C C . THR A 1 645 ? 23.044 7.829 -7.388 1.00 72.38 645 THR A C 1
ATOM 5107 O O . THR A 1 645 ? 22.681 8.906 -7.849 1.00 72.38 645 THR A O 1
ATOM 5110 N N . ILE A 1 646 ? 22.184 6.822 -7.193 1.00 66.56 646 ILE A N 1
ATOM 5111 C CA . ILE A 1 646 ? 20.735 6.936 -7.480 1.00 66.56 646 ILE A CA 1
ATOM 5112 C C . ILE A 1 646 ? 20.098 8.065 -6.653 1.00 66.56 646 ILE A C 1
ATOM 5114 O O . ILE A 1 646 ? 19.212 8.759 -7.136 1.00 66.56 646 ILE A O 1
ATOM 5118 N N . GLY A 1 647 ? 20.581 8.265 -5.422 1.00 58.94 647 GLY A N 1
ATOM 5119 C CA . GLY A 1 647 ? 20.139 9.342 -4.537 1.00 58.94 647 GLY A CA 1
ATOM 5120 C C . GLY A 1 647 ? 20.687 10.725 -4.897 1.00 58.94 647 GLY A C 1
ATOM 5121 O O . GLY A 1 647 ? 20.423 11.657 -4.162 1.00 58.94 647 GLY A O 1
ATOM 5122 N N . GLY A 1 648 ? 21.458 10.883 -5.978 1.00 71.69 648 GLY A N 1
ATOM 5123 C CA . GLY A 1 648 ? 21.888 12.197 -6.472 1.00 71.69 648 GLY A CA 1
ATOM 5124 C C . GLY A 1 648 ? 23.239 12.709 -5.959 1.00 71.69 648 GLY A C 1
ATOM 5125 O O . GLY A 1 648 ? 23.678 13.766 -6.401 1.00 71.69 648 GLY A O 1
ATOM 5126 N N . PHE A 1 649 ? 23.950 11.970 -5.099 1.00 71.31 649 PHE A N 1
ATOM 5127 C CA . PHE A 1 649 ? 25.338 12.315 -4.757 1.00 71.31 649 PHE A CA 1
ATOM 5128 C C . PHE A 1 649 ? 26.259 12.119 -5.962 1.00 71.31 649 PHE A C 1
ATOM 5130 O O . PHE A 1 649 ? 26.281 11.023 -6.533 1.00 71.31 649 PHE A O 1
ATOM 5137 N N . THR A 1 650 ? 27.038 13.147 -6.304 1.00 75.56 650 THR A N 1
ATOM 5138 C CA . THR A 1 650 ? 27.999 13.156 -7.416 1.00 75.56 650 THR A CA 1
ATOM 5139 C C . THR A 1 650 ? 29.416 13.440 -6.929 1.00 75.56 650 THR A C 1
ATOM 5141 O O . THR A 1 650 ? 29.600 14.323 -6.095 1.00 75.56 650 THR A O 1
ATOM 5144 N N . GLY A 1 651 ? 30.410 12.757 -7.492 1.00 72.00 651 GLY A N 1
ATOM 5145 C CA . GLY A 1 651 ? 31.821 13.054 -7.248 1.00 72.00 651 GLY A CA 1
ATOM 5146 C C . GLY A 1 651 ? 32.779 12.022 -7.841 1.00 72.00 651 GLY A C 1
ATOM 5147 O O . GLY A 1 651 ? 32.374 10.966 -8.326 1.00 72.00 651 GLY A O 1
ATOM 5148 N N . LEU A 1 652 ? 34.069 12.338 -7.832 1.00 78.00 652 LEU A N 1
ATOM 5149 C CA . LEU A 1 652 ? 35.149 11.426 -8.213 1.00 78.00 652 LEU A CA 1
ATOM 5150 C C . LEU A 1 652 ? 35.623 10.606 -7.007 1.00 78.00 652 LEU A C 1
ATOM 5152 O O . LEU A 1 652 ? 35.470 11.014 -5.860 1.00 78.00 652 LEU A O 1
ATOM 5156 N N . PHE A 1 653 ? 36.307 9.482 -7.248 1.00 75.94 653 PHE A N 1
ATOM 5157 C CA . PHE A 1 653 ? 36.841 8.647 -6.162 1.00 75.94 653 PHE A CA 1
ATOM 5158 C C . PHE A 1 653 ? 37.697 9.434 -5.148 1.00 75.94 653 PHE A C 1
ATOM 5160 O O . PHE A 1 653 ? 37.559 9.259 -3.940 1.00 75.94 653 PHE A O 1
ATOM 5167 N N . LYS A 1 654 ? 38.540 10.360 -5.624 1.00 79.31 654 LYS A N 1
ATOM 5168 C CA . LYS A 1 654 ? 39.403 11.199 -4.771 1.00 79.31 654 LYS A CA 1
ATOM 5169 C C . LYS A 1 654 ? 38.630 12.113 -3.807 1.00 79.31 654 LYS A C 1
ATOM 5171 O O . LYS A 1 654 ? 39.196 12.546 -2.813 1.00 79.31 654 LYS A O 1
ATOM 5176 N N . GLU A 1 655 ? 37.370 12.416 -4.115 1.00 81.62 655 GLU A N 1
ATOM 5177 C CA . GLU A 1 655 ? 36.502 13.297 -3.321 1.00 81.62 655 GLU A CA 1
ATOM 5178 C C . GLU A 1 655 ? 35.800 12.543 -2.189 1.00 81.62 655 GLU A C 1
ATOM 5180 O O . GLU A 1 655 ? 35.137 13.165 -1.366 1.00 81.62 655 GLU A O 1
ATOM 5185 N N . ARG A 1 656 ? 35.964 11.213 -2.127 1.00 85.31 656 ARG A N 1
ATOM 5186 C CA . ARG A 1 656 ? 35.453 10.357 -1.050 1.00 85.31 656 ARG A CA 1
ATOM 5187 C C . ARG A 1 656 ? 33.963 10.560 -0.768 1.00 85.31 656 ARG A C 1
ATOM 5189 O O . ARG A 1 656 ? 33.521 10.453 0.367 1.00 85.31 656 ARG A O 1
ATOM 5196 N N . THR A 1 657 ? 33.160 10.794 -1.809 1.00 82.50 657 THR A N 1
ATOM 5197 C CA . THR A 1 657 ? 31.720 11.098 -1.700 1.00 82.50 657 THR A CA 1
ATOM 5198 C C . THR A 1 657 ? 30.930 10.047 -0.905 1.00 82.50 657 THR A C 1
ATOM 5200 O O . THR A 1 657 ? 29.922 10.376 -0.286 1.00 82.50 657 THR A O 1
ATOM 5203 N N . TRP A 1 658 ? 31.386 8.790 -0.854 1.00 84.69 658 TRP A N 1
ATOM 5204 C CA . TRP A 1 658 ? 30.771 7.756 -0.010 1.00 84.69 658 TRP A CA 1
ATOM 5205 C C . TRP A 1 658 ? 30.875 8.054 1.497 1.00 84.69 658 TRP A C 1
ATOM 5207 O O . TRP A 1 658 ? 30.003 7.623 2.242 1.00 84.69 658 TRP A O 1
ATOM 5217 N N . GLU A 1 659 ? 31.876 8.812 1.955 1.00 88.38 659 GLU A N 1
ATOM 5218 C CA . GLU A 1 659 ? 31.975 9.267 3.350 1.00 88.38 659 GLU A CA 1
ATOM 5219 C C . GLU A 1 659 ? 30.919 10.318 3.675 1.00 88.38 659 GLU A C 1
ATOM 5221 O O . GLU A 1 659 ? 30.369 10.316 4.770 1.00 88.38 659 GLU A O 1
ATOM 5226 N N . GLN A 1 660 ? 30.576 11.181 2.716 1.00 84.81 660 GLN A N 1
ATOM 5227 C CA . GLN A 1 660 ? 29.459 12.105 2.890 1.00 84.81 660 GLN A CA 1
ATOM 5228 C C . GLN A 1 660 ? 28.142 11.334 3.034 1.00 84.81 660 GLN A C 1
ATOM 5230 O O . GLN A 1 660 ? 27.355 11.635 3.926 1.00 84.81 660 GLN A O 1
ATOM 5235 N N . VAL A 1 661 ? 27.922 10.310 2.201 1.00 84.25 661 VAL A N 1
ATOM 5236 C CA . VAL A 1 661 ? 26.738 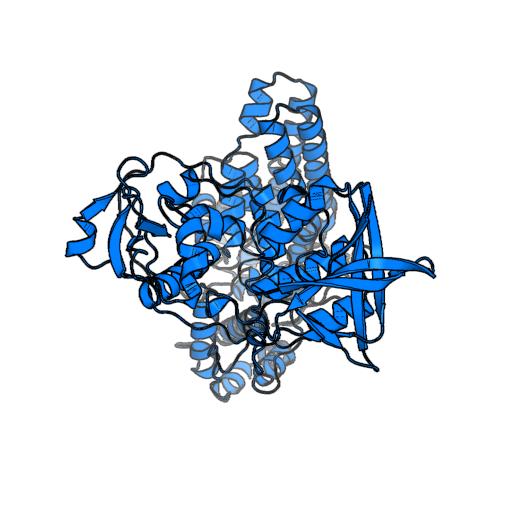9.442 2.320 1.00 84.25 661 VAL A CA 1
ATOM 5237 C C . VAL A 1 661 ? 26.708 8.741 3.683 1.00 84.25 661 VAL A C 1
ATOM 5239 O O . VAL A 1 661 ? 25.665 8.704 4.323 1.00 84.25 661 VAL A O 1
ATOM 5242 N N . ASP A 1 662 ? 27.847 8.230 4.154 1.00 88.62 662 ASP A N 1
ATOM 5243 C CA . ASP A 1 662 ? 27.990 7.589 5.469 1.00 88.62 662 ASP A CA 1
ATOM 5244 C C . ASP A 1 662 ? 27.734 8.536 6.650 1.00 88.62 662 ASP A C 1
ATOM 5246 O O . ASP A 1 662 ? 27.245 8.104 7.689 1.00 88.62 662 ASP A O 1
ATOM 5250 N N . LEU A 1 663 ? 28.050 9.824 6.519 1.00 87.38 663 LEU A N 1
ATOM 5251 C CA . LEU A 1 663 ? 27.734 10.831 7.536 1.00 87.38 663 LEU A CA 1
ATOM 5252 C C . LEU A 1 663 ? 26.242 11.184 7.579 1.00 87.38 663 LEU A C 1
ATOM 5254 O O . LEU A 1 663 ? 25.756 11.654 8.607 1.00 87.38 663 LEU A O 1
ATOM 5258 N N . GLU A 1 664 ? 25.526 11.005 6.469 1.00 84.69 664 GLU A N 1
ATOM 5259 C CA . GLU A 1 664 ? 24.103 11.336 6.365 1.00 84.69 664 GLU A CA 1
ATOM 5260 C C . GLU A 1 664 ? 23.149 10.183 6.712 1.00 84.69 664 GLU A C 1
ATOM 5262 O O . GLU A 1 664 ? 21.983 10.454 7.028 1.00 84.69 664 GLU A O 1
ATOM 5267 N N . LEU A 1 665 ? 23.629 8.936 6.623 1.00 81.88 665 LEU A N 1
ATOM 5268 C CA . LEU A 1 665 ? 22.953 7.705 7.056 1.00 81.88 665 LEU A CA 1
ATOM 5269 C C . LEU A 1 665 ? 23.124 7.484 8.559 1.00 81.88 665 LEU A C 1
ATOM 5271 O O . LEU A 1 665 ? 22.098 7.161 9.200 1.00 81.88 665 LEU A O 1
#

Foldseek 3Di:
DAKAWDAQLRQAQVVCVVLVWHFPDKAKKKFAQKDWDQQQQDPFCLFWGGIFIDGHNHDMTIGMITHGDPVCPVSVCVVLVDPQFWHKDWGWIATPVRDIGIHIYIHTDPVRGHPDIFGAPQSLLSNLVSCVVNVHDPVVSVVSVPGDHDDRDDDAFDDDDPVQQVVEDELVRQDQQWAAALFWIWRNPPFDPSCPVVSVVRGSYHCHLVQLCSGSPHPNPDDPVCSLAQVQDLVSLSSSRSVVVSCVVGTPTRHTYPRDYGSHPDDDDDDDDDDPDDDADALVVLQVVQVVVCVVLVHNLLFQHHLQQHRAHPDAFDLAAPPLPRVLLVLLVCQQVCLVVVVLLVSQLPDDQGDLDCVRGPPRCLLVLLLSLQLSQLLNQPSDPHGDPDHHNSRPVNNVNSCVVSVFPDSACALCSQARNFWDFQDPPDPLRLALVRIAGSGDNNPDLQSSLVRSLLNSLSRLCSNLSVLLRQLLVCLVVLNLVSVLVSLVSLLVSQCCNQVPSLCLCPCDPPDPSHRPLLCCLVPPWVSQATPDPPGATHDPLLDLVVLQVCLLQPPDDQPALSSVNSVVSLVRHRNSSNSSSVNSNPGHPVVSLVVVPDPSSVVSSVSSVCLPPNCSHDVNSVLVVLLVSVLSSLVSPDAAGSSGQGDHNVVVSSVSVSVRD

Radius of gyration: 29.87 Å; Cα contacts (8 Å, |Δi|>4): 1118; chains: 1; bounding box: 89×64×68 Å

Secondary structure (DSSP, 8-state):
-EEEEE-GGGG-HHHHHHTT---SEEEEEEEEEEEEEEEEE-SSGGGBEEEEEEEEEEEEEEEEEEEE-TTHHHHHHHHTTBTTTEEEEEEEEEETTS-EEEEEEEEE-TTT--TT--B-HHHHHHHHHHHHHTT--HHHHHHHHTS--PPPP-PPP----HHHHTSEE-TTT--TTEEEETTEEEE-TT--GGGHHHHHHHTTEE-HHHHHTTSTT--S---HHHHHTT---HHHHHHHHHHHHHHHHHSEEEEEESS--------------PPPPPPPPPHHHHHHHHHHHHHHHTS-TT---BTTTBTS-SSPPP----GGGHHHHHHHHHHHHHHHHT-HHHHHHTSPPP--STTTS-GGGHHHHHHHHHHHHHHHHHSSSSPPSS--HHHHHHHHHHHHHTT--S-S--HIIIIITS-EES-TTSSS--STTTEE-SS-SS--HHHHHHHHHHHHHHHHTHHHHHHHHHHHHHHHHT-HHHHHHHHHHHHHHHHHHHHTGGGGSB--TTSTTB--HHHHHHHTTTTTS-SSTT---S-GGGSHHHHHHHHHTT-----SHHHHHHHHHGGGS-HHHHHHHHHHTTS-HHHHHHHHT-HHHHHHHHHHHHHHHSTTSHHHHHHHHHHHHHHHHHHTT--B-TTS-B--GGGTHHHHHHHH-

Mean predicted aligned error: 15.85 Å

=== Feature glossary ===
The record interleaves many kinds of information about one protein. Here is each kind framed as the question it answers.

Q: What known structures does this most resemble?
A: Structural nearest neighbors (via Foldseek easy-search vs the PDB). Reported per hit: target PDB id, E-value, and alignment TM-score. A TM-score above ~0.5 is the conventional threshold for 'same fold'.

Q: Where is each backbone atom in 3D?
A: The mmCIF table is the protein's shape written out atom by atom. For each backbone N, Cα, C, and carbonyl O, it records an (x, y, z) coordinate triple in Å plus the residue type, chain letter, and residue number.

Q: What are the backbone torsion angles?
A: The φ/ψ torsion pair specifies the backbone conformation at each residue. φ rotates about the N–Cα bond, ψ about the Cα–C bond. Steric clashes forbid most of the (φ, ψ) plane — the allowed regions (α-helix basin, β-sheet basin, left-handed helix) are the Ramachandran-allowed regions.

Q: Which residues are buried vs exposed?
A: Solvent-accessible surface area (SASA) is the area in Å² traced out by the centre of a 1.4 Å probe sphere (a water molecule) rolled over the protein's van der Waals surface (Shrake–Rupley / Lee–Richards construction). Buried residues have near-zero SASA; fully exposed residues can exceed 200 Å². The total SASA scales roughly with the number of surface residues.

Q: How confident is the AlphaFold model at each residue?
A: pLDDT is the predicted lDDT-Cα score: AlphaFold's confidence that the local environment of each residue (all inter-atomic distances within 15 Å) is correctly placed. It is a per-residue number between 0 and 100, with higher meaning more reliable.

Q: What does the local fold look like, residue by residue?
A: 3Di is Foldseek's structural alphabet. Each residue is assigned one of twenty discrete states based on how its Cα sits relative to its spatial (not sequential) neighbors. Aligning 3Di strings finds structural homologs roughly as well as full 3D superposition, but orders of magnitude faster.

Q: How big and how compact is the whole molecule?
A: Radius of gyration (Rg) is the root-mean-square distance of Cα atoms from their centroid — a single number for overall size and compactness. A globular domain of N residues has Rg ≈ 2.2·N^0.38 Å; an extended or disordered chain has a much larger Rg. The Cα contact count is the number of residue pairs whose Cα atoms are within 8 Å and are more than four positions apart in sequence — a standard proxy for tertiary packing density. The bounding box is the smallest axis-aligned box enclosing all Cα atoms.

Q: Which residues are in helices, strands, or loops?
A: DSSP 8-state secondary structure assigns each residue one of H (α-helix), G (3₁₀-helix), I (π-helix), E (extended β-strand), B (isolated β-bridge), T (hydrogen-bonded turn), S (bend), or '-' (coil). The assignment is computed from backbone hydrogen-bond geometry via the Kabsch–Sander algorithm.

Q: How mobile is each atom in the crystal?
A: Crystallographic B-factors measure how much each atom's electron density is smeared out, in Å². They rise in mobile loops and surface residues and fall in the buried interior. In AlphaFold models this column is repurposed to hold pLDDT instead.

Q: What if only a Cα trace is available?
A: P-SEA three-state annotation labels each residue as helix, strand, or coil based purely on the geometry of the Cα trace. It serves as a fallback when the full backbone (and thus DSSP) is unavailable.

Q: What family and function is it annotated with?
A: Database cross-references. InterPro integrates a dozen domain/family signature databases into unified entries with residue-range hits. GO terms attach function/process/location labels with evidence codes. CATH codes position the fold in a four-level structural taxonomy. Organism is the NCBI-taxonomy species name.

Q: Are the domains correctly placed relative to each other?
A: Predicted Aligned Error (PAE) is an AlphaFold confidence matrix: entry (i, j) is the expected error in the position of residue j, in ångströms, when the prediction is superimposed on the true structure at residue i. Low PAE within a block of residues means that block is internally rigid and well-predicted; high PAE between two blocks means their relative placement is uncertain even if each block individually is confident.

Q: What do the diagnostic plots show?
A: Three diagnostic plots accompany the record. The Cα contact map visualizes the tertiary structure as a 2D adjacency matrix (8 Å cutoff, sequence-local contacts suppressed). The Ramachandran plot shows the distribution of backbone (φ, ψ) torsions, with points in the α and β basins reflecting secondary structure content. The PAE plot shows AlphaFold's inter-residue confidence as a color matrix.

Q: What is the amino-acid chain?
A: Primary structure: the covalent order of the twenty standard amino acids along the backbone. Two proteins with the same sequence will (almost always) fold to the same structure; two with 30% identity often share a fold but not the details.

Q: What do the rendered images show?
A: The six renders are orthographic views along the three Cartesian axes in both directions. Representation (cartoon, sticks, or surface) and color scheme (sequence-rainbow or by-chain) vary across proteins so the training set covers all the common visualization conventions.